Protein AF-0000000081882909 (afdb_homodimer)

InterPro domains:
  IPR001584 Integrase, catalytic core [PF00665] (8-99)
  IPR001584 Integrase, catalytic core [PS50994] (6-167)
  IPR012337 Ribonuclease H-like superfamily [SSF53098] (8-139)
  IPR036397 Ribonuclease H superfamily [G3DSA:3.30.420.10] (2-185)

pLDDT: mean 87.44, std 11.61, range [32.44, 98.31]

Solvent-accessible surface area (backbone atoms only — not comparable to full-atom values): 26817 Å² total; per-residue (Å²): 123,83,74,76,78,74,49,88,34,6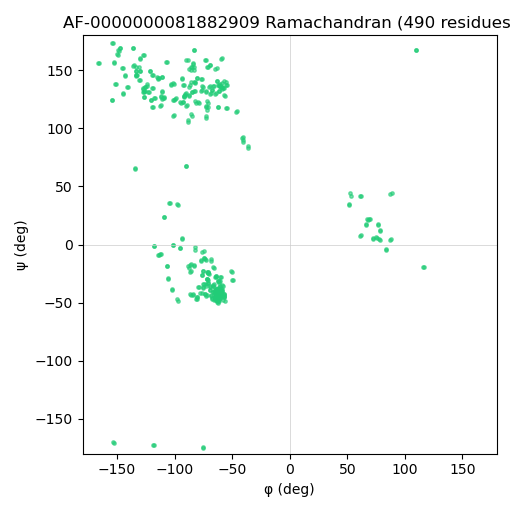1,39,35,32,31,26,35,43,77,48,74,55,97,91,37,42,31,42,35,41,29,22,71,55,29,65,42,66,47,76,39,84,36,97,56,86,44,43,66,52,49,50,53,53,48,43,54,50,30,34,69,62,19,50,37,54,32,40,31,25,51,66,46,69,50,55,62,36,70,67,39,50,50,48,31,61,73,64,62,34,46,76,44,62,26,43,94,88,40,56,70,71,34,43,67,29,54,51,48,50,52,54,51,50,50,43,50,52,49,18,65,74,71,70,48,64,42,46,61,53,47,30,50,53,37,53,39,57,41,90,84,62,83,41,19,22,35,26,55,54,31,17,22,51,50,47,60,86,60,90,69,64,68,77,68,39,35,73,46,70,69,76,65,57,57,61,36,51,52,49,51,52,51,50,53,50,50,52,50,48,47,59,51,64,68,42,75,81,80,51,74,70,34,79,38,42,36,54,55,57,95,86,52,84,76,73,55,60,42,67,29,28,29,65,40,77,77,45,96,57,27,31,32,30,36,43,91,91,37,82,40,83,42,44,50,82,46,74,125,82,73,75,78,74,52,87,33,62,41,34,31,33,24,35,45,77,47,75,54,98,91,38,41,30,43,35,41,29,22,70,55,30,65,42,66,48,79,39,84,35,98,55,87,42,42,67,53,49,52,53,53,48,42,53,52,32,33,70,62,19,48,36,54,32,41,31,25,51,68,44,69,51,55,61,36,68,68,39,49,49,49,30,62,73,67,62,34,46,76,43,64,28,44,92,88,41,57,70,71,37,43,67,29,54,52,49,49,53,53,52,50,48,43,49,51,48,17,65,72,70,69,48,64,42,45,59,54,49,31,50,52,37,54,38,58,40,90,84,61,82,42,18,22,34,26,54,53,31,16,22,51,48,47,61,86,60,90,69,63,67,77,66,40,36,74,48,72,70,76,65,57,59,62,35,51,52,50,52,51,51,51,51,49,49,52,48,50,46,59,50,63,69,41,75,82,82,50,73,68,35,76,37,41,37,55,55,57,96,84,53,85,77,72,54,61,43,68,29,29,30,65,40,78,77,46,95,58,28,30,32,29,36,43,91,91,36,82,40,83,43,44,48,82,46,74

Sequence (494 aa):
MMSHVLPTRPWQIVSTDLLSYAGQGFLLIVDHYSDFWEIELLPDLSAETTVRRCKVQFARYGLPDRVISDNGPQFACEQFRRFSTDWGFVHVTSSPRHPQVNSKAESAVKIVKNFFKKSKYDGNDPWKAVLHWRNTPTKDMDSSLAQRLMSRRLKTSLPVANKLLEPCVVTGVLEKLRRRKQISKLTYDVSVKDLPELSIEEPIRMKPLPGDRTGRWRLGTCVQRVAPHSYVVDVDNSLYHRNRVDLMMSHVLPTRPWQIVSTDLLSYAGQGFLLIVDHYSDFWEIELLPDLSAETTVRRCKVQFARYGLPDRVISDNGPQFACEQFRRFSTDWGFVHVTSSPRHPQVNSKAESAVKIVKNFFKKSKYDGNDPWKAVLHWRNTPTKDMDSSLAQRLMSRRLKTSLPVANKLLEPCVVTGVLEKLRRRKQISKLTYDVSVKDLPELSIEEPIRMKPLPGDRTGRWRLGTCVQRVAPHSYVVDVDNSLYHRNRVDL

Secondary structure (DSSP, 8-state):
-------SSTTSEEEEEEEEETTEEEEEEEETTT--EEEEEES---HHHHHHHHHHHHHHH---SEEEE-S-TTTSSHHHHHHHHHHT-EEEEPPTT-GGGGHHHHHHHHHHHHHHHHHHHHT--HHHHHHHHHTSBPTTTSSBHHHHHHSSPPP-SS---GGGGS------HHHHHHHHHHHHHHHHHHHHHTSPPPPTT-EEEEPPPTT-TT-PPEEEEEEEEEETTEEEEEETTEEEEEEGGG-/-------SSTTSEEEEEEEEETTEEEEEEEETTT--EEEEEESS--HHHHHHHHHHHHHHH---SEEEE-S-TTTSSHHHHHHHHHHT-EEEEPPTT-GGGGHHHHHHHHHHHHHHHHHHHHT--HHHHHHHHHTSBPTTTSSBHHHHHHSSPPP-SS---GGGGS------HHHHHHHHHHHHHHHHHHHHHTSPPPPTT-EEEEPPPTT-SS---EEEEEEEEEETTEEEEEETTEEEEEEGGG-

Nearest PDB structures (foldseek):
  4fw1-assembly1_B  TM=6.029E-01  e=7.922E-12  Rous sarcoma virus - Prague C
  7ouf-assembly1_E  TM=5.948E-01  e=1.973E-11  Simian T-lymphotropic virus 1
  1c0m-assembly1_A  TM=5.974E-01  e=1.993E-10  Rous sarcoma virus
  7pel-assembly1_E  TM=5.942E-01  e=1.562E-10  Simian T-lymphotropic virus 1
  7ku7-assembly1_C  TM=5.042E-01  e=8.583E-10  Rous sarcoma virus (strain Schmidt-Ruppin A)

Radius of gyration: 27.58 Å; Cα contacts (8 Å, |Δi|>4): 854; chains: 2; bounding box: 48×95×62 Å

Structure (mmCIF, N/CA/C/O backbone):
data_AF-0000000081882909-model_v1
#
loop_
_entity.id
_entity.type
_entity.pdbx_description
1 polymer 'Integrase catalytic domain-containing protein'
#
loop_
_atom_site.group_PDB
_atom_site.id
_atom_site.type_symbol
_atom_site.label_atom_id
_atom_site.label_alt_id
_atom_site.label_comp_id
_atom_site.label_asym_id
_atom_site.label_entity_id
_atom_site.label_seq_id
_atom_site.pdbx_PDB_ins_code
_atom_site.Cartn_x
_atom_site.Cartn_y
_atom_site.Cartn_z
_atom_site.occupancy
_atom_site.B_iso_or_equiv
_atom_site.auth_seq_id
_atom_site.auth_comp_id
_atom_site.auth_asym_id
_atom_site.auth_atom_id
_atom_site.pdbx_PDB_model_num
ATOM 1 N N . MET A 1 1 ? -11.938 27.531 16.203 1 32.59 1 MET A N 1
ATOM 2 C CA . MET A 1 1 ? -10.914 26.5 16.094 1 32.59 1 MET A CA 1
ATOM 3 C C . MET A 1 1 ? -11.508 25.203 15.562 1 32.59 1 MET A C 1
ATOM 5 O O . MET A 1 1 ? -12.359 24.594 16.219 1 32.59 1 MET A O 1
ATOM 9 N N . MET A 1 2 ? -11.938 25.062 14.422 1 39.5 2 MET A N 1
ATOM 10 C CA . MET A 1 2 ? -12.609 23.859 13.953 1 39.5 2 MET A CA 1
ATOM 11 C C . MET A 1 2 ? -11.922 22.609 14.492 1 39.5 2 MET A C 1
ATOM 13 O O . MET A 1 2 ? -10.719 22.422 14.289 1 39.5 2 MET A O 1
ATOM 17 N N . SER A 1 3 ? -12.336 22.188 15.641 1 46.47 3 SER A N 1
ATOM 18 C CA . SER A 1 3 ? -11.875 21.031 16.406 1 46.47 3 SER A CA 1
ATOM 19 C C . SER A 1 3 ? -11.508 19.859 15.484 1 46.47 3 SER A C 1
ATOM 21 O O . SER A 1 3 ? -12.328 19.438 14.664 1 46.47 3 SER A O 1
ATOM 23 N N . HIS A 1 4 ? -10.344 19.844 14.945 1 60.38 4 HIS A N 1
ATOM 24 C CA . HIS A 1 4 ? -9.883 18.766 14.078 1 60.38 4 HIS A CA 1
ATOM 25 C C . HIS A 1 4 ? -10.32 17.406 14.617 1 60.38 4 HIS A C 1
ATOM 27 O O . HIS A 1 4 ? -9.992 17.031 15.742 1 60.38 4 HIS A O 1
ATOM 33 N N . VAL A 1 5 ? -11.461 16.922 14.18 1 80 5 VAL A N 1
ATOM 34 C CA . VAL A 1 5 ? -11.992 15.594 14.492 1 80 5 VAL A CA 1
ATOM 35 C C . VAL A 1 5 ? -10.898 14.547 14.336 1 80 5 VAL A C 1
ATOM 37 O O . VAL A 1 5 ? -10.172 14.539 13.336 1 80 5 VAL A O 1
ATOM 40 N N . LEU A 1 6 ? -10.562 13.945 15.484 1 89.69 6 LEU A N 1
ATOM 41 C CA . LEU A 1 6 ? -9.586 12.867 15.492 1 89.69 6 LEU A CA 1
ATOM 42 C C . LEU A 1 6 ? -10.125 11.648 14.742 1 89.69 6 LEU A C 1
ATOM 44 O O . LEU A 1 6 ? -11.305 11.312 14.859 1 89.69 6 LEU A O 1
ATOM 48 N N . PRO A 1 7 ? -9.281 11.078 13.961 1 94.44 7 PRO A N 1
ATOM 49 C CA . PRO A 1 7 ? -9.727 9.836 13.32 1 94.44 7 PRO A CA 1
ATOM 50 C C . PRO A 1 7 ? -9.984 8.711 14.328 1 94.44 7 PRO A C 1
ATOM 52 O O . PRO A 1 7 ? -9.32 8.641 15.359 1 94.44 7 PRO A O 1
ATOM 55 N N . THR A 1 8 ? -10.859 7.824 14.031 1 94.38 8 THR A N 1
ATOM 56 C CA . THR A 1 8 ? -11.203 6.715 14.914 1 94.38 8 THR A CA 1
ATOM 57 C C . THR A 1 8 ? -10.781 5.383 14.297 1 94.38 8 THR A C 1
ATOM 59 O O . THR A 1 8 ? -10.867 4.34 14.945 1 94.38 8 THR A O 1
ATOM 62 N N . ARG A 1 9 ? -10.375 5.43 13.07 1 95.88 9 ARG A N 1
ATOM 63 C CA . ARG A 1 9 ? -9.922 4.242 12.352 1 95.88 9 ARG A CA 1
ATOM 64 C C . ARG A 1 9 ? -8.867 4.594 11.312 1 95.88 9 ARG A C 1
ATOM 66 O O . ARG A 1 9 ? -8.734 5.762 10.93 1 95.88 9 ARG A O 1
ATOM 73 N N . PRO A 1 10 ? -8.188 3.582 10.867 1 97.44 10 PRO A N 1
ATOM 74 C CA . PRO A 1 10 ? -7.168 3.844 9.844 1 97.44 10 PRO A CA 1
ATOM 75 C C . PRO A 1 10 ? -7.754 4.41 8.555 1 97.44 10 PRO A C 1
ATOM 77 O O . PRO A 1 10 ? -8.82 3.969 8.109 1 97.44 10 PRO A O 1
ATOM 80 N N . TRP A 1 11 ? -7.086 5.383 8.016 1 97.88 11 TRP A N 1
ATOM 81 C CA . TRP A 1 11 ? -7.316 5.938 6.688 1 97.88 11 TRP A CA 1
ATOM 82 C C . TRP A 1 11 ? -8.656 6.656 6.621 1 97.88 11 TRP A C 1
ATOM 84 O O . TRP A 1 11 ? -9.242 6.801 5.547 1 97.88 11 TRP A O 1
ATOM 94 N N . GLN A 1 12 ? -9.188 7.07 7.762 1 97.5 12 GLN A N 1
ATOM 95 C CA . GLN A 1 12 ? -10.414 7.852 7.828 1 97.5 12 GLN A CA 1
ATOM 96 C C . GLN A 1 12 ? -10.18 9.289 7.375 1 97.5 12 GLN A C 1
ATOM 98 O O . GLN A 1 12 ? -11 9.859 6.652 1 97.5 12 GLN A O 1
ATOM 103 N N . ILE A 1 13 ? -9.078 9.812 7.828 1 97.12 13 ILE A N 1
ATOM 104 C CA . ILE A 1 13 ? -8.641 11.148 7.461 1 97.12 13 ILE A CA 1
ATOM 105 C C . ILE A 1 13 ? -7.211 11.102 6.926 1 97.12 13 ILE A C 1
ATOM 107 O O . ILE A 1 13 ? -6.316 10.555 7.578 1 97.12 13 ILE A O 1
ATOM 111 N N . VAL A 1 14 ? -7.055 11.68 5.727 1 97.94 14 VAL A N 1
ATOM 112 C CA . VAL A 1 14 ? -5.711 11.68 5.164 1 97.94 14 VAL A CA 1
ATOM 113 C C . VAL A 1 14 ? -5.344 13.094 4.711 1 97.94 14 VAL A C 1
ATOM 115 O O . VAL A 1 14 ? -6.223 13.891 4.375 1 97.94 14 VAL A O 1
ATOM 118 N N . SER A 1 15 ? -4.074 13.375 4.793 1 97.19 15 SER A N 1
ATOM 119 C CA . SER A 1 15 ? -3.518 14.594 4.211 1 97.19 15 SER A CA 1
ATOM 120 C C . SER A 1 15 ? -2.637 14.281 3.008 1 97.19 15 SER A C 1
ATOM 122 O O . SER A 1 15 ? -1.97 13.242 2.973 1 97.19 15 SER A O 1
ATOM 124 N N . THR A 1 16 ? -2.68 15.141 2.033 1 97.06 16 THR A N 1
ATOM 125 C CA . THR A 1 16 ? -1.899 14.898 0.824 1 97.06 16 THR A CA 1
ATOM 126 C C . THR A 1 16 ? -1.145 16.156 0.409 1 97.06 16 THR A C 1
ATOM 128 O O . THR A 1 16 ? -1.538 17.266 0.767 1 97.06 16 THR A O 1
ATOM 131 N N . ASP A 1 17 ? -0.026 15.938 -0.183 1 94.56 17 ASP A N 1
ATOM 132 C CA . ASP A 1 17 ? 0.832 17.016 -0.675 1 94.56 17 ASP A CA 1
ATOM 133 C C . ASP A 1 17 ? 1.676 16.531 -1.857 1 94.56 17 ASP A C 1
ATOM 135 O O . ASP A 1 17 ? 1.816 15.336 -2.088 1 94.56 17 ASP A O 1
ATOM 139 N 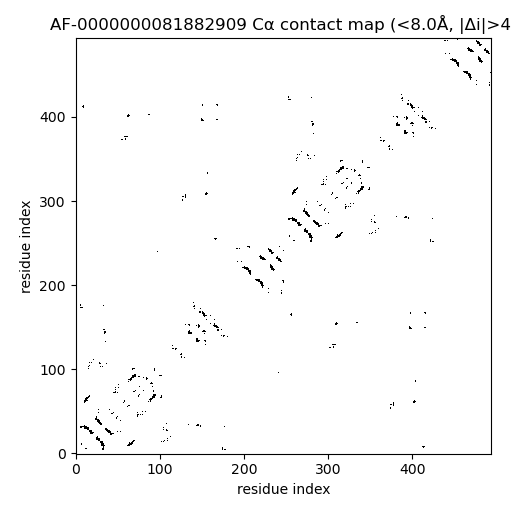N . LEU A 1 18 ? 2.078 17.516 -2.627 1 93.94 18 LEU A N 1
ATOM 140 C CA . LEU A 1 18 ? 3.006 17.25 -3.719 1 93.94 18 LEU A CA 1
ATOM 141 C C . LEU A 1 18 ? 4.418 17.703 -3.357 1 93.94 18 LEU A C 1
ATOM 143 O O . LEU A 1 18 ? 4.594 18.734 -2.717 1 93.94 18 LEU A O 1
ATOM 147 N N . LEU A 1 19 ? 5.32 16.891 -3.684 1 90.94 19 LEU A N 1
ATOM 148 C CA . LEU A 1 19 ? 6.707 17.297 -3.451 1 90.94 19 LEU A CA 1
ATOM 149 C C . LEU A 1 19 ? 7.574 16.969 -4.66 1 90.94 19 LEU A C 1
ATOM 151 O O . LEU A 1 19 ? 7.203 16.141 -5.492 1 90.94 19 LEU A O 1
ATOM 155 N N . SER A 1 20 ? 8.594 17.719 -4.758 1 88.44 20 SER A N 1
ATOM 156 C CA . SER A 1 20 ? 9.586 17.5 -5.805 1 88.44 20 SER A CA 1
ATOM 157 C C . SER A 1 20 ? 10.961 17.188 -5.211 1 88.44 20 SER A C 1
ATOM 159 O O . SER A 1 20 ? 11.375 17.828 -4.234 1 88.44 20 SER A O 1
ATOM 161 N N . TYR A 1 21 ? 11.555 16.188 -5.785 1 84.81 21 TYR A N 1
ATOM 162 C CA . TYR A 1 21 ? 12.898 15.805 -5.359 1 84.81 21 TYR A CA 1
ATOM 163 C C . TYR A 1 21 ? 13.727 15.312 -6.543 1 84.81 21 TYR A C 1
ATOM 165 O O . TYR A 1 21 ? 13.289 14.438 -7.293 1 84.81 21 TYR A O 1
ATOM 173 N N . ALA A 1 22 ? 14.914 15.859 -6.676 1 82.31 22 ALA A N 1
ATOM 174 C CA . ALA A 1 22 ? 15.852 15.469 -7.734 1 82.31 22 ALA A CA 1
ATOM 175 C C . ALA A 1 22 ? 15.172 15.516 -9.102 1 82.31 22 ALA A C 1
ATOM 177 O O . ALA A 1 22 ? 15.32 14.594 -9.906 1 82.31 22 ALA A O 1
ATOM 178 N N . GLY A 1 23 ? 14.305 16.422 -9.312 1 84.19 23 GLY A N 1
ATOM 179 C CA . GLY A 1 23 ? 13.688 16.641 -10.609 1 84.19 23 GLY A CA 1
ATOM 180 C C . GLY A 1 23 ? 12.461 15.781 -10.844 1 84.19 23 GLY A C 1
ATOM 181 O O . GLY A 1 23 ? 11.883 15.797 -11.93 1 84.19 23 GLY A O 1
ATOM 182 N N . GLN A 1 24 ? 12.117 15.062 -9.82 1 86.62 24 GLN A N 1
ATOM 183 C CA . GLN A 1 24 ? 10.945 14.195 -9.953 1 86.62 24 GLN A CA 1
ATOM 184 C C . GLN A 1 24 ? 9.828 14.648 -9.016 1 86.62 24 GLN A C 1
ATOM 186 O O . GLN A 1 24 ? 10.094 15.133 -7.914 1 86.62 24 GLN A O 1
ATOM 191 N N . GLY A 1 25 ? 8.578 14.5 -9.539 1 90 25 GLY A N 1
ATOM 192 C CA . GLY A 1 25 ? 7.414 14.828 -8.727 1 90 25 GLY A CA 1
ATOM 193 C C . GLY A 1 25 ? 6.84 13.625 -8 1 90 25 GLY A C 1
ATOM 194 O O . GLY A 1 25 ? 6.859 12.508 -8.523 1 90 25 GLY A O 1
ATOM 195 N N . PHE A 1 26 ? 6.395 13.906 -6.793 1 93.25 26 PHE A N 1
ATOM 196 C CA . PHE A 1 26 ? 5.82 12.844 -5.98 1 93.25 26 PHE A CA 1
ATOM 197 C C . PHE A 1 26 ? 4.504 13.289 -5.352 1 93.25 26 PHE A C 1
ATOM 199 O O . PHE A 1 26 ? 4.336 14.461 -5.023 1 93.25 26 PHE A O 1
ATOM 206 N N . LEU A 1 27 ? 3.635 12.344 -5.238 1 95.69 27 LEU A N 1
ATOM 207 C CA . LEU A 1 27 ? 2.438 12.508 -4.422 1 95.69 27 LEU A CA 1
ATOM 208 C C . LEU A 1 27 ? 2.615 11.844 -3.059 1 95.69 27 LEU A C 1
ATOM 210 O O . LEU A 1 27 ? 3.004 10.68 -2.979 1 95.69 27 LEU A O 1
ATOM 214 N N . LEU A 1 28 ? 2.404 12.609 -2.078 1 97.19 28 LEU A N 1
ATOM 215 C CA . LEU A 1 28 ? 2.467 12.086 -0.718 1 97.19 28 LEU A CA 1
ATOM 216 C C . LEU A 1 28 ? 1.08 12.055 -0.082 1 97.19 28 LEU A C 1
ATOM 218 O O . LEU A 1 28 ? 0.318 13.016 -0.203 1 97.19 28 LEU A O 1
ATOM 222 N N . ILE A 1 29 ? 0.702 10.961 0.514 1 98.06 29 ILE A N 1
ATOM 223 C CA . ILE A 1 29 ? -0.512 10.844 1.313 1 98.06 29 ILE A CA 1
ATOM 224 C C . ILE A 1 29 ? -0.17 10.273 2.689 1 98.06 29 ILE A C 1
ATOM 226 O O . ILE A 1 29 ? 0.567 9.289 2.799 1 98.06 29 ILE A O 1
ATOM 230 N N . VAL A 1 30 ? -0.682 10.93 3.756 1 98.06 30 VAL A N 1
ATOM 231 C CA . VAL A 1 30 ? -0.375 10.484 5.109 1 98.06 30 VAL A CA 1
ATOM 232 C C . VAL A 1 30 ? -1.67 10.258 5.887 1 98.06 30 VAL A C 1
ATOM 234 O O . VAL A 1 30 ? -2.598 11.07 5.805 1 98.06 30 VAL A O 1
ATOM 237 N N . ASP A 1 31 ? -1.744 9.172 6.59 1 98 31 ASP A N 1
ATOM 238 C CA . ASP A 1 31 ? -2.893 8.797 7.41 1 98 31 ASP A CA 1
ATOM 239 C C . ASP A 1 31 ? -2.816 9.445 8.789 1 98 31 ASP A C 1
ATOM 241 O O . ASP A 1 31 ? -1.794 9.344 9.477 1 98 31 ASP A O 1
ATOM 245 N N . HIS A 1 32 ? -3.875 10.047 9.211 1 96.38 32 HIS A N 1
ATOM 246 C CA . HIS A 1 32 ? -3.887 10.758 10.484 1 96.38 32 HIS A CA 1
ATOM 247 C C . HIS A 1 32 ? -3.947 9.789 11.656 1 96.38 32 HIS A C 1
ATOM 249 O O . HIS A 1 32 ? -3.617 10.156 12.789 1 96.38 32 HIS A O 1
ATOM 255 N N . TYR A 1 33 ? -4.422 8.602 11.406 1 96.69 33 TYR A N 1
ATOM 256 C CA . TYR A 1 33 ? -4.582 7.613 12.469 1 96.69 33 TYR A CA 1
ATOM 257 C C . TYR A 1 33 ? -3.256 6.934 12.781 1 96.69 33 TYR A C 1
ATOM 259 O O . TYR A 1 33 ? -2.854 6.848 13.945 1 96.69 33 TYR A O 1
ATOM 267 N N . SER A 1 34 ? -2.578 6.562 11.781 1 97.19 34 SER A N 1
ATOM 268 C CA . SER A 1 34 ? -1.389 5.734 11.961 1 97.19 34 SER A CA 1
ATOM 269 C C . SER A 1 34 ? -0.115 6.543 11.734 1 97.19 34 SER A C 1
ATOM 271 O O . SER A 1 34 ? 0.98 6.094 12.078 1 97.19 34 SER A O 1
ATOM 273 N N . ASP A 1 35 ? -0.188 7.633 11.102 1 95.94 35 ASP A N 1
ATOM 274 C CA . ASP A 1 35 ? 0.953 8.438 10.68 1 95.94 35 ASP A CA 1
ATOM 275 C C . ASP A 1 35 ? 1.693 7.773 9.516 1 95.94 35 ASP A C 1
ATOM 277 O O . ASP A 1 35 ? 2.76 8.234 9.109 1 95.94 35 ASP A O 1
ATOM 281 N N . PHE A 1 36 ? 1.143 6.68 9.023 1 98.31 36 PHE A N 1
ATOM 282 C CA . PHE A 1 36 ? 1.72 5.984 7.883 1 98.31 36 PHE A CA 1
ATOM 283 C C . PHE A 1 36 ? 1.577 6.816 6.613 1 98.31 36 PHE A C 1
ATOM 285 O O . PHE A 1 36 ? 0.495 7.328 6.32 1 98.31 36 PHE A O 1
ATOM 292 N N . TRP A 1 37 ? 2.633 7.004 5.883 1 97.44 37 TRP A N 1
ATOM 293 C CA . TRP A 1 37 ? 2.561 7.809 4.668 1 97.44 37 TRP A CA 1
ATOM 294 C C . TRP A 1 37 ? 2.982 6.996 3.447 1 97.44 37 TRP A C 1
ATOM 296 O O . TRP A 1 37 ? 3.779 6.059 3.564 1 97.44 37 TRP A O 1
ATOM 306 N N . GLU A 1 38 ? 2.41 7.324 2.344 1 96.81 38 GLU A N 1
ATOM 307 C CA . GLU A 1 38 ? 2.744 6.785 1.029 1 96.81 38 GLU A CA 1
ATOM 308 C C . GLU A 1 38 ? 3.33 7.863 0.123 1 96.81 38 GLU A C 1
ATOM 310 O O . GLU A 1 38 ? 2.918 9.023 0.184 1 96.81 38 GLU A O 1
ATOM 315 N N . ILE A 1 39 ? 4.273 7.438 -0.626 1 93.56 39 ILE A N 1
ATOM 316 C CA . ILE A 1 39 ? 4.836 8.32 -1.64 1 93.56 39 ILE A CA 1
ATOM 317 C C . ILE A 1 39 ? 4.777 7.641 -3.008 1 93.56 39 ILE A C 1
ATOM 319 O O . ILE A 1 39 ? 5.098 6.457 -3.133 1 93.56 39 ILE A O 1
ATOM 323 N N . GLU A 1 40 ? 4.293 8.391 -3.967 1 90.62 40 GLU A N 1
ATOM 324 C CA . GLU A 1 40 ? 4.156 7.867 -5.32 1 90.62 40 GLU A CA 1
ATOM 325 C C . GLU A 1 40 ? 4.824 8.781 -6.34 1 90.62 40 GLU A C 1
ATOM 327 O O . GLU A 1 40 ? 4.633 10 -6.305 1 90.62 40 GLU A O 1
ATOM 332 N N . LEU A 1 41 ? 5.57 8.125 -7.234 1 86.12 41 LEU A N 1
ATOM 333 C CA . LEU A 1 41 ? 6.176 8.883 -8.328 1 86.12 41 LEU A CA 1
ATOM 334 C C . LEU A 1 41 ? 5.113 9.359 -9.312 1 86.12 41 LEU A C 1
ATOM 336 O O . LEU A 1 41 ? 4.203 8.609 -9.664 1 86.12 41 LEU A O 1
ATOM 340 N N . LEU A 1 42 ? 5.262 10.578 -9.664 1 89.19 42 LEU A N 1
ATOM 341 C CA . LEU A 1 42 ? 4.352 11.148 -10.656 1 89.19 42 LEU A CA 1
ATOM 342 C C . LEU A 1 42 ? 5.07 11.398 -11.977 1 89.19 42 LEU A C 1
ATOM 344 O O . LEU A 1 42 ? 6.121 12.039 -12.008 1 89.19 42 LEU A O 1
ATOM 348 N N . PRO A 1 43 ? 4.484 10.844 -13.039 1 83.56 43 PRO A N 1
ATOM 349 C CA . PRO A 1 43 ? 5.082 11.156 -14.336 1 83.56 43 PRO A CA 1
ATOM 350 C C . PRO A 1 43 ? 4.98 12.633 -14.695 1 83.56 43 PRO A C 1
ATOM 352 O O . PRO A 1 43 ? 5.801 13.148 -15.461 1 83.56 43 PRO A O 1
ATOM 355 N N . ASP A 1 44 ? 3.936 13.312 -14.156 1 86.31 44 ASP A N 1
ATOM 356 C CA . ASP A 1 44 ? 3.748 14.75 -14.32 1 86.31 44 ASP A CA 1
ATOM 357 C C . ASP A 1 44 ? 2.938 15.336 -13.164 1 86.31 44 ASP A C 1
ATOM 359 O O . ASP A 1 44 ? 2.406 14.594 -12.336 1 86.31 44 ASP A O 1
ATOM 363 N N . LEU A 1 45 ? 2.881 16.609 -13.211 1 86.12 45 LEU A N 1
ATOM 364 C CA . LEU A 1 45 ? 2.23 17.266 -12.078 1 86.12 45 LEU A CA 1
ATOM 365 C C . LEU A 1 45 ? 0.835 17.75 -12.453 1 86.12 45 LEU A C 1
ATOM 367 O O . LEU A 1 45 ? 0.389 18.797 -11.984 1 86.12 45 LEU A O 1
ATOM 371 N N . SER A 1 46 ? 0.225 16.984 -13.242 1 91.56 46 SER A N 1
ATOM 372 C CA . SER A 1 46 ? -1.125 17.359 -13.656 1 91.56 46 SER A CA 1
ATOM 373 C C . SER A 1 46 ? -2.16 16.906 -12.633 1 91.56 46 SER A C 1
ATOM 375 O O . SER A 1 46 ? -1.918 15.961 -11.867 1 91.56 46 SER A O 1
ATOM 377 N N . ALA A 1 47 ? -3.25 17.594 -12.664 1 94.25 47 ALA A N 1
ATOM 378 C CA . ALA A 1 47 ? -4.367 17.219 -11.805 1 94.25 47 ALA A CA 1
ATOM 379 C C . ALA A 1 47 ? -4.867 15.812 -12.141 1 94.25 47 ALA A C 1
ATOM 381 O O . ALA A 1 47 ? -5.223 15.039 -11.242 1 94.25 47 ALA A O 1
ATOM 382 N N . GLU A 1 48 ? -4.859 15.531 -13.336 1 94.31 48 GLU A N 1
ATOM 383 C CA . GLU A 1 48 ? -5.32 14.227 -13.797 1 94.31 48 GLU A CA 1
ATOM 384 C C . GLU A 1 48 ? -4.461 13.102 -13.219 1 94.31 48 GLU A C 1
ATOM 386 O O . GLU A 1 48 ? -4.984 12.109 -12.703 1 94.31 48 GLU A O 1
ATOM 391 N N . THR A 1 49 ? -3.197 13.32 -13.352 1 93.12 49 THR A N 1
ATOM 392 C CA . THR A 1 49 ? -2.268 12.328 -12.812 1 93.12 49 THR A CA 1
ATOM 393 C C . THR A 1 49 ? -2.404 12.227 -11.297 1 93.12 49 THR A C 1
ATOM 395 O O . THR A 1 49 ? -2.391 11.125 -10.742 1 93.12 49 THR A O 1
ATOM 398 N N . THR A 1 50 ? -2.545 13.312 -10.68 1 95.5 50 THR A N 1
ATOM 399 C CA . THR A 1 50 ? -2.701 13.344 -9.227 1 95.5 50 THR A CA 1
ATOM 400 C C . THR A 1 50 ? -3.941 12.562 -8.805 1 95.5 50 THR A C 1
ATOM 402 O O . THR A 1 50 ? -3.875 11.734 -7.895 1 95.5 50 THR A O 1
ATOM 405 N N . VAL A 1 51 ? -4.984 12.797 -9.469 1 96.75 51 VAL A N 1
ATOM 406 C CA . VAL A 1 51 ? -6.246 12.117 -9.172 1 96.75 51 VAL A CA 1
ATOM 407 C C . VAL A 1 51 ? -6.09 10.617 -9.383 1 96.75 51 VAL A C 1
ATOM 409 O O . VAL A 1 51 ? -6.523 9.82 -8.547 1 96.75 51 VAL A O 1
ATOM 412 N N . ARG A 1 52 ? -5.465 10.258 -10.43 1 93.38 52 ARG A N 1
ATOM 413 C CA . ARG A 1 52 ? -5.27 8.852 -10.742 1 93.38 52 ARG A CA 1
ATOM 414 C C . ARG A 1 52 ? -4.48 8.148 -9.641 1 93.38 52 ARG A C 1
ATOM 416 O O . ARG A 1 52 ? -4.816 7.031 -9.242 1 93.38 52 ARG A O 1
ATOM 423 N N . ARG A 1 53 ? -3.516 8.805 -9.219 1 94.06 53 ARG A N 1
ATOM 424 C CA . ARG A 1 53 ? -2.674 8.203 -8.188 1 94.06 53 ARG A CA 1
ATOM 425 C C . ARG A 1 53 ? -3.404 8.141 -6.852 1 94.06 53 ARG A C 1
ATOM 427 O O . ARG A 1 53 ? -3.207 7.207 -6.07 1 94.06 53 ARG A O 1
ATOM 434 N N . CYS A 1 54 ? -4.223 9.086 -6.594 1 97.12 54 CYS A N 1
ATOM 435 C CA . CYS A 1 54 ? -5.062 9.039 -5.402 1 97.12 54 CYS A CA 1
ATOM 436 C C . CYS A 1 54 ? -5.992 7.828 -5.445 1 97.12 54 CYS A C 1
ATOM 438 O O . CYS A 1 54 ? -6.156 7.129 -4.441 1 97.12 54 CYS A O 1
ATOM 440 N N . LYS A 1 55 ? -6.551 7.637 -6.613 1 96.38 55 LYS A N 1
ATOM 441 C CA . LYS A 1 55 ? -7.477 6.516 -6.766 1 96.38 55 LYS A CA 1
ATOM 442 C C . LYS A 1 55 ? -6.793 5.191 -6.449 1 96.38 55 LYS A C 1
ATOM 444 O O . LYS A 1 55 ? -7.379 4.32 -5.801 1 96.38 55 LYS A O 1
ATOM 449 N N . VAL A 1 56 ? -5.574 5.062 -6.844 1 95.06 56 VAL A N 1
ATOM 450 C CA . VAL A 1 56 ? -4.801 3.854 -6.586 1 95.06 56 VAL A CA 1
ATOM 451 C C . VAL A 1 56 ? -4.629 3.658 -5.082 1 95.06 56 VAL A C 1
ATOM 453 O O . VAL A 1 56 ? -4.832 2.557 -4.566 1 95.06 56 VAL A O 1
ATOM 456 N N . GLN A 1 57 ? -4.336 4.715 -4.434 1 97.25 57 GLN A N 1
ATOM 457 C CA . GLN A 1 57 ? -4.109 4.645 -2.994 1 97.25 57 GLN A CA 1
ATOM 458 C C . GLN A 1 57 ? -5.414 4.359 -2.25 1 97.25 57 GLN A C 1
ATOM 460 O O . GLN A 1 57 ? -5.426 3.592 -1.287 1 97.25 57 GLN A O 1
ATOM 465 N N . PHE A 1 58 ? -6.457 4.969 -2.723 1 98.06 58 PHE A N 1
ATOM 466 C CA . PHE A 1 58 ? -7.746 4.777 -2.066 1 98.06 58 PHE A CA 1
ATOM 467 C C . PHE A 1 58 ? -8.273 3.371 -2.32 1 98.06 58 PHE A C 1
ATOM 469 O O . PHE A 1 58 ? -8.961 2.799 -1.47 1 98.06 58 PHE A O 1
ATOM 476 N N . ALA A 1 59 ? -7.938 2.828 -3.438 1 97 59 ALA A N 1
ATOM 477 C CA . ALA A 1 59 ? -8.289 1.436 -3.701 1 97 59 ALA A CA 1
ATOM 478 C C . ALA A 1 59 ? -7.461 0.488 -2.836 1 97 59 ALA A C 1
ATOM 480 O O . ALA A 1 59 ? -7.875 -0.642 -2.57 1 97 59 ALA A O 1
ATOM 481 N N . ARG A 1 60 ? -6.352 0.941 -2.422 1 97.44 60 ARG A N 1
ATOM 482 C CA . ARG A 1 60 ? -5.438 0.125 -1.629 1 97.44 60 ARG A CA 1
ATOM 483 C C . ARG A 1 60 ? -5.863 0.092 -0.165 1 97.44 60 ARG A C 1
ATOM 485 O O . ARG A 1 60 ? -5.938 -0.979 0.442 1 97.44 60 ARG A O 1
ATOM 492 N N . TYR A 1 61 ? -6.176 1.278 0.373 1 98.25 61 TYR A N 1
ATOM 493 C CA . TYR A 1 61 ? -6.336 1.372 1.819 1 98.25 61 TYR A CA 1
ATOM 494 C C . TYR A 1 61 ? -7.785 1.651 2.191 1 98.25 61 TYR A C 1
ATOM 496 O O . TYR A 1 61 ? -8.141 1.65 3.371 1 98.25 61 TYR A O 1
ATOM 504 N N . GLY A 1 62 ? -8.609 1.937 1.173 1 97.69 62 GLY A N 1
ATOM 505 C CA . GLY A 1 62 ? -10 2.281 1.419 1 97.69 62 GLY A CA 1
ATOM 506 C C . GLY A 1 62 ? -10.312 3.738 1.141 1 97.69 62 GLY A C 1
ATOM 507 O O . GLY A 1 62 ? -9.406 4.559 1.012 1 97.69 62 GLY A O 1
ATOM 508 N N . LEU A 1 63 ? -11.57 4.008 1.104 1 97.5 63 LEU A N 1
ATOM 509 C CA . LEU A 1 63 ? -12.039 5.371 0.884 1 97.5 63 LEU A CA 1
ATOM 510 C C . LEU A 1 63 ? -11.961 6.191 2.168 1 97.5 63 LEU A C 1
ATOM 512 O O . LEU A 1 63 ? -12.547 5.812 3.186 1 97.5 63 LEU A O 1
ATOM 516 N N . PRO A 1 64 ? -11.219 7.289 2.086 1 97.81 64 PRO A N 1
ATOM 517 C CA . PRO A 1 64 ? -11.234 8.156 3.266 1 97.81 64 PRO A CA 1
ATOM 518 C C . PRO A 1 64 ? -12.547 8.922 3.41 1 97.81 64 PRO A C 1
ATOM 520 O O . PRO A 1 64 ? -13.273 9.102 2.43 1 97.81 64 PRO A O 1
ATOM 523 N N . ASP A 1 65 ? -12.805 9.367 4.633 1 96.81 65 ASP A N 1
ATOM 524 C CA . ASP A 1 65 ? -13.914 10.289 4.852 1 96.81 65 ASP A CA 1
ATOM 525 C C . ASP A 1 65 ? -13.531 11.711 4.465 1 96.81 65 ASP A C 1
ATOM 527 O O . ASP A 1 65 ? -14.352 12.461 3.932 1 96.81 65 ASP A O 1
ATOM 531 N N . ARG A 1 66 ? -12.266 12.016 4.746 1 96.81 66 ARG A N 1
ATOM 532 C CA . ARG A 1 66 ? -11.789 13.375 4.559 1 96.81 66 ARG A CA 1
ATOM 533 C C . ARG A 1 66 ? -10.375 13.391 4.004 1 96.81 66 ARG A C 1
ATOM 535 O O . ARG A 1 66 ? -9.523 12.617 4.438 1 96.81 66 ARG A O 1
ATOM 542 N N . VAL A 1 67 ? -10.18 14.25 3.018 1 97.5 67 VAL A N 1
ATOM 543 C CA . VAL A 1 67 ? -8.867 14.477 2.432 1 97.5 67 VAL A CA 1
ATOM 544 C C . VAL A 1 67 ? -8.477 15.945 2.594 1 97.5 67 VAL A C 1
ATOM 546 O O . VAL A 1 67 ? -9.219 16.844 2.195 1 97.5 67 VAL A O 1
ATOM 549 N N . ILE A 1 68 ? -7.309 16.125 3.207 1 95.88 68 ILE A N 1
ATOM 550 C CA . ILE A 1 68 ? -6.812 17.484 3.451 1 95.88 68 ILE A CA 1
ATOM 551 C C . ILE A 1 68 ? -5.617 17.766 2.543 1 95.88 68 ILE A C 1
ATOM 553 O O . ILE A 1 68 ? -4.691 16.953 2.459 1 95.88 68 ILE A O 1
ATOM 557 N N . SER A 1 69 ? -5.641 18.828 1.793 1 94.88 69 SER A N 1
ATOM 558 C CA . SER A 1 69 ? -4.523 19.219 0.945 1 94.88 69 SER A CA 1
ATOM 559 C C . SER A 1 69 ? -4.262 20.719 1.039 1 94.88 69 SER A C 1
ATOM 561 O O . SER A 1 69 ? -5.016 21.438 1.694 1 94.88 69 SER A O 1
ATOM 563 N N . ASP A 1 70 ? -3.203 21.172 0.531 1 88.75 70 ASP A N 1
ATOM 564 C CA . ASP A 1 70 ? -3.01 22.609 0.395 1 88.75 70 ASP A CA 1
ATOM 565 C C . ASP A 1 70 ? -3.842 23.172 -0.756 1 88.75 70 ASP A C 1
ATOM 567 O O . ASP A 1 70 ? -4.664 22.469 -1.337 1 88.75 70 ASP A O 1
ATOM 571 N N . ASN A 1 71 ? -3.674 24.438 -1.069 1 86.25 71 ASN A N 1
ATOM 572 C CA . ASN A 1 71 ? -4.473 25.078 -2.109 1 86.25 71 ASN A CA 1
ATOM 573 C C . ASN A 1 71 ? -3.725 25.125 -3.439 1 86.25 71 ASN A C 1
ATOM 575 O O . ASN A 1 71 ? -3.881 26.078 -4.211 1 86.25 71 ASN A O 1
ATOM 579 N N . GLY A 1 72 ? -2.965 24.109 -3.676 1 86.94 72 GLY A N 1
ATOM 580 C CA . GLY A 1 72 ? -2.281 24.047 -4.957 1 86.94 72 GLY A CA 1
ATOM 581 C C . GLY A 1 72 ? -3.221 23.812 -6.125 1 86.94 72 GLY A C 1
ATOM 582 O O . GLY A 1 72 ? -4.289 23.219 -5.961 1 86.94 72 GLY A O 1
ATOM 583 N N . PRO A 1 73 ? -2.832 24.219 -7.246 1 90.5 73 PRO A N 1
ATOM 584 C CA . PRO A 1 73 ? -3.709 24.141 -8.414 1 90.5 73 PRO A CA 1
ATOM 585 C C . PRO A 1 73 ? -4.133 22.703 -8.75 1 90.5 73 PRO A C 1
ATOM 587 O O . PRO A 1 73 ? -5.195 22.5 -9.336 1 90.5 73 PRO A O 1
ATOM 590 N N . GLN A 1 74 ? -3.316 21.781 -8.398 1 92.19 74 GLN A N 1
ATOM 591 C CA . GLN A 1 74 ? -3.656 20.391 -8.68 1 92.19 74 GLN A CA 1
ATOM 592 C C . GLN A 1 74 ? -4.797 19.906 -7.785 1 92.19 74 GLN A C 1
ATOM 594 O O . GLN A 1 74 ? -5.52 18.969 -8.141 1 92.19 74 GLN A O 1
ATOM 599 N N . PHE A 1 75 ? -4.957 20.516 -6.668 1 94.44 75 PHE A N 1
ATOM 600 C CA . PHE A 1 75 ? -5.973 20.109 -5.707 1 94.44 75 PHE A CA 1
ATOM 601 C C . PHE A 1 75 ? -7.184 21.047 -5.77 1 94.44 75 PHE A C 1
ATOM 603 O O . PHE A 1 75 ? -8.32 20.594 -5.621 1 94.44 75 PHE A O 1
ATOM 610 N N . ALA A 1 76 ? -6.852 22.312 -5.961 1 91.94 76 ALA A N 1
ATOM 611 C CA . ALA A 1 76 ? -7.918 23.297 -6.047 1 91.94 76 ALA A CA 1
ATOM 612 C C . ALA A 1 76 ? -8.391 23.469 -7.488 1 91.94 76 ALA A C 1
ATOM 614 O O . ALA A 1 76 ? -8.203 24.547 -8.078 1 91.94 76 ALA A O 1
ATOM 615 N N . CYS A 1 77 ? -8.984 22.562 -8.07 1 94.25 77 CYS A N 1
ATOM 616 C CA . CYS A 1 77 ? -9.461 22.594 -9.445 1 94.25 77 CYS A CA 1
ATOM 617 C C . CYS A 1 77 ? -10.742 21.781 -9.602 1 94.25 77 CYS A C 1
ATOM 619 O O . CYS A 1 77 ? -11.133 21.062 -8.688 1 94.25 77 CYS A O 1
ATOM 621 N N . GLU A 1 78 ? -11.305 21.922 -10.641 1 95.88 78 GLU A N 1
ATOM 622 C CA . GLU A 1 78 ? -12.57 21.25 -10.914 1 95.88 78 GLU A CA 1
ATOM 623 C C . GLU A 1 78 ? -12.398 19.734 -10.992 1 95.88 78 GLU A C 1
ATOM 625 O O . GLU A 1 78 ? -13.281 18.984 -10.562 1 95.88 78 GLU A O 1
ATOM 630 N N . GLN A 1 79 ? -11.312 19.312 -11.508 1 96.06 79 GLN A N 1
ATOM 631 C CA . GLN A 1 79 ? -11.039 17.891 -11.641 1 96.06 79 GLN A CA 1
ATOM 632 C C . GLN A 1 79 ? -11.008 17.203 -10.281 1 96.06 79 GLN A C 1
ATOM 634 O O . GLN A 1 79 ? -11.586 16.125 -10.102 1 96.06 79 GLN A O 1
ATOM 639 N N . PHE A 1 80 ? -10.406 17.828 -9.406 1 96.88 80 PHE A N 1
ATOM 640 C CA . PHE A 1 80 ? -10.305 17.25 -8.07 1 96.88 80 PHE A CA 1
ATOM 641 C C . PHE A 1 80 ? -11.648 17.312 -7.352 1 96.88 80 PHE A C 1
ATOM 643 O O . PHE A 1 80 ? -12 16.422 -6.586 1 96.88 80 PHE A O 1
ATOM 650 N N . ARG A 1 81 ? -12.352 18.359 -7.609 1 96.56 81 ARG A N 1
ATOM 651 C CA . ARG A 1 81 ? -13.695 18.469 -7.043 1 96.56 81 ARG A CA 1
ATOM 652 C C . ARG A 1 81 ? -14.602 17.359 -7.551 1 96.56 81 ARG A C 1
ATOM 654 O O . ARG A 1 81 ? -15.344 16.75 -6.773 1 96.56 81 ARG A O 1
ATOM 661 N N . ARG A 1 82 ? -14.547 17.109 -8.766 1 97.06 82 ARG A N 1
ATOM 662 C CA . ARG A 1 82 ? -15.328 16.016 -9.344 1 97.06 82 ARG A CA 1
ATOM 663 C C . ARG A 1 82 ? -14.906 14.664 -8.773 1 97.06 82 ARG A C 1
ATOM 665 O O . ARG A 1 82 ? -15.742 13.805 -8.508 1 97.06 82 ARG A O 1
ATOM 672 N N . PHE A 1 83 ? -13.594 14.539 -8.664 1 97.69 83 PHE A N 1
ATOM 673 C CA . PHE A 1 83 ? -13.039 13.328 -8.07 1 97.69 83 PHE A CA 1
ATOM 674 C C . PHE A 1 83 ? -13.594 13.102 -6.676 1 97.69 83 PHE A C 1
ATOM 676 O O . PHE A 1 83 ? -14.078 12.008 -6.367 1 97.69 83 PHE A O 1
ATOM 683 N N . SER A 1 84 ? -13.594 14.133 -5.824 1 97.5 84 SER A N 1
ATOM 684 C CA . SER A 1 84 ? -14.078 14.031 -4.449 1 97.5 84 SER A CA 1
ATOM 685 C C . SER A 1 84 ? -15.57 13.703 -4.414 1 97.5 84 SER A C 1
ATOM 687 O O . SER A 1 84 ? -16 12.883 -3.604 1 97.5 84 SER A O 1
ATOM 689 N N . THR A 1 85 ? -16.344 14.273 -5.281 1 96.81 85 THR A N 1
ATOM 690 C CA . THR A 1 85 ? -17.781 14.031 -5.352 1 96.81 85 THR A CA 1
ATOM 691 C C . THR A 1 85 ? -18.078 12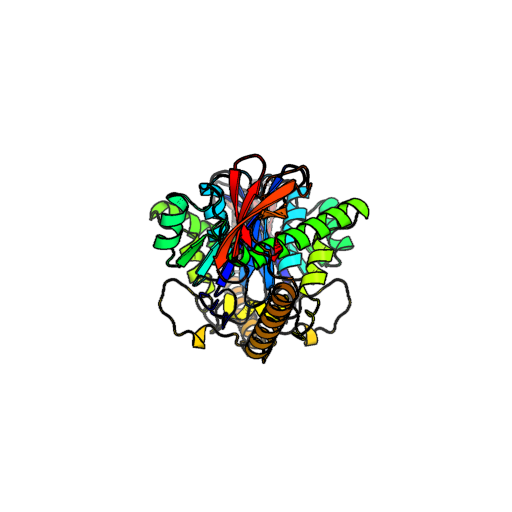.609 -5.828 1 96.81 85 THR A C 1
ATOM 693 O O . THR A 1 85 ? -18.875 11.898 -5.223 1 96.81 85 THR A O 1
ATOM 696 N N . ASP A 1 86 ? -17.375 12.203 -6.82 1 95.75 86 ASP A N 1
ATOM 697 C CA . ASP A 1 86 ? -17.594 10.891 -7.426 1 95.75 86 ASP A CA 1
ATOM 698 C C . ASP A 1 86 ? -17.234 9.766 -6.457 1 95.75 86 ASP A C 1
ATOM 700 O O . ASP A 1 86 ? -17.938 8.758 -6.387 1 95.75 86 ASP A O 1
ATOM 704 N N . TRP A 1 87 ? -16.156 9.93 -5.738 1 96.75 87 TRP A N 1
ATOM 705 C CA . TRP A 1 87 ? -15.695 8.891 -4.824 1 96.75 87 TRP A CA 1
ATOM 706 C C . TRP A 1 87 ? -16.344 9.039 -3.451 1 96.75 87 TRP A C 1
ATOM 708 O O . TRP A 1 87 ? -16.312 8.117 -2.639 1 96.75 87 TRP A O 1
ATOM 718 N N . GLY A 1 88 ? -16.844 10.172 -3.146 1 95.69 88 GLY A N 1
ATOM 719 C CA . GLY A 1 88 ? -17.688 10.328 -1.969 1 95.69 88 GLY A CA 1
ATOM 720 C C . GLY A 1 88 ? -16.891 10.648 -0.714 1 95.69 88 GLY A C 1
ATOM 721 O O . GLY A 1 88 ? -17.125 10.055 0.342 1 95.69 88 GLY A O 1
ATOM 722 N N . PHE A 1 89 ? -15.945 11.547 -0.805 1 96.94 89 PHE A N 1
ATOM 723 C CA . PHE A 1 89 ? -15.234 12.023 0.375 1 96.94 89 PHE A CA 1
ATOM 724 C C . PHE A 1 89 ? -15.258 13.539 0.447 1 96.94 89 PHE A C 1
ATOM 726 O O . PHE A 1 89 ? -15.562 14.211 -0.543 1 96.94 89 PHE A O 1
ATOM 733 N N . VAL A 1 90 ? -14.961 14.094 1.615 1 96.38 90 VAL A N 1
ATOM 734 C CA . VAL A 1 90 ? -14.898 15.539 1.813 1 96.38 90 VAL A CA 1
ATOM 735 C C . VAL A 1 90 ? -13.469 16.031 1.594 1 96.38 90 VAL A C 1
ATOM 737 O O . VAL A 1 90 ? -12.531 15.516 2.209 1 96.38 90 VAL A O 1
ATOM 740 N N . HIS A 1 91 ? -13.32 16.953 0.682 1 96.31 91 HIS A N 1
ATOM 741 C CA . HIS A 1 91 ? -12.016 17.547 0.424 1 96.31 91 HIS A CA 1
ATOM 742 C C . HIS A 1 91 ? -11.891 18.922 1.088 1 96.31 91 HIS A C 1
ATOM 744 O O . HIS A 1 91 ? -12.727 19.797 0.866 1 96.31 91 HIS A O 1
ATOM 750 N N . VAL A 1 92 ? -10.844 19.031 1.911 1 92.5 92 VAL A N 1
ATOM 751 C CA . VAL A 1 92 ? -10.602 20.281 2.611 1 92.5 92 VAL A CA 1
ATOM 752 C C . VAL A 1 92 ? -9.25 20.859 2.191 1 92.5 92 VAL A C 1
ATOM 754 O O . VAL A 1 92 ? -8.234 20.156 2.232 1 92.5 92 VAL A O 1
ATOM 757 N N . THR A 1 93 ? -9.242 22.047 1.771 1 89.38 93 THR A N 1
ATOM 758 C CA . THR A 1 93 ? -7.984 22.688 1.407 1 89.38 93 THR A CA 1
ATOM 759 C C . THR A 1 93 ? -7.52 23.625 2.521 1 89.38 93 THR A C 1
ATOM 761 O O . THR A 1 93 ? -8.336 24.25 3.205 1 89.38 93 THR A O 1
ATOM 764 N N . SER A 1 94 ? -6.273 23.594 2.758 1 80.94 94 SER A N 1
ATOM 765 C CA . SER A 1 94 ? -5.703 24.469 3.768 1 80.94 94 SER A CA 1
ATOM 766 C C . SER A 1 94 ? -5.453 25.875 3.201 1 80.94 94 SER A C 1
ATOM 768 O O . SER A 1 94 ? -5.066 26.016 2.041 1 80.94 94 SER A O 1
ATOM 770 N N . SER A 1 95 ? -6.023 26.891 3.812 1 67.19 95 SER A N 1
ATOM 771 C CA . SER A 1 95 ? -5.832 28.281 3.398 1 67.19 95 SER A CA 1
ATOM 772 C C . SER A 1 95 ? -4.574 28.875 4.023 1 67.19 95 SER A C 1
ATOM 774 O O . SER A 1 95 ? -4.094 28.375 5.047 1 67.19 95 SER A O 1
ATOM 776 N N . PRO A 1 96 ? -4.062 29.859 3.27 1 60.75 96 PRO A N 1
ATOM 777 C CA . PRO A 1 96 ? -2.904 30.547 3.832 1 60.75 96 PRO A CA 1
ATOM 778 C C . PRO A 1 96 ? -3.143 31.031 5.262 1 60.75 96 PRO A C 1
ATOM 780 O O . PRO A 1 96 ? -2.195 31.156 6.043 1 60.75 96 PRO A O 1
ATOM 783 N N . ARG A 1 97 ? -4.344 31.188 5.586 1 57.06 97 ARG A N 1
ATOM 784 C CA . ARG A 1 97 ? -4.688 31.703 6.906 1 57.06 97 ARG A CA 1
ATOM 785 C C . ARG A 1 97 ? -4.688 30.594 7.945 1 57.06 97 ARG A C 1
ATOM 787 O O . ARG A 1 97 ? -4.535 30.844 9.141 1 57.06 97 ARG A O 1
ATOM 794 N N . HIS A 1 98 ? -4.762 29.438 7.441 1 63.84 98 HIS A N 1
ATOM 795 C CA . HIS A 1 98 ? -4.824 28.297 8.344 1 63.84 98 HIS A CA 1
ATOM 796 C C . HIS A 1 98 ? -3.875 27.188 7.902 1 63.84 98 HIS A C 1
ATOM 798 O O . HIS A 1 98 ? -4.316 26.078 7.586 1 63.84 98 HIS A O 1
ATOM 804 N N . PRO A 1 99 ? -2.635 27.5 7.953 1 62.03 99 PRO A N 1
ATOM 805 C CA . PRO A 1 99 ? -1.643 26.562 7.449 1 62.03 99 PRO A CA 1
ATOM 806 C C . PRO A 1 99 ? -1.535 25.297 8.312 1 62.03 99 PRO A C 1
ATOM 808 O O . PRO A 1 99 ? -1.056 24.266 7.84 1 62.03 99 PRO A O 1
ATOM 811 N N . GLN A 1 100 ? -2.096 25.422 9.414 1 66.62 100 GLN A N 1
ATOM 812 C CA . GLN A 1 100 ? -1.934 24.328 10.367 1 66.62 100 GLN A CA 1
ATOM 813 C C . GLN A 1 100 ? -2.738 23.109 9.945 1 66.62 100 GLN A C 1
ATOM 815 O O . GLN A 1 100 ? -2.447 21.984 10.383 1 66.62 100 GLN A O 1
ATOM 820 N N . VAL A 1 101 ? -3.578 23.281 9.047 1 71 101 VAL A N 1
ATOM 821 C CA . VAL A 1 101 ? -4.488 22.203 8.672 1 71 101 VAL A CA 1
ATOM 822 C C . VAL A 1 101 ? -3.719 21.125 7.93 1 71 101 VAL A C 1
ATOM 824 O O . VAL A 1 101 ? -3.996 19.938 8.094 1 71 101 VAL A O 1
ATOM 827 N N . ASN A 1 102 ? -2.68 21.516 7.234 1 83.38 102 ASN A N 1
ATOM 828 C CA . ASN A 1 102 ? -1.953 20.516 6.453 1 83.38 102 ASN A CA 1
ATOM 829 C C . ASN A 1 102 ? -0.583 20.219 7.055 1 83.38 102 ASN A C 1
ATOM 831 O O . ASN A 1 102 ? 0.327 19.781 6.352 1 83.38 102 ASN A O 1
ATOM 835 N N . SER A 1 103 ? -0.472 20.484 8.32 1 85.44 103 SER A N 1
ATOM 836 C CA . SER A 1 103 ? 0.809 20.344 9 1 85.44 103 SER A CA 1
ATOM 837 C C . SER A 1 103 ? 1.303 18.891 8.961 1 85.44 103 SER A C 1
ATOM 839 O O . SER A 1 103 ? 2.51 18.656 8.914 1 85.44 103 SER A O 1
ATOM 841 N N . LYS A 1 104 ? 0.357 17.953 8.969 1 91.56 104 LYS A N 1
ATOM 842 C CA . LYS A 1 104 ? 0.731 16.547 8.945 1 91.56 104 LYS A CA 1
ATOM 843 C C . LYS A 1 104 ? 1.449 16.188 7.645 1 91.56 104 LYS A C 1
ATOM 845 O O . LY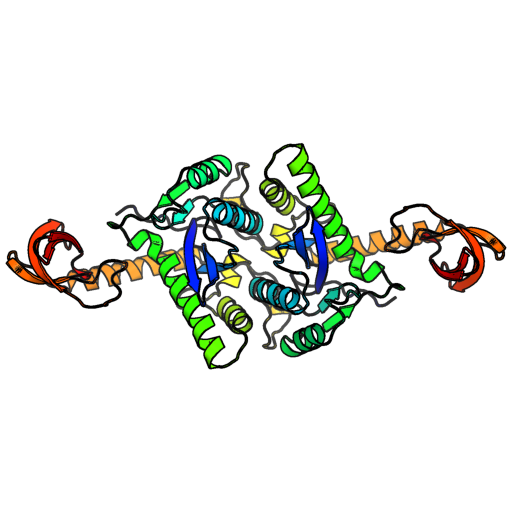S A 1 104 ? 2.484 15.516 7.664 1 91.56 104 LYS A O 1
ATOM 850 N N . ALA A 1 105 ? 0.916 16.625 6.535 1 94.06 105 ALA A N 1
ATOM 851 C CA . ALA A 1 105 ? 1.549 16.359 5.242 1 94.06 105 ALA A CA 1
ATOM 852 C C . ALA A 1 105 ? 2.906 17.047 5.148 1 94.06 105 ALA A C 1
ATOM 854 O O . ALA A 1 105 ? 3.861 16.484 4.613 1 94.06 105 ALA A O 1
ATOM 855 N N . GLU A 1 106 ? 2.961 18.297 5.703 1 89.19 106 GLU A N 1
ATOM 856 C CA . GLU A 1 106 ? 4.219 19.031 5.684 1 89.19 106 GLU A CA 1
ATOM 857 C C . GLU A 1 106 ? 5.301 18.312 6.484 1 89.19 106 GLU A C 1
ATOM 859 O O . GLU A 1 106 ? 6.449 18.219 6.047 1 89.19 106 GLU A O 1
ATOM 864 N N . SER A 1 107 ? 4.922 17.828 7.609 1 92.19 107 SER A N 1
ATOM 865 C CA . SER A 1 107 ? 5.855 17.062 8.43 1 92.19 107 SER A CA 1
ATOM 866 C C . SER A 1 107 ? 6.305 15.789 7.719 1 92.19 107 SER A C 1
ATOM 868 O O . SER A 1 107 ? 7.48 15.438 7.758 1 92.19 107 SER A O 1
ATOM 870 N N . ALA A 1 108 ? 5.383 15.117 7.082 1 94.94 108 ALA A N 1
ATOM 871 C CA . ALA A 1 108 ? 5.691 13.891 6.352 1 94.94 108 ALA A CA 1
ATOM 872 C C . ALA A 1 108 ? 6.641 14.172 5.188 1 94.94 108 ALA A C 1
ATOM 874 O O . ALA A 1 108 ? 7.559 13.391 4.926 1 94.94 108 ALA A O 1
ATOM 875 N N . VAL A 1 109 ? 6.453 15.305 4.523 1 93.56 109 VAL A N 1
ATOM 876 C CA . VAL A 1 109 ? 7.316 15.688 3.414 1 93.56 109 VAL A CA 1
ATOM 877 C C . VAL A 1 109 ? 8.75 15.867 3.914 1 93.56 109 VAL A C 1
ATOM 879 O O . VAL A 1 109 ? 9.695 15.406 3.273 1 93.56 109 VAL A O 1
ATOM 882 N N . LYS A 1 110 ? 8.844 16.5 5.059 1 92.19 110 LYS A N 1
ATOM 883 C CA . LYS A 1 110 ? 10.164 16.703 5.641 1 92.19 110 LYS A CA 1
ATOM 884 C C . LYS A 1 110 ? 10.836 15.367 5.957 1 92.19 110 LYS A C 1
ATOM 886 O O . LYS A 1 110 ? 12.031 15.188 5.684 1 92.19 110 LYS A O 1
ATOM 891 N N . ILE A 1 111 ? 10.109 14.453 6.5 1 92.75 111 ILE A N 1
ATOM 892 C CA . ILE A 1 111 ? 10.617 13.133 6.844 1 92.75 111 ILE A CA 1
ATOM 893 C C . ILE A 1 111 ? 11.086 12.414 5.578 1 92.75 111 ILE A C 1
ATOM 895 O O . ILE A 1 111 ? 12.195 11.891 5.531 1 92.75 111 ILE A O 1
ATOM 899 N N . VAL A 1 112 ? 10.305 12.438 4.578 1 93 112 VAL A N 1
ATOM 900 C CA . VAL A 1 112 ? 10.586 11.75 3.326 1 93 112 VAL A CA 1
ATOM 901 C C . VAL A 1 112 ? 11.844 12.336 2.686 1 93 112 VAL A C 1
ATOM 903 O O . VAL A 1 112 ? 12.742 11.602 2.271 1 93 112 VAL A O 1
ATOM 906 N N . LYS A 1 113 ? 11.867 13.625 2.596 1 91.06 113 LYS A N 1
ATOM 907 C CA . LYS A 1 113 ? 13.023 14.281 1.99 1 91.06 113 LYS A CA 1
ATOM 908 C C . LYS A 1 113 ? 14.305 13.938 2.74 1 91.06 113 LYS A C 1
ATOM 910 O O . LYS A 1 113 ? 15.359 13.75 2.127 1 91.06 113 LYS A O 1
ATOM 915 N N . ASN A 1 114 ? 14.203 13.891 4.043 1 90.56 114 ASN A N 1
ATOM 916 C CA . ASN A 1 114 ? 15.367 13.539 4.848 1 90.56 114 ASN A CA 1
ATOM 917 C C . ASN A 1 114 ? 15.852 12.125 4.547 1 90.56 114 ASN A C 1
ATOM 919 O O . ASN A 1 114 ? 17.062 11.875 4.488 1 90.56 114 ASN A O 1
ATOM 923 N N . PHE A 1 115 ? 14.969 11.18 4.336 1 90.19 115 PHE A N 1
ATOM 924 C CA . PHE A 1 115 ? 15.336 9.805 3.996 1 90.19 115 PHE A CA 1
ATOM 925 C C . PHE A 1 115 ? 16.094 9.766 2.676 1 90.19 115 PHE A C 1
ATOM 927 O O . PHE A 1 115 ? 17.125 9.086 2.564 1 90.19 115 PHE A O 1
ATOM 934 N N . PHE A 1 116 ? 15.641 10.492 1.752 1 87.62 116 PHE A N 1
ATOM 935 C CA . PHE A 1 116 ? 16.25 10.43 0.425 1 87.62 116 PHE A CA 1
ATOM 936 C C . PHE A 1 116 ? 17.578 11.164 0.401 1 87.62 116 PHE A C 1
ATOM 938 O O . PHE A 1 116 ? 18.531 10.711 -0.247 1 87.62 116 PHE A O 1
ATOM 945 N N . LYS A 1 117 ? 17.609 12.242 1.126 1 88.56 117 LYS A N 1
ATOM 946 C CA . LYS A 1 117 ? 18.859 12.977 1.218 1 88.56 117 LYS A CA 1
ATOM 947 C C . LYS A 1 117 ? 19.938 12.148 1.911 1 88.56 117 LYS A C 1
ATOM 949 O O . LYS A 1 117 ? 21.062 12.031 1.414 1 88.56 117 LYS A O 1
ATOM 954 N N . LYS A 1 118 ? 19.562 11.578 2.979 1 89.31 118 LYS A N 1
ATOM 955 C CA . LYS A 1 118 ? 20.516 10.773 3.744 1 89.31 118 LYS A CA 1
ATOM 956 C C . LYS A 1 118 ? 20.969 9.547 2.947 1 89.31 118 LYS A C 1
ATOM 958 O O . LYS A 1 118 ? 22.141 9.188 2.98 1 89.31 118 LYS A O 1
ATOM 963 N N . SER A 1 119 ? 20.047 8.906 2.334 1 87.19 119 SER A N 1
ATOM 964 C CA . SER A 1 119 ? 20.375 7.727 1.537 1 87.19 119 SER A CA 1
ATOM 965 C C . SER A 1 119 ? 21.328 8.07 0.401 1 87.19 119 SER A C 1
ATOM 967 O O . SER A 1 119 ? 22.203 7.277 0.055 1 87.19 119 SER A O 1
ATOM 969 N N . LYS A 1 120 ? 21.125 9.195 -0.206 1 83.94 120 LYS A N 1
ATOM 970 C CA . LYS A 1 120 ? 22.016 9.648 -1.27 1 83.94 120 LYS A CA 1
ATOM 971 C C . LYS A 1 120 ? 23.422 9.875 -0.744 1 83.94 120 LYS A C 1
ATOM 973 O O . LYS A 1 120 ? 24.406 9.516 -1.403 1 83.94 120 LYS A O 1
ATOM 978 N N . TYR A 1 121 ? 23.484 10.391 0.415 1 86.5 121 TYR A N 1
ATOM 979 C CA . TYR A 1 121 ? 24.781 10.688 1.03 1 86.5 121 TYR A CA 1
ATOM 980 C C . TYR A 1 121 ? 25.484 9.406 1.451 1 86.5 121 TYR A C 1
ATOM 982 O O . TYR A 1 121 ? 26.688 9.234 1.19 1 86.5 121 TYR A O 1
ATOM 990 N N . ASP A 1 122 ? 24.766 8.508 2.041 1 87.81 122 ASP A N 1
ATOM 991 C CA . ASP A 1 122 ? 25.344 7.289 2.607 1 87.81 122 ASP A CA 1
ATOM 992 C C . ASP A 1 122 ? 25.453 6.195 1.55 1 87.81 122 ASP A C 1
ATOM 994 O O . ASP A 1 122 ? 26.172 5.211 1.744 1 87.81 122 ASP A O 1
ATOM 998 N N . GLY A 1 123 ? 24.734 6.348 0.469 1 85.69 123 GLY A N 1
ATOM 999 C CA . GLY A 1 123 ? 24.719 5.324 -0.564 1 85.69 123 GLY A CA 1
ATOM 1000 C C . GLY A 1 123 ? 23.828 4.141 -0.214 1 85.69 123 GLY A C 1
ATOM 1001 O O . GLY A 1 123 ? 23.969 3.062 -0.8 1 85.69 123 GLY A O 1
ATOM 1002 N N . ASN A 1 124 ? 23.078 4.328 0.776 1 87.5 124 ASN A N 1
ATOM 1003 C CA . ASN A 1 124 ? 22.188 3.262 1.218 1 87.5 124 ASN A CA 1
ATOM 1004 C C . ASN A 1 124 ? 20.844 3.326 0.504 1 87.5 124 ASN A C 1
ATOM 1006 O O . ASN A 1 124 ? 20.5 4.344 -0.107 1 87.5 124 ASN A O 1
ATOM 1010 N N . ASP A 1 125 ? 20.188 2.238 0.51 1 90.38 125 ASP A N 1
ATOM 1011 C CA . ASP A 1 125 ? 18.859 2.166 -0.09 1 90.38 125 ASP A CA 1
ATOM 1012 C C . ASP A 1 125 ? 17.828 2.883 0.776 1 90.38 125 ASP A C 1
ATOM 1014 O O . ASP A 1 125 ? 17.578 2.484 1.916 1 90.38 125 ASP A O 1
ATOM 1018 N N . PRO A 1 126 ? 17.203 3.891 0.26 1 92.31 126 PRO A N 1
ATOM 1019 C CA . PRO A 1 126 ? 16.25 4.648 1.076 1 92.31 126 PRO A CA 1
ATOM 1020 C C . PRO A 1 126 ? 15.047 3.812 1.502 1 92.31 126 PRO A C 1
ATOM 1022 O O . PRO A 1 126 ? 14.469 4.055 2.564 1 92.31 126 PRO A O 1
ATOM 1025 N N . TRP A 1 127 ? 14.734 2.816 0.704 1 94.62 127 TRP A N 1
ATOM 1026 C CA . TRP A 1 127 ? 13.523 2.049 0.983 1 94.62 127 TRP A CA 1
ATOM 1027 C C . TRP A 1 127 ? 13.75 1.09 2.148 1 94.62 127 TRP A C 1
ATOM 1029 O O . TRP A 1 127 ? 12.812 0.77 2.883 1 94.62 127 TRP A O 1
ATOM 1039 N N . LYS A 1 128 ? 14.953 0.687 2.381 1 94.31 128 LYS A N 1
ATOM 1040 C CA . LYS A 1 128 ? 15.25 -0.062 3.598 1 94.31 128 LYS A CA 1
ATOM 1041 C C . LYS A 1 128 ? 15.039 0.8 4.84 1 94.31 128 LYS A C 1
ATOM 1043 O O . LYS A 1 128 ? 14.508 0.327 5.848 1 94.31 128 LYS A O 1
ATOM 1048 N N . ALA A 1 129 ? 15.484 2.012 4.688 1 93.44 129 ALA A N 1
ATOM 1049 C CA . ALA A 1 129 ? 15.32 2.945 5.797 1 93.44 129 ALA A CA 1
ATOM 1050 C C . ALA A 1 129 ? 13.844 3.23 6.062 1 93.44 129 ALA A C 1
ATOM 1052 O O . ALA A 1 129 ? 13.422 3.309 7.219 1 93.44 129 ALA A O 1
ATOM 1053 N N . VAL A 1 130 ? 13.102 3.367 5.031 1 95.62 130 VAL A N 1
ATOM 1054 C CA . VAL A 1 130 ? 11.672 3.615 5.148 1 95.62 130 VAL A CA 1
ATOM 1055 C C . VAL A 1 130 ? 10.992 2.428 5.828 1 95.62 130 VAL A C 1
ATOM 1057 O O . VAL A 1 130 ? 10.164 2.607 6.727 1 95.62 130 VAL A O 1
ATOM 1060 N N . LEU A 1 131 ? 11.367 1.229 5.383 1 96.62 131 LEU A N 1
ATOM 1061 C CA . LEU A 1 131 ? 10.828 0.012 5.98 1 96.62 131 LEU A CA 1
ATOM 1062 C C . LEU A 1 131 ? 11.102 -0.023 7.48 1 96.62 131 LEU A C 1
ATOM 1064 O O . LEU A 1 131 ? 10.211 -0.325 8.273 1 96.62 131 LEU A O 1
ATOM 1068 N N . HIS A 1 132 ? 12.281 0.31 7.805 1 94.12 132 HIS A N 1
ATOM 1069 C CA . HIS A 1 132 ? 12.648 0.339 9.219 1 94.12 132 HIS A CA 1
ATOM 1070 C C . HIS A 1 132 ? 11.836 1.387 9.977 1 94.12 132 HIS A C 1
ATOM 1072 O O . HIS A 1 132 ? 11.359 1.125 11.078 1 94.12 132 HIS A O 1
ATOM 1078 N N . TRP A 1 133 ? 11.742 2.5 9.383 1 94.31 133 TRP A N 1
ATOM 1079 C CA . TRP A 1 133 ? 11 3.594 10 1 94.31 133 TRP A CA 1
ATOM 1080 C C . TRP A 1 133 ? 9.547 3.197 10.242 1 94.31 133 TRP A C 1
ATOM 1082 O O . TRP A 1 133 ? 8.984 3.494 11.297 1 94.31 133 TRP A O 1
ATOM 1092 N N . ARG A 1 134 ? 8.938 2.51 9.328 1 96.88 134 ARG A N 1
ATOM 1093 C CA . ARG A 1 134 ? 7.539 2.09 9.406 1 96.88 134 ARG A CA 1
ATOM 1094 C C . ARG A 1 134 ? 7.336 1.083 10.531 1 96.88 134 ARG A C 1
ATOM 1096 O O . ARG A 1 134 ? 6.211 0.884 11 1 96.88 134 ARG A O 1
ATOM 1103 N N . ASN A 1 135 ? 8.445 0.468 10.945 1 95.25 135 ASN A N 1
ATOM 1104 C CA . ASN A 1 135 ? 8.391 -0.555 11.984 1 95.25 135 ASN A CA 1
ATOM 1105 C C . ASN A 1 135 ? 8.836 -0.005 13.336 1 95.25 135 ASN A C 1
ATOM 1107 O O . ASN A 1 135 ? 8.836 -0.726 14.336 1 95.25 135 ASN A O 1
ATOM 1111 N N . THR A 1 136 ? 9.172 1.217 13.344 1 93.62 136 THR A N 1
ATOM 1112 C CA . THR A 1 136 ? 9.648 1.828 14.578 1 93.62 136 THR A CA 1
ATOM 1113 C C . THR A 1 136 ? 8.492 2.453 15.352 1 93.62 136 THR A C 1
ATOM 1115 O O . THR A 1 136 ? 7.715 3.234 14.797 1 93.62 136 THR A O 1
ATOM 1118 N N . PRO A 1 137 ? 8.391 2.07 16.625 1 93.94 137 PRO A N 1
ATOM 1119 C CA . PRO A 1 137 ? 7.336 2.693 17.422 1 93.94 137 PRO A CA 1
ATOM 1120 C C . PRO A 1 137 ? 7.484 4.211 17.516 1 93.94 137 PRO A C 1
ATOM 1122 O O . PRO A 1 137 ? 8.602 4.723 17.594 1 93.94 137 PRO A O 1
ATOM 1125 N N . THR A 1 138 ? 6.406 4.898 17.344 1 90.94 138 THR A N 1
ATOM 1126 C CA . THR A 1 138 ? 6.379 6.348 17.516 1 90.94 138 THR A CA 1
ATOM 1127 C C . THR A 1 138 ? 6.387 6.723 19 1 90.94 138 THR A C 1
ATOM 1129 O O . THR A 1 138 ? 5.715 6.082 19.812 1 90.94 138 THR A O 1
ATOM 1132 N N . LYS A 1 139 ? 7.129 7.801 19.219 1 84.69 139 LYS A N 1
ATOM 1133 C CA . LYS A 1 139 ? 7.168 8.289 20.594 1 84.69 139 LYS A CA 1
ATOM 1134 C C . LYS A 1 139 ? 5.762 8.586 21.109 1 84.69 139 LYS A C 1
ATOM 1136 O O . LYS A 1 139 ? 4.953 9.195 20.406 1 84.69 139 LYS A O 1
ATOM 1141 N N . ASP A 1 140 ? 5.305 8.102 22.266 1 84.81 140 ASP A N 1
ATOM 1142 C CA . ASP A 1 140 ? 4.043 8.367 22.953 1 84.81 140 ASP A CA 1
ATOM 1143 C C . ASP A 1 140 ? 2.922 7.488 22.406 1 84.81 140 ASP A C 1
ATOM 1145 O O . ASP A 1 140 ? 1.786 7.551 22.875 1 84.81 140 ASP A O 1
ATOM 1149 N N . MET A 1 141 ? 3.117 6.691 21.391 1 91.88 141 MET A N 1
ATOM 1150 C CA . MET A 1 141 ? 2.092 5.812 20.844 1 91.88 141 MET A CA 1
ATOM 1151 C C . MET A 1 141 ? 2.355 4.359 21.219 1 91.88 141 MET A C 1
ATOM 1153 O O . MET A 1 141 ? 1.435 3.543 21.25 1 91.88 141 MET A O 1
ATOM 1157 N N . ASP A 1 142 ? 3.594 3.914 21.422 1 91.62 142 ASP A N 1
ATOM 1158 C CA . ASP A 1 142 ? 4.023 2.57 21.812 1 91.62 142 ASP A CA 1
ATOM 1159 C C . ASP A 1 142 ? 3.709 1.563 20.703 1 91.62 142 ASP A C 1
ATOM 1161 O O . ASP A 1 142 ? 3.428 0.396 20.984 1 91.62 142 ASP A O 1
ATOM 1165 N N . SER A 1 143 ? 3.477 1.984 19.578 1 95.75 143 SER A N 1
ATOM 1166 C CA . SER A 1 143 ? 3.238 1.172 18.391 1 95.75 143 SER A CA 1
ATOM 1167 C C . SER A 1 143 ? 3.807 1.837 17.141 1 95.75 143 SER A C 1
ATOM 1169 O O . SER A 1 143 ? 4.012 3.053 17.109 1 95.75 143 SER A O 1
ATOM 1171 N N . SER A 1 144 ? 4.156 1.055 16.234 1 97.12 144 SER A N 1
ATOM 1172 C CA . SER A 1 144 ? 4.707 1.575 14.984 1 97.12 144 SER A CA 1
ATOM 1173 C C . SER A 1 144 ? 3.6 1.993 14.023 1 97.12 144 SER A C 1
ATOM 1175 O O . SER A 1 144 ? 2.428 1.679 14.242 1 97.12 144 SER A O 1
ATOM 1177 N N . LEU A 1 145 ? 3.963 2.705 12.984 1 97.88 145 LEU A N 1
ATOM 1178 C CA . LEU A 1 145 ? 3.037 3.109 11.93 1 97.88 145 LEU A CA 1
ATOM 1179 C C . LEU A 1 145 ? 2.367 1.894 11.305 1 97.88 145 LEU A C 1
ATOM 1181 O O . LEU A 1 145 ? 1.147 1.876 11.117 1 97.88 145 LEU A O 1
ATOM 1185 N N . ALA A 1 146 ? 3.189 0.848 11.016 1 98.06 146 ALA A N 1
ATOM 1186 C CA . ALA A 1 146 ? 2.693 -0.372 10.383 1 98.06 146 ALA A CA 1
ATOM 1187 C C . ALA A 1 146 ? 1.689 -1.088 11.281 1 98.06 146 ALA A C 1
ATOM 1189 O O . ALA A 1 146 ? 0.65 -1.556 10.812 1 98.06 146 ALA A O 1
ATOM 1190 N N . GLN A 1 147 ? 1.975 -1.126 12.523 1 97.88 147 GLN A N 1
ATOM 1191 C CA . GLN A 1 147 ? 1.082 -1.787 13.469 1 97.88 147 GLN A CA 1
ATOM 1192 C C . GLN A 1 147 ? -0.267 -1.077 13.539 1 97.88 147 GLN A C 1
ATOM 1194 O O . GLN A 1 147 ? -1.312 -1.726 13.617 1 97.88 147 GLN A O 1
ATOM 1199 N N . ARG A 1 148 ? -0.2 0.195 13.484 1 97.88 148 ARG A N 1
ATOM 1200 C CA . ARG A 1 148 ? -1.44 0.955 13.609 1 97.88 148 ARG A CA 1
ATOM 1201 C C . ARG A 1 148 ? -2.254 0.879 12.32 1 97.88 148 ARG A C 1
ATOM 1203 O O . ARG A 1 148 ? -3.486 0.854 12.359 1 97.88 148 ARG A O 1
ATOM 1210 N N . LEU A 1 149 ? -1.613 0.822 11.203 1 98.25 149 LEU A N 1
ATOM 1211 C CA . LEU A 1 149 ? -2.33 0.834 9.938 1 98.25 149 LEU A CA 1
ATOM 1212 C C . LEU A 1 149 ? -2.748 -0.577 9.531 1 98.25 149 LEU A C 1
ATOM 1214 O O . LEU A 1 149 ? -3.857 -0.783 9.039 1 98.25 149 LEU A O 1
ATOM 1218 N N . MET A 1 150 ? -1.841 -1.561 9.695 1 97.81 150 MET A N 1
ATOM 1219 C CA . MET A 1 150 ? -2.057 -2.877 9.102 1 97.81 150 MET A CA 1
ATOM 1220 C C . MET A 1 150 ? -2.152 -3.951 10.18 1 97.81 150 MET A C 1
ATOM 1222 O O . MET A 1 150 ? -2.268 -5.137 9.875 1 97.81 150 MET A O 1
ATOM 1226 N N . SER A 1 151 ? -2.018 -3.625 11.406 1 97.81 151 SER A N 1
ATOM 1227 C CA . SER A 1 151 ? -2.156 -4.539 12.539 1 97.81 151 SER A CA 1
ATOM 1228 C C . SER A 1 151 ? -1.124 -5.66 12.469 1 97.81 151 SER A C 1
ATOM 1230 O O . SER A 1 151 ? -1.457 -6.828 12.672 1 97.81 151 SER A O 1
ATOM 1232 N N . ARG A 1 152 ? 0.08 -5.234 12.109 1 97.12 152 ARG A N 1
ATOM 1233 C CA . ARG A 1 152 ? 1.175 -6.199 12.125 1 97.12 152 ARG A CA 1
ATOM 1234 C C . ARG A 1 152 ? 2.525 -5.5 12.023 1 97.12 152 ARG A C 1
ATOM 1236 O O . ARG A 1 152 ? 2.611 -4.375 11.523 1 97.12 152 ARG A O 1
ATOM 1243 N N . ARG A 1 153 ? 3.514 -6.203 12.516 1 96.5 153 ARG A N 1
ATOM 1244 C CA . ARG A 1 153 ? 4.887 -5.785 12.25 1 96.5 153 ARG A CA 1
ATOM 1245 C C . ARG A 1 153 ? 5.34 -6.234 10.867 1 96.5 153 ARG A C 1
ATOM 1247 O O . ARG A 1 153 ? 4.949 -7.301 10.398 1 96.5 153 ARG A O 1
ATOM 1254 N N . LEU A 1 154 ? 6.094 -5.414 10.258 1 97.38 154 LEU A N 1
ATOM 1255 C CA . LEU A 1 154 ? 6.652 -5.77 8.961 1 97.38 154 LEU A CA 1
ATOM 1256 C C . LEU A 1 154 ? 8.023 -6.418 9.117 1 97.38 154 LEU A C 1
ATOM 1258 O O . LEU A 1 154 ? 8.836 -5.977 9.938 1 97.38 154 LEU A O 1
ATOM 1262 N N . LYS A 1 155 ? 8.219 -7.422 8.391 1 97.19 155 LYS A N 1
ATOM 1263 C CA . LYS A 1 155 ? 9.531 -8.055 8.453 1 97.19 155 LYS A CA 1
ATOM 1264 C C . LYS A 1 155 ? 10.609 -7.145 7.875 1 97.19 155 LYS A C 1
ATOM 1266 O O . LYS A 1 155 ? 10.414 -6.531 6.824 1 97.19 155 LYS A O 1
ATOM 1271 N N . THR A 1 156 ? 11.641 -7.047 8.586 1 94.12 156 THR A N 1
ATOM 1272 C CA . THR A 1 156 ? 12.812 -6.297 8.148 1 94.12 156 THR A CA 1
ATOM 1273 C C . THR A 1 156 ? 14.031 -7.211 8.031 1 94.12 156 THR A C 1
ATOM 1275 O O . THR A 1 156 ? 13.898 -8.438 8.062 1 94.12 156 THR A O 1
ATOM 1278 N N . SER A 1 157 ? 15.172 -6.617 7.801 1 88.31 157 SER A N 1
ATOM 1279 C CA . SER A 1 157 ? 16.391 -7.402 7.684 1 88.31 157 SER A CA 1
ATOM 1280 C C . SER A 1 157 ? 16.859 -7.902 9.047 1 88.31 157 SER A C 1
ATOM 1282 O O . SER A 1 157 ? 17.703 -8.797 9.125 1 88.31 157 SER A O 1
ATOM 1284 N N . LEU A 1 158 ? 16.219 -7.328 10.031 1 86.44 158 LEU A N 1
ATOM 1285 C CA . LEU A 1 158 ? 16.547 -7.773 11.383 1 86.44 158 LEU A CA 1
ATOM 1286 C C . LEU A 1 158 ? 15.797 -9.047 11.742 1 86.44 158 LEU A C 1
ATOM 1288 O O . LEU A 1 158 ? 14.594 -9.156 11.469 1 86.44 158 LEU A O 1
ATOM 1292 N N . PRO A 1 159 ? 16.562 -9.953 12.258 1 86.69 159 PRO A N 1
ATOM 1293 C CA . PRO A 1 159 ? 15.898 -11.211 12.617 1 86.69 159 PRO A CA 1
ATOM 1294 C C . PRO A 1 159 ? 14.812 -11.016 13.664 1 86.69 159 PRO A C 1
ATOM 1296 O O . PRO A 1 159 ? 14.992 -10.258 14.617 1 86.69 159 PRO A O 1
ATOM 1299 N N . VAL A 1 160 ? 13.688 -11.586 13.398 1 87.75 160 VAL A N 1
ATOM 1300 C CA . VAL A 1 160 ? 12.555 -11.531 14.32 1 87.75 160 VAL A CA 1
ATOM 1301 C C . VAL A 1 160 ? 11.805 -12.867 14.289 1 87.75 160 VAL A C 1
ATOM 1303 O O . VAL A 1 160 ? 11.734 -13.523 13.25 1 87.75 160 VAL A O 1
ATOM 1306 N N . ALA A 1 161 ? 11.305 -13.211 15.438 1 89.88 161 ALA A N 1
ATOM 1307 C CA . ALA A 1 161 ? 10.516 -14.438 15.508 1 89.88 161 ALA A CA 1
ATOM 1308 C C . ALA A 1 161 ? 9.258 -14.328 14.648 1 89.88 161 ALA A C 1
ATOM 1310 O O . ALA A 1 161 ? 8.602 -13.281 14.625 1 89.88 161 ALA A O 1
ATOM 1311 N N . ASN A 1 162 ? 8.938 -15.344 14.023 1 88.69 162 ASN A N 1
ATOM 1312 C CA . ASN A 1 162 ? 7.773 -15.383 13.141 1 88.69 162 ASN A CA 1
ATOM 1313 C C . ASN A 1 162 ? 6.488 -15.039 13.883 1 88.69 162 ASN A C 1
ATOM 1315 O O . ASN A 1 162 ? 5.598 -14.398 13.328 1 88.69 162 ASN A O 1
ATOM 1319 N N . LYS A 1 163 ? 6.418 -15.445 15.07 1 90.38 163 LYS A N 1
ATOM 1320 C CA . LYS A 1 163 ? 5.227 -15.211 15.875 1 90.38 163 LYS A CA 1
ATOM 1321 C C . LYS A 1 163 ? 4.957 -13.719 16.047 1 90.38 163 LYS A C 1
ATOM 1323 O O . LYS A 1 163 ? 3.801 -13.297 16.094 1 90.38 163 LYS A O 1
ATOM 1328 N N . LEU A 1 164 ? 5.992 -12.961 16.062 1 91.81 164 LEU A N 1
ATOM 1329 C CA . LEU A 1 164 ? 5.883 -11.523 16.281 1 91.81 164 LEU A CA 1
ATOM 1330 C C . LEU A 1 164 ? 5.402 -10.82 15.016 1 91.81 164 LEU A C 1
ATOM 1332 O O . LEU A 1 164 ? 4.98 -9.664 15.062 1 91.81 164 LEU A O 1
ATOM 1336 N N . LEU A 1 165 ? 5.453 -11.555 13.914 1 94.88 165 LEU A N 1
ATOM 1337 C CA . LEU A 1 165 ? 5.055 -10.969 12.633 1 94.88 165 LEU A CA 1
ATOM 1338 C C . LEU A 1 165 ? 3.6 -11.297 12.32 1 94.88 165 LEU A C 1
ATOM 1340 O O . LEU A 1 165 ? 3.055 -10.82 11.32 1 94.88 165 LEU A O 1
ATOM 1344 N N . GLU A 1 166 ? 2.996 -12.07 13.188 1 95 166 GLU A N 1
ATOM 1345 C CA . GLU A 1 166 ? 1.586 -12.391 12.992 1 95 166 GLU A CA 1
ATOM 1346 C C . GLU A 1 166 ? 0.702 -11.18 13.266 1 95 166 GLU A C 1
ATOM 1348 O O . GLU A 1 166 ? 1.045 -10.32 14.078 1 95 166 GLU A O 1
ATOM 1353 N N . PRO A 1 167 ? -0.443 -11.141 12.641 1 96.44 167 PRO A N 1
ATOM 1354 C CA . PRO A 1 167 ? -1.347 -10 12.844 1 96.44 167 PRO A CA 1
ATOM 1355 C C . PRO A 1 167 ? -1.798 -9.852 14.289 1 96.44 167 PRO A C 1
ATOM 1357 O O . PRO A 1 167 ? -2.086 -10.852 14.961 1 96.44 167 PRO A O 1
ATOM 1360 N N . CYS A 1 168 ? -1.78 -8.625 14.719 1 96.44 168 CYS A N 1
ATOM 1361 C CA . CYS A 1 168 ? -2.205 -8.273 16.062 1 96.44 168 CYS A CA 1
ATOM 1362 C C . CYS A 1 168 ? -2.686 -6.828 16.125 1 96.44 168 CYS A C 1
ATOM 1364 O O . CYS A 1 168 ? -1.932 -5.906 15.812 1 96.44 168 CYS A O 1
ATOM 1366 N N . VAL A 1 169 ? -3.906 -6.688 16.594 1 96.69 169 VAL A N 1
ATOM 1367 C CA . VAL A 1 169 ? -4.48 -5.348 16.641 1 96.69 169 VAL A CA 1
ATOM 1368 C C . VAL A 1 169 ? -3.887 -4.578 17.828 1 96.69 169 VAL A C 1
ATOM 1370 O O . VAL A 1 169 ? -3.777 -5.113 18.922 1 96.69 169 VAL A O 1
ATOM 1373 N N . VAL A 1 170 ? -3.492 -3.373 17.484 1 95 170 VAL A N 1
ATOM 1374 C CA . VAL A 1 170 ? -2.992 -2.51 18.547 1 95 170 VAL A CA 1
ATOM 1375 C C . VAL A 1 170 ? -4.164 -1.847 19.281 1 95 170 VAL A C 1
ATOM 1377 O O . VAL A 1 170 ? -5.098 -1.356 18.641 1 95 170 VAL A O 1
ATOM 1380 N N . THR A 1 171 ? -4.043 -1.787 20.531 1 92.31 171 THR A N 1
ATOM 1381 C CA . THR A 1 171 ? -5.117 -1.208 21.328 1 92.31 171 THR A CA 1
ATOM 1382 C C . THR A 1 171 ? -4.727 0.175 21.844 1 92.31 171 THR A C 1
ATOM 1384 O O . THR A 1 171 ? -3.545 0.517 21.891 1 92.31 171 THR A O 1
ATOM 1387 N N . GLY A 1 172 ? -5.719 1.024 22.172 1 93 172 GLY A N 1
ATOM 1388 C CA . GLY A 1 172 ? -5.512 2.301 22.844 1 93 172 GLY A CA 1
ATOM 1389 C C . GLY A 1 172 ? -4.988 3.381 21.906 1 93 172 GLY A C 1
ATOM 1390 O O . GLY A 1 172 ? -4.398 4.363 22.359 1 93 172 GLY A O 1
ATOM 1391 N N . VAL A 1 173 ? -5.102 3.199 20.656 1 94.12 173 VAL A N 1
ATOM 1392 C CA . VAL A 1 173 ? -4.578 4.16 19.703 1 94.12 173 VAL A CA 1
ATOM 1393 C C . VAL A 1 173 ? -5.328 5.484 19.828 1 94.12 173 VAL A C 1
ATOM 1395 O O . VAL A 1 173 ? -4.711 6.551 19.859 1 94.12 173 VAL A O 1
ATOM 1398 N N . LEU A 1 174 ? -6.562 5.426 19.922 1 92.56 174 LEU A N 1
ATOM 1399 C CA . LEU A 1 174 ? -7.391 6.629 19.984 1 92.56 174 LEU A CA 1
ATOM 1400 C C . LEU A 1 174 ? -7.066 7.453 21.219 1 92.56 174 LEU A C 1
ATOM 1402 O O . LEU A 1 174 ? -6.961 8.68 21.141 1 92.56 174 LEU A O 1
ATOM 1406 N N . GLU A 1 175 ? -6.965 6.754 22.281 1 93.12 175 GLU A N 1
ATOM 1407 C CA . GLU A 1 175 ? -6.645 7.438 23.531 1 93.12 175 GLU A CA 1
ATOM 1408 C C . GLU A 1 175 ? -5.297 8.148 23.438 1 93.12 175 GLU A C 1
ATOM 1410 O O . GLU A 1 175 ? -5.152 9.281 23.906 1 93.12 175 GLU A O 1
ATOM 1415 N N . LYS A 1 176 ? -4.383 7.516 22.906 1 93.19 176 LYS A N 1
ATOM 1416 C CA . LYS A 1 176 ? -3.049 8.094 22.781 1 93.19 176 LYS A CA 1
ATOM 1417 C C . LYS A 1 176 ? -3.037 9.242 21.781 1 93.19 176 LYS A C 1
ATOM 1419 O O . LYS A 1 176 ? -2.32 10.227 21.969 1 93.19 176 LYS A O 1
ATOM 1424 N N . LEU A 1 177 ? -3.814 9.125 20.719 1 92.19 177 LEU A N 1
ATOM 1425 C CA . LEU A 1 177 ? -3.955 10.211 19.766 1 92.19 177 LEU A CA 1
ATOM 1426 C C . LEU A 1 177 ? -4.543 11.453 20.438 1 92.19 177 LEU A C 1
ATOM 1428 O O . LEU A 1 177 ? -4.098 12.578 20.172 1 92.19 177 LEU A O 1
ATOM 1432 N N . ARG A 1 178 ? -5.492 11.219 21.219 1 90.81 178 ARG A N 1
ATOM 1433 C CA . ARG A 1 178 ? -6.117 12.32 21.938 1 90.81 178 ARG A CA 1
ATOM 1434 C C . ARG A 1 178 ? -5.113 13.008 22.859 1 90.81 178 ARG A C 1
ATOM 1436 O O . ARG A 1 178 ? -5.066 14.242 22.922 1 90.81 178 ARG A O 1
ATOM 1443 N N . ARG A 1 179 ? -4.371 12.211 23.516 1 89.75 179 ARG A N 1
ATOM 1444 C CA . ARG A 1 179 ? -3.363 12.758 24.422 1 89.75 179 ARG A CA 1
ATOM 1445 C C . ARG A 1 179 ? -2.324 13.578 23.672 1 89.75 179 ARG A C 1
ATOM 1447 O O . ARG A 1 179 ? -1.926 14.656 24.109 1 89.75 179 ARG A O 1
ATOM 1454 N N . ARG A 1 180 ? -1.874 13.055 22.594 1 87.75 180 ARG A N 1
ATOM 1455 C CA . ARG A 1 180 ? -0.887 13.75 21.766 1 87.75 180 ARG A CA 1
ATOM 1456 C C . ARG A 1 180 ? -1.428 15.086 21.266 1 87.75 180 ARG A C 1
ATOM 1458 O O . ARG A 1 180 ? -0.695 16.078 21.219 1 87.75 180 ARG A O 1
ATOM 1465 N N . LYS A 1 181 ? -2.615 15.07 20.859 1 85.06 181 LYS A N 1
ATOM 1466 C CA . LYS A 1 181 ? -3.244 16.297 20.391 1 85.06 181 LYS A CA 1
ATOM 1467 C C . LYS A 1 181 ? -3.342 17.344 21.5 1 85.06 181 LYS A C 1
ATOM 1469 O O . LYS A 1 181 ? -3.109 18.531 21.266 1 85.06 181 LYS A O 1
ATOM 1474 N N . GLN A 1 182 ? -3.682 16.875 22.641 1 82.44 182 GLN A N 1
ATOM 1475 C CA . GLN A 1 182 ? -3.801 17.766 23.797 1 82.44 182 GLN A CA 1
ATOM 1476 C C . GLN A 1 182 ? -2.455 18.391 24.156 1 82.44 182 GLN A C 1
ATOM 1478 O O . GLN A 1 182 ? -2.371 19.594 24.422 1 82.44 182 GLN A O 1
ATOM 1483 N N . ILE A 1 183 ? -1.449 17.594 24.125 1 80 183 ILE A N 1
ATOM 1484 C CA . ILE A 1 183 ? -0.11 18.062 24.469 1 80 183 ILE A CA 1
ATOM 1485 C C . ILE A 1 183 ? 0.342 19.094 23.422 1 80 183 ILE A C 1
ATOM 1487 O O . ILE A 1 183 ? 0.903 20.141 23.781 1 80 183 ILE A O 1
ATOM 1491 N N . SER A 1 184 ? 0.189 18.797 22.188 1 78.62 184 SER A N 1
ATOM 1492 C CA . SER A 1 184 ? 0.563 19.719 21.109 1 78.62 184 SER A CA 1
ATOM 1493 C C . SER A 1 184 ? -0.161 21.047 21.25 1 78.62 184 SER A C 1
ATOM 1495 O O . SER A 1 184 ? 0.433 22.109 21.031 1 78.62 184 SER A O 1
ATOM 1497 N N . LYS A 1 185 ? -1.392 21 21.562 1 75.06 185 LYS A N 1
ATOM 1498 C CA . LYS A 1 185 ? -2.174 22.219 21.75 1 75.06 185 LYS A CA 1
ATOM 1499 C C . LYS A 1 185 ? -1.624 23.047 22.906 1 75.06 185 LYS A C 1
ATOM 1501 O O . LYS A 1 185 ? -1.494 24.266 22.797 1 75.06 185 LYS A O 1
ATOM 1506 N N . LEU A 1 186 ? -1.354 22.359 23.922 1 68.12 186 LEU A N 1
ATOM 1507 C CA . LEU A 1 186 ? -0.821 23.047 25.109 1 68.12 186 LEU A CA 1
ATOM 1508 C C . LEU A 1 186 ? 0.515 23.703 24.781 1 68.12 186 LEU A C 1
ATOM 1510 O O . LEU A 1 186 ? 0.758 24.844 25.188 1 68.12 186 LEU A O 1
ATOM 1514 N N . THR A 1 187 ? 1.369 22.969 24.156 1 66.56 187 THR A N 1
ATOM 1515 C CA . THR A 1 187 ? 2.678 23.484 23.797 1 66.56 187 THR A CA 1
ATOM 1516 C C . THR A 1 187 ? 2.535 24.688 22.859 1 66.56 187 THR A C 1
ATOM 1518 O O . THR A 1 187 ? 3.25 25.688 23 1 66.56 187 THR A O 1
ATOM 1521 N N . TYR A 1 188 ? 1.662 24.562 21.969 1 66 188 TYR A N 1
ATOM 1522 C CA . TYR A 1 188 ? 1.4 25.656 21.047 1 66 188 TYR A CA 1
ATOM 1523 C C . TYR A 1 188 ? 0.865 26.875 21.781 1 66 188 TYR A C 1
ATOM 1525 O O . TYR A 1 188 ? 1.314 28 21.547 1 66 188 TYR A O 1
ATOM 1533 N N . ASP A 1 189 ? -0.044 26.641 22.688 1 63.59 189 ASP A N 1
ATOM 1534 C CA . ASP A 1 189 ? -0.642 27.719 23.469 1 63.59 189 ASP A CA 1
ATOM 1535 C C . ASP A 1 189 ? 0.407 28.422 24.328 1 63.59 189 ASP A C 1
ATOM 1537 O O . ASP A 1 189 ? 0.406 29.656 24.438 1 63.59 189 ASP A O 1
ATOM 1541 N N . VAL A 1 190 ? 1.262 27.594 24.859 1 58.56 190 VAL A N 1
ATOM 1542 C CA . VAL A 1 190 ? 2.324 28.156 25.703 1 58.56 190 VAL A CA 1
ATOM 1543 C C . VAL A 1 190 ? 3.279 28.984 24.828 1 58.56 190 VAL A C 1
ATOM 1545 O O . VAL A 1 190 ? 3.678 30.078 25.219 1 58.56 190 VAL A O 1
ATOM 1548 N N . SER A 1 191 ? 3.639 28.406 23.75 1 60.66 191 SER A N 1
ATOM 1549 C CA . SER A 1 191 ? 4.57 29.094 22.859 1 60.66 191 SER A CA 1
ATOM 1550 C C . SER A 1 191 ? 3.986 30.406 22.359 1 60.66 191 SER A C 1
ATOM 1552 O O . SER A 1 191 ? 4.703 31.391 22.219 1 60.66 191 SER A O 1
ATOM 1554 N N . VAL A 1 192 ? 2.756 30.359 22.156 1 60 192 VAL A N 1
ATOM 1555 C CA . VAL A 1 192 ? 2.078 31.562 21.703 1 60 192 VAL A CA 1
ATOM 1556 C C . VAL A 1 192 ? 1.906 32.531 22.859 1 60 192 VAL A C 1
ATOM 1558 O O . VAL A 1 192 ? 2.082 33.75 22.703 1 60 192 VAL A O 1
ATOM 1561 N N . LYS A 1 193 ? 1.544 32 24.016 1 59.91 193 LYS A N 1
ATOM 1562 C CA . LYS A 1 193 ? 1.323 32.844 25.203 1 59.91 193 LYS A CA 1
ATOM 1563 C C . LYS A 1 193 ? 2.623 33.5 25.672 1 59.91 193 LYS A C 1
ATOM 1565 O O . LYS A 1 193 ? 2.619 34.625 26.141 1 59.91 193 LYS A O 1
ATOM 1570 N N . ASP A 1 194 ? 3.646 32.656 25.438 1 62.66 194 ASP A N 1
ATOM 1571 C CA . ASP A 1 194 ? 4.914 33.156 25.953 1 62.66 194 ASP A CA 1
ATOM 1572 C C . ASP A 1 194 ? 5.477 34.25 25.062 1 62.66 194 ASP A C 1
ATOM 1574 O O . ASP A 1 194 ? 6.426 34.938 25.438 1 62.66 194 ASP A O 1
ATOM 1578 N N . LEU A 1 195 ? 4.828 34.406 24.047 1 66.06 195 LEU A N 1
ATOM 1579 C CA . LEU A 1 195 ? 5.297 35.5 23.203 1 66.06 195 LEU A CA 1
ATOM 1580 C C . LEU A 1 195 ? 4.621 36.812 23.594 1 66.06 195 LEU A C 1
ATOM 1582 O O . LEU A 1 195 ? 3.4 36.875 23.766 1 66.06 195 LEU A O 1
ATOM 1586 N N . PRO A 1 196 ? 5.363 37.688 23.953 1 69.69 196 PRO A N 1
ATOM 1587 C CA . PRO A 1 196 ? 4.75 38.969 24.359 1 69.69 196 PRO A CA 1
ATOM 1588 C C . PRO A 1 196 ? 3.848 39.562 23.281 1 69.69 196 PRO A C 1
ATOM 1590 O O . PRO A 1 196 ? 4.094 39.375 22.094 1 69.69 196 PRO A O 1
ATOM 1593 N N . GLU A 1 197 ? 2.75 40.031 23.766 1 77.62 197 GLU A N 1
ATOM 1594 C CA . GLU A 1 197 ? 1.87 40.719 22.828 1 77.62 197 GLU A CA 1
ATOM 1595 C C . GLU A 1 197 ? 2.594 41.875 22.156 1 77.62 197 GLU A C 1
ATOM 1597 O O . GLU A 1 197 ? 3.469 42.5 22.75 1 77.62 197 GLU A O 1
ATOM 1602 N N . LEU A 1 198 ? 2.34 42.031 20.922 1 80.5 198 LEU A N 1
ATOM 1603 C CA . LEU A 1 198 ? 2.959 43.125 20.188 1 80.5 198 LEU A CA 1
ATOM 1604 C C . LEU A 1 198 ? 2.137 44.406 20.312 1 80.5 198 LEU A C 1
ATOM 1606 O O . LEU A 1 198 ? 0.907 44.344 20.375 1 80.5 198 LEU A O 1
ATOM 1610 N N . SER A 1 199 ? 2.809 45.469 20.516 1 82.62 199 SER A N 1
ATOM 1611 C CA . SER A 1 199 ? 2.166 46.781 20.516 1 82.62 199 SER A CA 1
ATOM 1612 C C . SER A 1 199 ? 2.094 47.375 19.109 1 82.62 199 SER A C 1
ATOM 1614 O O . SER A 1 199 ? 2.906 47.031 18.25 1 82.62 199 SER A O 1
ATOM 1616 N N . ILE A 1 200 ? 1.099 48.125 19.031 1 84.5 200 ILE A N 1
ATOM 1617 C CA . ILE A 1 200 ? 0.96 48.812 17.75 1 84.5 200 ILE A CA 1
ATOM 1618 C C . ILE A 1 200 ? 2.205 49.656 17.484 1 84.5 200 ILE A C 1
ATOM 1620 O O . ILE A 1 200 ? 2.709 50.344 18.391 1 84.5 200 ILE A O 1
ATOM 1624 N N . GLU A 1 201 ? 2.691 49.656 16.25 1 84.62 201 GLU A N 1
ATOM 1625 C CA . GLU A 1 201 ? 3.842 50.406 15.758 1 84.62 201 GLU A CA 1
ATOM 1626 C C . GLU A 1 201 ? 5.152 49.781 16.234 1 84.62 201 GLU A C 1
ATOM 1628 O O . GLU A 1 201 ? 6.227 50.344 16 1 84.62 201 GLU A O 1
ATOM 1633 N N . GLU A 1 202 ? 5.094 48.594 16.891 1 86.75 202 GLU A N 1
ATOM 1634 C CA . GLU A 1 202 ? 6.293 47.875 17.297 1 86.75 202 GLU A CA 1
ATOM 1635 C C . GLU A 1 202 ? 7.012 47.25 16.109 1 86.75 202 GLU A C 1
ATOM 1637 O O . GLU A 1 202 ? 6.371 46.719 15.203 1 86.75 202 GLU A O 1
ATOM 1642 N N . PRO A 1 203 ? 8.336 47.5 16.062 1 88.38 203 PRO A N 1
ATOM 1643 C CA . PRO A 1 203 ? 9.078 46.812 14.992 1 88.38 203 PRO A CA 1
ATOM 1644 C C . PRO A 1 203 ? 9.07 45.312 15.148 1 88.38 203 PRO A C 1
ATOM 1646 O O . PRO A 1 203 ? 9.172 44.781 16.266 1 88.38 203 PRO A O 1
ATOM 1649 N N . ILE A 1 204 ? 8.75 44.688 14.133 1 87.69 204 ILE A N 1
ATOM 1650 C CA . ILE A 1 204 ? 8.695 43.25 14.133 1 87.69 204 ILE A CA 1
ATOM 1651 C C . ILE A 1 204 ? 9.477 42.688 12.945 1 87.69 204 ILE A C 1
ATOM 1653 O O . ILE A 1 204 ? 9.859 43.438 12.047 1 87.69 204 ILE A O 1
ATOM 1657 N N . ARG A 1 205 ? 9.844 41.375 13.07 1 87.38 205 ARG A N 1
ATOM 1658 C CA . ARG A 1 205 ? 10.344 40.625 11.922 1 87.38 205 ARG A CA 1
ATOM 1659 C C . ARG A 1 205 ? 9.367 39.531 11.516 1 87.38 205 ARG A C 1
ATOM 1661 O O . ARG A 1 205 ? 8.875 38.781 12.367 1 87.38 205 ARG A O 1
ATOM 1668 N N . MET A 1 206 ? 8.93 39.656 10.352 1 84.44 206 MET A N 1
ATOM 1669 C CA . MET A 1 206 ? 7.938 38.719 9.828 1 84.44 206 MET A CA 1
ATOM 1670 C C . MET A 1 206 ? 8.609 37.531 9.148 1 84.44 206 MET A C 1
ATOM 1672 O O . MET A 1 206 ? 9.539 37.688 8.367 1 84.44 206 MET A O 1
ATOM 1676 N N . LYS A 1 207 ? 8.125 36.344 9.57 1 80.69 207 LYS A N 1
ATOM 1677 C CA . LYS A 1 207 ? 8.594 35.125 8.945 1 80.69 207 LYS A CA 1
ATOM 1678 C C . LYS A 1 207 ? 8.305 35.125 7.449 1 80.69 207 LYS A C 1
ATOM 1680 O O . LYS A 1 207 ? 7.242 35.562 7.016 1 80.69 207 LYS A O 1
ATOM 1685 N N . PRO A 1 208 ? 9.281 34.719 6.637 1 76.38 208 PRO A N 1
ATOM 1686 C CA . PRO A 1 208 ? 9.07 34.688 5.188 1 76.38 208 PRO A CA 1
ATOM 1687 C C . PRO A 1 208 ? 7.887 33.844 4.766 1 76.38 208 PRO A C 1
ATOM 1689 O O . PRO A 1 208 ? 7.609 32.812 5.402 1 76.38 208 PRO A O 1
ATOM 1692 N N . LEU A 1 209 ? 7.047 34.406 3.826 1 67.38 209 LEU A N 1
ATOM 1693 C CA . LEU A 1 209 ? 5.879 33.719 3.303 1 67.38 209 LEU A CA 1
ATOM 1694 C C . LEU A 1 209 ? 6.289 32.406 2.617 1 67.38 209 LEU A C 1
ATOM 1696 O O . LEU A 1 209 ? 7.438 32.25 2.191 1 67.38 209 LEU A O 1
ATOM 1700 N N . PRO A 1 210 ? 5.285 31.547 2.508 1 60.62 210 PRO A N 1
ATOM 1701 C CA . PRO A 1 210 ? 5.598 30.328 1.764 1 60.62 210 PRO A CA 1
ATOM 1702 C C . PRO A 1 210 ? 5.969 30.609 0.309 1 60.62 210 PRO A C 1
ATOM 1704 O O . PRO A 1 210 ? 5.297 31.391 -0.369 1 60.62 210 PRO A O 1
ATOM 1707 N N . GLY A 1 211 ? 7.293 30.219 -0.061 1 56.34 211 GLY A N 1
ATOM 1708 C CA . GLY A 1 211 ? 7.797 30.5 -1.396 1 56.34 211 GLY A CA 1
ATOM 1709 C C . GLY A 1 211 ? 8.977 31.453 -1.398 1 56.34 211 GLY A C 1
ATOM 1710 O O . GLY A 1 211 ? 9.633 31.641 -2.43 1 56.34 211 GLY A O 1
ATOM 1711 N N . ASP A 1 212 ? 9.078 32.125 -0.348 1 59.5 212 ASP A N 1
ATOM 1712 C CA . ASP A 1 212 ? 10.219 33.031 -0.242 1 59.5 212 ASP A CA 1
ATOM 1713 C C . ASP A 1 212 ? 11.516 32.281 -0.014 1 59.5 212 ASP A C 1
ATOM 1715 O O . ASP A 1 212 ? 11.641 31.531 0.968 1 59.5 212 ASP A O 1
ATOM 1719 N N . ARG A 1 213 ? 12.359 32.219 -0.914 1 60.78 213 ARG A N 1
ATOM 1720 C CA . ARG A 1 213 ? 13.594 31.422 -0.935 1 60.78 213 ARG A CA 1
ATOM 1721 C C . ARG A 1 213 ? 14.711 32.125 -0.179 1 60.78 213 ARG A C 1
ATOM 1723 O O . ARG A 1 213 ? 15.797 31.578 0.001 1 60.78 213 ARG A O 1
ATOM 1730 N N . THR A 1 214 ? 14.523 33.188 0.283 1 61.59 214 THR A N 1
ATOM 1731 C CA . THR A 1 214 ? 15.578 33.969 0.922 1 61.59 214 THR A CA 1
ATOM 1732 C C . THR A 1 214 ? 15.703 33.594 2.398 1 61.59 214 THR A C 1
ATOM 1734 O O . THR A 1 214 ? 16.781 33.75 2.988 1 61.59 214 THR A O 1
ATOM 1737 N N . GLY A 1 215 ? 14.594 33.062 2.924 1 67.75 215 GLY A N 1
ATOM 1738 C CA . GLY A 1 215 ? 14.562 32.656 4.32 1 67.75 215 GLY A CA 1
ATOM 1739 C C . GLY A 1 215 ? 14.789 33.812 5.281 1 67.75 215 GLY A C 1
ATOM 1740 O O . GLY A 1 215 ? 14.969 33.594 6.48 1 67.75 215 GLY A O 1
ATOM 1741 N N . ARG A 1 216 ? 14.82 35 4.836 1 74.19 216 ARG A N 1
ATOM 1742 C CA . ARG A 1 216 ? 15.117 36.156 5.691 1 74.19 216 ARG A CA 1
ATOM 1743 C C . ARG A 1 216 ? 13.852 36.688 6.336 1 74.19 216 ARG A C 1
ATOM 1745 O O . ARG A 1 216 ? 12.828 36.875 5.664 1 74.19 216 ARG A O 1
ATOM 1752 N N . TRP A 1 217 ? 13.914 36.812 7.602 1 83.31 217 TRP A N 1
ATOM 1753 C CA . TRP A 1 217 ? 12.828 37.469 8.312 1 83.31 217 TRP A CA 1
ATOM 1754 C C . TRP A 1 217 ? 12.844 38.969 8.023 1 83.31 217 TRP A C 1
ATOM 1756 O O . TRP A 1 217 ? 13.844 39.656 8.281 1 83.31 217 TRP A O 1
ATOM 1766 N N . ARG A 1 218 ? 11.859 39.5 7.453 1 85.31 218 ARG A N 1
ATOM 1767 C CA . ARG A 1 218 ? 11.781 40.906 7.031 1 85.31 218 ARG A CA 1
ATOM 1768 C C . ARG A 1 218 ? 11.305 41.812 8.172 1 85.31 218 ARG A C 1
ATOM 1770 O O . ARG A 1 218 ? 10.438 41.406 8.953 1 85.31 218 ARG A O 1
ATOM 1777 N N . LEU A 1 219 ? 11.977 42.938 8.164 1 88.56 219 LEU A N 1
ATOM 1778 C CA . LEU A 1 219 ? 11.609 43.938 9.18 1 88.56 219 LEU A CA 1
ATOM 1779 C C . LEU A 1 219 ? 10.305 44.625 8.812 1 88.56 219 LEU A C 1
ATOM 1781 O O . LEU A 1 219 ? 10.086 44.969 7.648 1 88.56 219 LEU A O 1
ATOM 1785 N N . GLY A 1 220 ? 9.43 44.781 9.812 1 88.88 220 GLY A N 1
ATOM 1786 C CA . GLY A 1 220 ? 8.164 45.469 9.656 1 88.88 220 GLY A CA 1
ATOM 1787 C C . GLY A 1 220 ? 7.656 46.094 10.945 1 88.88 220 GLY A C 1
ATOM 1788 O O . GLY A 1 220 ? 8.43 46.312 11.883 1 88.88 220 GLY A O 1
ATOM 1789 N N . THR A 1 221 ? 6.375 46.562 10.805 1 89.81 221 THR A N 1
ATOM 1790 C CA . THR A 1 221 ? 5.758 47.156 11.977 1 89.81 221 THR A CA 1
ATOM 1791 C C . THR A 1 221 ? 4.371 46.562 12.227 1 89.81 221 THR A C 1
ATOM 1793 O O . THR A 1 221 ? 3.643 46.281 11.273 1 89.81 221 THR A O 1
ATOM 1796 N N . CYS A 1 222 ? 4.059 46.375 13.438 1 92.19 222 CYS A N 1
ATOM 1797 C CA . CYS A 1 222 ? 2.719 45.938 13.797 1 92.19 222 CYS A CA 1
ATOM 1798 C C . CYS A 1 222 ? 1.696 47.031 13.602 1 92.19 222 CYS A C 1
ATOM 1800 O O . CYS A 1 222 ? 1.832 48.125 14.18 1 92.19 222 CYS A O 1
ATOM 1802 N N . VAL A 1 223 ? 0.697 46.75 12.781 1 90.44 223 VAL A N 1
ATOM 1803 C CA . VAL A 1 223 ? -0.278 47.812 12.453 1 90.44 223 VAL A CA 1
ATOM 1804 C C . VAL A 1 223 ? -1.507 47.656 13.344 1 90.44 223 VAL A C 1
ATOM 1806 O O . VAL A 1 223 ? -2.041 48.656 13.844 1 90.44 223 VAL A O 1
ATOM 1809 N N . GLN A 1 224 ? -1.979 46.438 13.438 1 88.44 224 GLN A N 1
ATOM 1810 C CA . GLN A 1 224 ? -3.219 46.219 14.18 1 88.44 224 GLN A CA 1
ATOM 1811 C C . GLN A 1 224 ? -3.271 44.812 14.781 1 88.44 224 GLN A C 1
ATOM 1813 O O . GLN A 1 224 ? -2.758 43.875 14.195 1 88.44 224 GLN A O 1
ATOM 1818 N N . ARG A 1 225 ? -3.734 44.781 15.984 1 84.69 225 ARG A N 1
ATOM 1819 C CA . ARG A 1 225 ? -4.062 43.5 16.609 1 84.69 225 ARG A CA 1
ATOM 1820 C C . ARG A 1 225 ? -5.504 43.094 16.312 1 84.69 225 ARG A C 1
ATOM 1822 O O . ARG A 1 225 ? -6.441 43.781 16.75 1 84.69 225 ARG A O 1
ATOM 1829 N N . VAL A 1 226 ? -5.672 42.125 15.469 1 80.38 226 VAL A N 1
ATOM 1830 C CA . VAL A 1 226 ? -6.996 41.719 15.023 1 80.38 226 VAL A CA 1
ATOM 1831 C C . VAL A 1 226 ? -7.602 40.75 16.047 1 80.38 226 VAL A C 1
ATOM 1833 O O . VAL A 1 226 ? -8.805 40.781 16.297 1 80.38 226 VAL A O 1
ATOM 1836 N N . ALA A 1 227 ? -6.895 39.844 16.531 1 75.62 227 ALA A N 1
ATOM 1837 C CA . ALA A 1 227 ? -7.285 38.844 17.516 1 75.62 227 ALA A CA 1
ATOM 1838 C C . ALA A 1 227 ? -6.105 38.438 18.391 1 75.62 227 ALA A C 1
ATOM 1840 O O . ALA A 1 227 ? -4.973 38.875 18.156 1 75.62 227 ALA A O 1
ATOM 1841 N N . PRO A 1 228 ? -6.57 37.75 19.438 1 72.12 228 PRO A N 1
ATOM 1842 C CA . PRO A 1 228 ? -5.449 37.281 20.25 1 72.12 228 PRO A CA 1
ATOM 1843 C C . PRO A 1 228 ? -4.434 36.469 19.438 1 72.12 228 PRO A C 1
ATOM 1845 O O . PRO A 1 228 ? -4.801 35.5 18.766 1 72.12 228 PRO A O 1
ATOM 1848 N N . HIS A 1 229 ? -3.205 36.969 19.359 1 75.88 229 HIS A N 1
ATOM 1849 C CA . HIS A 1 229 ? -2.035 36.406 18.703 1 75.88 229 HIS A CA 1
ATOM 1850 C C . HIS A 1 229 ? -2.1 36.594 17.188 1 75.88 229 HIS A C 1
ATOM 1852 O O . HIS A 1 229 ? -1.341 35.938 16.453 1 75.88 229 HIS A O 1
ATOM 1858 N N . SER A 1 230 ? -3.102 37.281 16.797 1 80.69 230 SER A N 1
ATOM 1859 C CA . SER A 1 230 ? -3.25 37.594 15.375 1 80.69 230 SER A CA 1
ATOM 1860 C C . SER A 1 230 ? -3.049 39.094 15.117 1 80.69 230 SER A C 1
ATOM 1862 O O . SER A 1 230 ? -3.67 39.938 15.773 1 80.69 230 SER A O 1
ATOM 1864 N N . TYR A 1 231 ? -2.154 39.344 14.203 1 85.19 231 TYR A N 1
ATOM 1865 C CA . TYR A 1 231 ? -1.762 40.75 13.977 1 85.19 231 TYR A CA 1
ATOM 1866 C C . TYR A 1 231 ? -1.74 41.062 12.484 1 85.19 231 TYR A C 1
ATOM 1868 O O . TYR A 1 231 ? -1.577 40.188 11.656 1 85.19 231 TYR A O 1
ATOM 1876 N N . VAL A 1 232 ? -2.092 42.25 12.164 1 90.5 232 VAL A N 1
ATOM 1877 C CA . VAL A 1 232 ? -1.812 42.812 10.852 1 90.5 232 VAL A CA 1
ATOM 1878 C C . VAL A 1 232 ? -0.509 43.625 10.898 1 90.5 232 VAL A C 1
ATOM 1880 O O . VAL A 1 232 ? -0.335 44.5 11.758 1 90.5 232 VAL A O 1
ATOM 1883 N N . VAL A 1 233 ? 0.38 43.156 10.008 1 90.06 233 VAL A N 1
ATOM 1884 C CA . VAL A 1 233 ? 1.693 43.812 10.023 1 90.06 233 VAL A CA 1
ATOM 1885 C C . VAL A 1 233 ? 1.969 44.438 8.664 1 90.06 233 VAL A C 1
ATOM 1887 O O . VAL A 1 233 ? 1.427 44.031 7.645 1 90.06 233 VAL A O 1
ATOM 1890 N N . ASP A 1 234 ? 2.689 45.594 8.719 1 88.88 234 ASP A N 1
ATOM 1891 C CA . ASP A 1 234 ? 3.123 46.281 7.516 1 88.88 234 ASP A CA 1
ATOM 1892 C C . ASP A 1 234 ? 4.59 46 7.207 1 88.88 234 ASP A C 1
ATOM 1894 O O . ASP A 1 234 ? 5.473 46.344 7.992 1 88.88 234 ASP A O 1
ATOM 1898 N N . VAL A 1 235 ? 4.801 45.281 6.129 1 88.56 235 VAL A N 1
ATOM 1899 C CA . VAL A 1 235 ? 6.152 44.969 5.66 1 88.56 235 VAL A CA 1
ATOM 1900 C C . VAL A 1 235 ? 6.348 45.562 4.258 1 88.56 235 VAL A C 1
ATOM 1902 O O . VAL A 1 235 ? 5.676 45.125 3.311 1 88.56 235 VAL A O 1
ATOM 1905 N N . ASP A 1 236 ? 7.281 46.469 4.086 1 86.31 236 ASP A N 1
ATOM 1906 C CA . ASP A 1 236 ? 7.578 47.094 2.801 1 86.31 236 ASP A CA 1
ATOM 1907 C C . ASP A 1 236 ? 6.316 47.688 2.17 1 86.31 236 ASP A C 1
ATOM 1909 O O . ASP A 1 236 ? 6.043 47.438 0.989 1 86.31 236 ASP A O 1
ATOM 1913 N N . ASN A 1 237 ? 5.457 48.344 2.98 1 84 237 ASN A N 1
ATOM 1914 C CA . ASN A 1 237 ? 4.242 49.031 2.566 1 84 237 ASN A CA 1
ATOM 1915 C C . ASN A 1 237 ? 3.164 48.031 2.111 1 84 237 ASN A C 1
ATOM 1917 O O . ASN A 1 237 ? 2.316 48.375 1.285 1 84 237 ASN A O 1
ATOM 1921 N N . SER A 1 238 ? 3.303 46.781 2.59 1 87.81 238 SER A N 1
ATOM 1922 C CA . SER A 1 238 ? 2.273 45.781 2.344 1 87.81 238 SER A CA 1
ATOM 1923 C C . SER A 1 238 ? 1.747 45.188 3.65 1 87.81 238 SER A C 1
ATOM 1925 O O . SER A 1 238 ? 2.52 44.938 4.574 1 87.81 238 SER A O 1
ATOM 1927 N N . LEU A 1 239 ? 0.417 45.031 3.68 1 87.5 239 LEU A N 1
ATOM 1928 C CA . LEU A 1 239 ? -0.204 44.531 4.898 1 87.5 239 LEU A CA 1
ATOM 1929 C C . LEU A 1 239 ? -0.335 43 4.848 1 87.5 239 LEU A C 1
ATOM 1931 O O . LEU A 1 239 ? -0.722 42.438 3.818 1 87.5 239 LEU A O 1
ATOM 1935 N N . TYR A 1 240 ? 0.181 42.406 5.93 1 86.44 240 TYR A N 1
ATOM 1936 C CA . TYR A 1 240 ? 0.08 40.969 6.051 1 86.44 240 TYR A CA 1
ATOM 1937 C C . TYR A 1 240 ? -0.64 40.562 7.336 1 86.44 240 TYR A C 1
ATOM 1939 O O . TYR A 1 240 ? -0.452 41.219 8.375 1 86.44 240 TYR A O 1
ATOM 1947 N N . HIS A 1 241 ? -1.564 39.719 7.23 1 85.31 241 HIS A N 1
ATOM 1948 C CA . HIS A 1 241 ? -2.158 39.094 8.414 1 85.31 241 HIS A CA 1
ATOM 1949 C C . HIS A 1 241 ? -1.359 37.875 8.859 1 85.31 241 HIS A C 1
ATOM 1951 O O . HIS A 1 241 ? -1.228 36.906 8.117 1 85.31 241 HIS A O 1
ATOM 1957 N N . ARG A 1 242 ? -0.71 38.031 10.07 1 81.62 242 ARG A N 1
ATOM 1958 C CA . ARG A 1 242 ? 0.173 36.969 10.555 1 81.62 242 ARG A CA 1
ATOM 1959 C C . ARG A 1 242 ? -0.107 36.656 12.016 1 81.62 242 ARG A C 1
ATOM 1961 O O . ARG A 1 242 ? -0.582 37.5 12.766 1 81.62 242 ARG A O 1
ATOM 1968 N N . ASN A 1 243 ? 0.186 35.438 12.367 1 77.88 243 ASN A N 1
ATOM 1969 C CA . ASN A 1 243 ? 0.116 35.031 13.773 1 77.88 243 ASN A CA 1
ATOM 1970 C C . ASN A 1 243 ? 1.4 35.406 14.516 1 77.88 243 ASN A C 1
ATOM 1972 O O . ASN A 1 243 ? 2.459 35.531 13.906 1 77.88 243 ASN A O 1
ATOM 1976 N N . ARG A 1 244 ? 1.203 35.656 15.836 1 80.44 244 ARG A N 1
ATOM 1977 C CA . ARG A 1 244 ? 2.314 36.094 16.672 1 80.44 244 ARG A CA 1
ATOM 1978 C C . ARG A 1 244 ? 3.527 35.188 16.5 1 80.44 244 ARG A C 1
ATOM 1980 O O . ARG A 1 244 ? 4.668 35.656 16.531 1 80.44 244 ARG A O 1
ATOM 1987 N N . VAL A 1 245 ? 3.262 33.969 16.219 1 75.81 245 VAL A N 1
ATOM 1988 C CA . VAL A 1 245 ? 4.355 33.031 16.141 1 75.81 245 VAL A CA 1
ATOM 1989 C C . VAL A 1 245 ? 5.191 33.281 14.891 1 75.81 245 VAL A C 1
ATOM 1991 O O . VAL A 1 245 ? 6.387 33 14.859 1 75.81 245 VAL A O 1
ATOM 1994 N N . ASP A 1 246 ? 4.629 33.844 14 1 77.81 246 ASP A N 1
ATOM 1995 C CA . ASP A 1 246 ? 5.309 34.156 12.742 1 77.81 246 ASP A CA 1
ATOM 1996 C C . ASP A 1 246 ? 5.906 35.562 12.75 1 77.81 246 ASP A C 1
ATOM 1998 O O . ASP A 1 246 ? 6.355 36.062 11.719 1 77.81 246 ASP A O 1
ATOM 2002 N N . LEU A 1 247 ? 5.781 36.156 13.938 1 81.31 247 LEU A N 1
ATOM 2003 C CA . LEU A 1 247 ? 6.258 37.531 14.086 1 81.31 247 LEU A CA 1
ATOM 2004 C C . LEU A 1 247 ? 7.324 37.625 15.172 1 81.31 247 LEU A C 1
ATOM 2006 O O . LEU A 1 247 ? 7.242 36.938 16.188 1 81.31 247 LEU A O 1
ATOM 2010 N N . MET B 1 1 ? 7.598 -33.344 -5.637 1 32.44 1 MET B N 1
ATOM 2011 C CA . MET B 1 1 ? 6.602 -32.281 -5.57 1 32.44 1 MET B CA 1
ATOM 2012 C C . MET B 1 1 ? 6.996 -31.219 -4.531 1 32.44 1 MET B C 1
ATOM 2014 O O . MET B 1 1 ? 7.07 -31.531 -3.34 1 32.44 1 MET B O 1
ATOM 2018 N N . MET B 1 2 ? 7.945 -30.453 -4.672 1 39.53 2 MET B N 1
ATOM 2019 C CA . MET B 1 2 ? 8.391 -29.531 -3.639 1 39.53 2 MET B CA 1
ATOM 2020 C C . MET B 1 2 ? 7.199 -28.891 -2.934 1 39.53 2 MET B C 1
ATOM 2022 O O . MET B 1 2 ? 6.34 -28.281 -3.58 1 39.53 2 MET B O 1
ATOM 2026 N N . SER B 1 3 ? 6.742 -29.5 -1.908 1 46.66 3 SER B N 1
ATOM 2027 C CA . SER B 1 3 ? 5.621 -29.141 -1.045 1 46.66 3 SER B CA 1
ATOM 2028 C C . SER B 1 3 ? 5.535 -27.625 -0.861 1 46.66 3 SER B C 1
ATOM 2030 O O . SER B 1 3 ? 6.508 -27 -0.448 1 46.66 3 SER B O 1
ATOM 2032 N N . HIS B 1 4 ? 4.918 -26.922 -1.749 1 60.22 4 HIS B N 1
ATOM 2033 C CA . HIS B 1 4 ? 4.742 -25.484 -1.636 1 60.22 4 HIS B CA 1
ATOM 2034 C C . HIS B 1 4 ? 4.395 -25.078 -0.206 1 60.22 4 HIS B C 1
ATOM 2036 O O . HIS B 1 4 ? 3.391 -25.531 0.344 1 60.22 4 HIS B O 1
ATOM 2042 N N . VAL B 1 5 ? 5.371 -24.766 0.594 1 80.25 5 VAL B N 1
ATOM 2043 C CA . VAL B 1 5 ? 5.23 -24.266 1.955 1 80.25 5 VAL B CA 1
ATOM 2044 C C . VAL B 1 5 ? 4.184 -23.156 1.985 1 80.25 5 VAL B C 1
ATOM 2046 O O . VAL B 1 5 ? 4.199 -22.25 1.145 1 80.25 5 VAL B O 1
ATOM 2049 N N . LEU B 1 6 ? 3.09 -23.469 2.689 1 89.69 6 LEU B N 1
ATOM 2050 C CA . LEU B 1 6 ? 2.031 -22.469 2.879 1 89.69 6 LEU B CA 1
ATOM 2051 C C . LEU B 1 6 ? 2.521 -21.312 3.732 1 89.69 6 LEU B C 1
ATOM 2053 O O . LEU B 1 6 ? 3.258 -21.516 4.703 1 89.69 6 LEU B O 1
ATOM 2057 N N . PRO B 1 7 ? 2.188 -20.156 3.311 1 94.44 7 PRO B N 1
ATOM 2058 C CA . PRO B 1 7 ? 2.539 -19.016 4.168 1 94.44 7 PRO B CA 1
ATOM 2059 C C . PRO B 1 7 ? 1.825 -19.062 5.516 1 94.44 7 PRO B C 1
ATOM 2061 O O . PRO B 1 7 ? 0.695 -19.547 5.609 1 94.44 7 PRO B O 1
ATOM 2064 N N . THR B 1 8 ? 2.41 -18.5 6.527 1 94.44 8 THR B N 1
ATOM 2065 C CA . THR B 1 8 ? 1.836 -18.484 7.867 1 94.44 8 THR B CA 1
ATOM 2066 C C . THR B 1 8 ? 1.492 -17.062 8.297 1 94.44 8 THR B C 1
ATOM 2068 O O . THR B 1 8 ? 0.874 -16.859 9.336 1 94.44 8 THR B O 1
ATOM 2071 N N . ARG B 1 9 ? 1.921 -16.125 7.516 1 95.94 9 ARG B N 1
ATOM 2072 C CA . ARG B 1 9 ? 1.657 -14.711 7.785 1 95.94 9 ARG B CA 1
ATOM 2073 C C . ARG B 1 9 ? 1.559 -13.914 6.488 1 95.94 9 ARG B C 1
ATOM 2075 O O . ARG B 1 9 ? 2.01 -14.375 5.438 1 95.94 9 ARG B O 1
ATOM 2082 N N . PRO B 1 10 ? 0.998 -12.75 6.613 1 97.5 10 PRO B N 1
ATOM 2083 C CA . PRO B 1 10 ? 0.889 -11.914 5.41 1 97.5 10 PRO B CA 1
ATOM 2084 C C . PRO B 1 10 ? 2.248 -11.555 4.816 1 97.5 10 PRO B C 1
ATOM 2086 O O . PRO B 1 10 ? 3.189 -11.258 5.555 1 97.5 10 PRO B O 1
ATOM 2089 N N . TRP B 1 11 ? 2.334 -11.633 3.523 1 97.88 11 TRP B N 1
ATOM 2090 C CA . TRP B 1 11 ? 3.441 -11.133 2.715 1 97.88 11 TRP B CA 1
ATOM 2091 C C . TRP B 1 11 ? 4.707 -11.953 2.965 1 97.88 11 TRP B C 1
ATOM 2093 O O . TRP B 1 11 ? 5.82 -11.453 2.766 1 97.88 11 TRP B O 1
ATOM 2103 N N . GLN B 1 12 ? 4.562 -13.156 3.459 1 97.56 12 GLN B N 1
ATOM 2104 C CA . GLN B 1 12 ? 5.684 -14.07 3.656 1 97.56 12 GLN B CA 1
ATOM 2105 C C . GLN B 1 12 ? 6.18 -14.633 2.326 1 97.56 12 GLN B C 1
ATOM 2107 O O . GLN B 1 12 ? 7.387 -14.742 2.105 1 97.56 12 GLN B O 1
ATOM 2112 N N . ILE B 1 13 ? 5.227 -14.977 1.512 1 97.19 13 ILE B N 1
ATOM 2113 C CA . ILE B 1 13 ? 5.492 -15.477 0.168 1 97.19 13 ILE B CA 1
ATOM 2114 C C . ILE B 1 13 ? 4.699 -14.664 -0.852 1 97.19 13 ILE B C 1
ATOM 2116 O O . ILE B 1 13 ? 3.484 -14.508 -0.72 1 97.19 13 ILE B O 1
ATOM 2120 N N . VAL B 1 14 ? 5.445 -14.164 -1.849 1 97.94 14 VAL B N 1
ATOM 2121 C CA . VAL B 1 14 ? 4.754 -13.391 -2.871 1 97.94 14 VAL B CA 1
ATOM 2122 C C . VAL B 1 14 ? 5.145 -13.891 -4.258 1 97.94 14 VAL B C 1
ATOM 2124 O O . VAL B 1 14 ? 6.238 -14.438 -4.441 1 97.94 14 VAL B O 1
ATOM 2127 N N . SER B 1 15 ? 4.219 -13.766 -5.168 1 97.19 15 SER B N 1
ATOM 2128 C CA . SER B 1 15 ? 4.484 -14 -6.582 1 97.19 15 SER B CA 1
ATOM 2129 C C . SER B 1 15 ? 4.426 -12.703 -7.379 1 97.19 15 SER B C 1
ATOM 2131 O O . SER B 1 15 ? 3.643 -11.805 -7.059 1 97.19 15 SER B O 1
ATOM 2133 N N . THR B 1 16 ? 5.266 -12.609 -8.352 1 97 16 THR B N 1
ATOM 2134 C CA . THR B 1 16 ? 5.305 -11.383 -9.148 1 97 16 THR B CA 1
ATOM 2135 C C . THR B 1 16 ? 5.336 -11.703 -10.641 1 97 16 THR B C 1
ATOM 2137 O O . THR B 1 16 ? 5.754 -12.789 -11.039 1 97 16 THR B O 1
ATOM 2140 N N . ASP B 1 17 ? 4.766 -10.82 -11.383 1 94.56 17 ASP B N 1
ATOM 2141 C CA . ASP B 1 17 ? 4.703 -10.93 -12.836 1 94.56 17 ASP B CA 1
ATOM 2142 C C . ASP B 1 17 ? 4.617 -9.555 -13.492 1 94.56 17 ASP B C 1
ATOM 2144 O O . ASP B 1 17 ? 4.297 -8.562 -12.828 1 94.56 17 ASP B O 1
ATOM 2148 N N . LEU B 1 18 ? 5.047 -9.547 -14.727 1 94 18 LEU B N 1
ATOM 2149 C CA . LEU B 1 18 ? 4.898 -8.344 -15.531 1 94 18 LEU B CA 1
ATOM 2150 C C . LEU B 1 18 ? 3.746 -8.484 -16.516 1 94 18 LEU B C 1
ATOM 2152 O O . LEU B 1 18 ? 3.533 -9.555 -17.078 1 94 18 LEU B O 1
ATOM 2156 N N . LEU B 1 19 ? 3.018 -7.461 -16.625 1 91.06 19 LEU B N 1
ATOM 2157 C CA . LEU B 1 19 ? 1.938 -7.484 -17.609 1 91.06 19 LEU B CA 1
ATOM 2158 C C . LEU B 1 19 ? 1.889 -6.18 -18.391 1 91.06 19 LEU B C 1
ATOM 2160 O O . LEU B 1 19 ? 2.412 -5.156 -17.938 1 91.06 19 LEU B O 1
ATOM 2164 N N . SER B 1 20 ? 1.38 -6.301 -19.547 1 88.5 20 SER B N 1
ATOM 2165 C CA . SER B 1 20 ? 1.169 -5.145 -20.406 1 88.5 20 SER B CA 1
ATOM 2166 C C . SER B 1 20 ? -0.307 -4.965 -20.75 1 88.5 20 SER B C 1
ATOM 2168 O O . SER B 1 20 ? -1.008 -5.945 -21.016 1 88.5 20 SER B O 1
ATOM 2170 N N . TYR B 1 21 ? -0.718 -3.727 -20.641 1 84.81 21 TYR B N 1
ATOM 2171 C CA . TYR B 1 21 ? -2.096 -3.389 -20.984 1 84.81 21 TYR B CA 1
ATOM 2172 C C . TYR B 1 21 ? -2.18 -2.006 -21.609 1 84.81 21 TYR B C 1
ATOM 2174 O O . TYR B 1 21 ? -1.658 -1.032 -21.062 1 84.81 21 TYR B O 1
ATOM 2182 N N . ALA B 1 22 ? -2.863 -1.924 -22.734 1 82.38 22 ALA B N 1
ATOM 2183 C CA . ALA B 1 22 ? -3.068 -0.664 -23.438 1 82.38 22 ALA B CA 1
ATOM 2184 C C . ALA B 1 22 ? -1.747 0.069 -23.656 1 82.38 22 ALA B C 1
ATOM 2186 O O . ALA B 1 22 ? -1.656 1.277 -23.438 1 82.38 22 ALA B O 1
ATOM 2187 N N . GLY B 1 23 ? -0.708 -0.628 -23.859 1 84.12 23 GLY B N 1
ATOM 2188 C CA . GLY B 1 23 ? 0.581 -0.046 -24.203 1 84.12 23 GLY B CA 1
ATOM 2189 C C . GLY B 1 23 ? 1.404 0.328 -22.984 1 84.12 23 GLY B C 1
ATOM 2190 O O . GLY B 1 23 ? 2.484 0.908 -23.109 1 84.12 23 GLY B O 1
ATOM 2191 N N . GLN B 1 24 ? 0.865 -0.017 -21.859 1 86.5 24 GLN B N 1
ATOM 2192 C CA . GLN B 1 24 ? 1.585 0.302 -20.625 1 86.5 24 GLN B CA 1
ATOM 2193 C C . GLN B 1 24 ? 2.023 -0.967 -19.906 1 86.5 24 GLN B C 1
ATOM 2195 O O . GLN B 1 24 ? 1.319 -1.979 -19.938 1 86.5 24 GLN B O 1
ATOM 2200 N N . GLY B 1 25 ? 3.242 -0.869 -19.297 1 90 25 GLY B N 1
ATOM 2201 C CA . GLY B 1 25 ? 3.752 -1.98 -18.5 1 90 25 GLY B CA 1
ATOM 2202 C C . GLY B 1 25 ? 3.422 -1.868 -17.031 1 90 25 GLY B C 1
ATOM 2203 O O . GLY B 1 25 ? 3.381 -0.765 -16.484 1 90 25 GLY B O 1
ATOM 2204 N N . PHE B 1 26 ? 3.143 -3.033 -16.469 1 93.25 26 PHE B N 1
ATOM 2205 C CA . PHE B 1 26 ? 2.801 -3.066 -15.047 1 93.25 26 PHE B CA 1
ATOM 2206 C C . PHE B 1 26 ? 3.564 -4.176 -14.328 1 93.25 26 PHE B C 1
ATOM 2208 O O . PHE B 1 26 ? 3.84 -5.227 -14.914 1 93.25 26 PHE B O 1
ATOM 2215 N N . LEU B 1 27 ? 3.9 -3.879 -13.117 1 95.69 27 LEU B N 1
ATOM 2216 C CA . LEU B 1 27 ? 4.379 -4.902 -12.195 1 95.69 27 LEU B CA 1
ATOM 2217 C C . LEU B 1 27 ? 3.26 -5.371 -11.273 1 95.69 27 LEU B C 1
ATOM 2219 O O . LEU B 1 27 ? 2.578 -4.551 -10.656 1 95.69 27 LEU B O 1
ATOM 2223 N N . LEU B 1 28 ? 3.066 -6.621 -11.266 1 97.19 28 LEU B N 1
ATOM 2224 C CA . LEU B 1 28 ? 2.078 -7.207 -10.367 1 97.19 28 LEU B CA 1
ATOM 2225 C C . LEU B 1 28 ? 2.756 -8.031 -9.273 1 97.19 28 LEU B C 1
ATOM 2227 O O . LEU B 1 28 ? 3.686 -8.789 -9.555 1 97.19 28 LEU B O 1
ATOM 2231 N N . ILE B 1 29 ? 2.379 -7.832 -8.039 1 98.06 29 ILE B N 1
ATOM 2232 C CA . ILE B 1 29 ? 2.805 -8.656 -6.918 1 98.06 29 ILE B CA 1
ATOM 2233 C C . ILE B 1 29 ? 1.581 -9.156 -6.148 1 98.06 29 ILE B C 1
ATOM 2235 O O . ILE B 1 29 ? 0.676 -8.375 -5.84 1 98.06 29 ILE B O 1
ATOM 2239 N N . VAL B 1 30 ? 1.539 -10.477 -5.867 1 98.06 30 VAL B N 1
ATOM 2240 C CA . VAL B 1 30 ? 0.388 -11.039 -5.168 1 98.06 30 VAL B CA 1
ATOM 2241 C C . VAL B 1 30 ? 0.856 -11.805 -3.936 1 98.06 30 VAL B C 1
ATOM 2243 O O . VAL B 1 30 ? 1.843 -12.539 -3.994 1 98.06 30 VAL B O 1
ATOM 2246 N N . ASP B 1 31 ? 0.188 -11.602 -2.836 1 98.06 31 ASP B N 1
ATOM 2247 C CA . ASP B 1 31 ? 0.478 -12.258 -1.563 1 98.06 31 ASP B CA 1
ATOM 2248 C C . ASP B 1 31 ? -0.198 -13.625 -1.481 1 98.06 31 ASP B C 1
ATOM 2250 O O . ASP B 1 31 ? -1.401 -13.742 -1.72 1 98.06 31 ASP B O 1
ATOM 2254 N N . HIS B 1 32 ? 0.54 -14.609 -1.107 1 96.44 32 HIS B N 1
ATOM 2255 C CA . HIS B 1 32 ? 0.016 -15.969 -1.064 1 96.44 32 HIS B CA 1
ATOM 2256 C C . HIS B 1 32 ? -0.901 -16.172 0.138 1 96.44 32 HIS B C 1
ATOM 2258 O O . HIS B 1 32 ? -1.704 -17.109 0.163 1 96.44 32 HIS B O 1
ATOM 2264 N N . TYR B 1 33 ? -0.732 -15.352 1.139 1 96.75 33 TYR B N 1
ATOM 2265 C CA . TYR B 1 33 ? -1.511 -15.484 2.365 1 96.75 33 TYR B CA 1
ATOM 2266 C C . TYR B 1 33 ? -2.898 -14.875 2.199 1 96.75 33 TYR B C 1
ATOM 2268 O O . TYR B 1 33 ? -3.904 -15.516 2.512 1 96.75 33 TYR B O 1
ATOM 2276 N N . SER B 1 34 ? -2.939 -13.742 1.639 1 97.19 34 SER B N 1
ATOM 2277 C CA . SER B 1 34 ? -4.188 -12.984 1.601 1 97.19 34 SER B CA 1
ATOM 2278 C C . SER B 1 34 ? -4.797 -12.992 0.202 1 97.19 34 SER B C 1
ATOM 2280 O O . SER B 1 34 ? -5.961 -12.625 0.023 1 97.19 34 SER B O 1
ATOM 2282 N N . ASP B 1 35 ? -4.059 -13.289 -0.783 1 96 35 ASP B N 1
ATOM 2283 C CA . ASP B 1 35 ? -4.449 -13.188 -2.186 1 96 35 ASP B CA 1
ATOM 2284 C C . ASP B 1 35 ? -4.531 -11.734 -2.637 1 96 35 ASP B C 1
ATOM 2286 O O . ASP B 1 35 ? -4.969 -11.445 -3.754 1 96 35 ASP B O 1
ATOM 2290 N N . PHE B 1 36 ? -4.148 -10.828 -1.752 1 98.31 36 PHE B N 1
ATOM 2291 C CA . PHE B 1 36 ? -4.117 -9.406 -2.08 1 98.31 36 PHE B CA 1
ATOM 2292 C C . PHE B 1 36 ? -3.031 -9.117 -3.107 1 98.31 36 PHE B C 1
ATOM 2294 O O . PHE B 1 36 ? -1.894 -9.57 -2.963 1 98.31 36 PHE B O 1
ATOM 2301 N N . TRP B 1 37 ? -3.344 -8.414 -4.16 1 97.44 37 TRP B N 1
ATOM 2302 C CA . TRP B 1 37 ? -2.348 -8.109 -5.184 1 97.44 37 TRP B CA 1
ATOM 2303 C C . TRP B 1 37 ? -2.193 -6.609 -5.371 1 97.44 37 TRP B C 1
ATOM 2305 O O . TRP B 1 37 ? -3.135 -5.848 -5.129 1 97.44 37 TRP B O 1
ATOM 2315 N N . GLU B 1 38 ? -1.025 -6.223 -5.723 1 96.81 38 GLU B N 1
ATOM 2316 C CA . GLU B 1 38 ? -0.667 -4.855 -6.09 1 96.81 38 GLU B CA 1
ATOM 2317 C C . GLU B 1 38 ? -0.275 -4.766 -7.562 1 96.81 38 GLU B C 1
ATOM 2319 O O . GLU B 1 38 ? 0.333 -5.688 -8.109 1 96.81 38 GLU B O 1
ATOM 2324 N N . ILE B 1 39 ? -0.668 -3.68 -8.125 1 93.56 39 ILE B N 1
ATOM 2325 C CA . ILE B 1 39 ? -0.255 -3.391 -9.492 1 93.56 39 ILE B CA 1
ATOM 2326 C C . ILE B 1 39 ? 0.397 -2.012 -9.555 1 93.56 39 ILE B C 1
ATOM 2328 O O . ILE B 1 39 ? -0.105 -1.054 -8.961 1 93.56 39 ILE B O 1
ATOM 2332 N N . GLU B 1 40 ? 1.542 -1.991 -10.203 1 90.5 40 GLU B N 1
ATOM 2333 C CA . GLU B 1 40 ? 2.289 -0.742 -10.32 1 90.5 40 GLU B CA 1
ATOM 2334 C C . GLU B 1 40 ? 2.633 -0.439 -11.773 1 90.5 40 GLU B C 1
ATOM 2336 O O . GLU B 1 40 ? 3.104 -1.315 -12.5 1 90.5 40 GLU B O 1
ATOM 2341 N N . LEU B 1 41 ? 2.387 0.836 -12.117 1 86.06 41 LEU B N 1
ATOM 2342 C CA . LEU B 1 41 ? 2.777 1.276 -13.445 1 86.06 41 LEU B CA 1
ATOM 2343 C C . LEU B 1 41 ? 4.293 1.34 -13.578 1 86.06 41 LEU B C 1
ATOM 2345 O O . LEU B 1 41 ? 4.98 1.815 -12.672 1 86.06 41 LEU B O 1
ATOM 2349 N N . LEU B 1 42 ? 4.734 0.845 -14.68 1 89.19 42 LEU B N 1
ATOM 2350 C CA . LEU B 1 42 ? 6.164 0.893 -14.961 1 89.19 42 LEU B CA 1
ATOM 2351 C C . LEU B 1 42 ? 6.457 1.859 -16.109 1 89.19 42 LEU B C 1
ATOM 2353 O O . LEU B 1 42 ? 5.855 1.761 -17.172 1 89.19 42 LEU B O 1
ATOM 2357 N N . PRO B 1 43 ? 7.359 2.799 -15.805 1 83.5 43 PRO B N 1
ATOM 2358 C CA . PRO B 1 43 ? 7.75 3.676 -16.906 1 83.5 43 PRO B CA 1
ATOM 2359 C C . PRO B 1 43 ? 8.461 2.928 -18.031 1 83.5 43 PRO B C 1
ATOM 2361 O O . PRO B 1 43 ? 8.43 3.361 -19.188 1 83.5 43 PRO B O 1
ATOM 2364 N N . ASP B 1 44 ? 9.133 1.811 -17.688 1 86.38 44 ASP B N 1
ATOM 2365 C CA . ASP B 1 44 ? 9.781 0.93 -18.641 1 86.38 44 ASP B CA 1
ATOM 2366 C C . ASP B 1 44 ? 9.891 -0.493 -18.109 1 86.38 44 ASP B C 1
ATOM 2368 O O . ASP B 1 44 ? 9.602 -0.741 -16.938 1 86.38 44 ASP B O 1
ATOM 2372 N N . LEU B 1 45 ? 10.344 -1.331 -18.984 1 86.19 45 LEU B N 1
ATOM 2373 C CA . LEU B 1 45 ? 10.359 -2.736 -18.594 1 86.19 45 LEU B CA 1
ATOM 2374 C C . LEU B 1 45 ? 11.781 -3.189 -18.266 1 86.19 45 LEU B C 1
ATOM 2376 O O . LEU B 1 45 ? 12.148 -4.336 -18.547 1 86.19 45 LEU B O 1
ATOM 2380 N N . SER B 1 46 ? 12.477 -2.305 -17.703 1 91.56 46 SER B N 1
ATOM 2381 C CA . SER B 1 46 ? 13.844 -2.652 -17.344 1 91.56 46 SER B CA 1
ATOM 2382 C C . SER B 1 46 ? 13.906 -3.363 -16 1 91.56 46 SER B C 1
ATOM 2384 O O . SER B 1 46 ? 13.008 -3.205 -15.172 1 91.56 46 SER B O 1
ATOM 2386 N N . ALA B 1 47 ? 14.961 -4.113 -15.867 1 94.25 47 ALA B N 1
ATOM 2387 C CA . ALA B 1 47 ? 15.195 -4.785 -14.594 1 94.25 47 ALA B CA 1
ATOM 2388 C C . ALA B 1 47 ? 15.375 -3.773 -13.461 1 94.25 47 ALA B C 1
ATOM 2390 O O . ALA B 1 47 ? 14.898 -3.992 -12.344 1 94.25 47 ALA B O 1
ATOM 2391 N N . GLU B 1 48 ? 15.977 -2.75 -13.781 1 94.31 48 GLU B N 1
ATOM 2392 C CA . GLU B 1 48 ? 16.219 -1.704 -12.789 1 94.31 48 GLU B CA 1
ATOM 2393 C C . GLU B 1 48 ? 14.914 -1.125 -12.266 1 94.31 48 GLU B C 1
ATOM 2395 O O . GLU B 1 48 ? 14.734 -0.98 -11.055 1 94.31 48 GLU B O 1
ATOM 2400 N N . THR B 1 49 ? 14.086 -0.816 -13.203 1 93.12 49 THR B N 1
ATOM 2401 C CA . THR B 1 49 ? 12.789 -0.272 -12.828 1 93.12 49 THR B CA 1
ATOM 2402 C C . THR B 1 49 ? 11.977 -1.298 -12.039 1 93.12 49 THR B C 1
ATOM 2404 O O . THR B 1 49 ? 11.336 -0.958 -11.047 1 93.12 49 THR B O 1
ATOM 2407 N N . THR B 1 50 ? 12.039 -2.486 -12.461 1 95.56 50 THR B N 1
ATOM 2408 C CA . THR B 1 50 ? 11.32 -3.562 -11.789 1 95.56 50 THR B CA 1
ATOM 2409 C C . THR B 1 50 ? 11.797 -3.705 -10.344 1 95.56 50 THR B C 1
ATOM 2411 O O . THR B 1 50 ? 10.977 -3.771 -9.422 1 95.56 50 THR B O 1
ATOM 2414 N N . VAL B 1 51 ? 13.047 -3.691 -10.18 1 96.75 51 VAL B N 1
ATOM 2415 C CA . VAL B 1 51 ? 13.641 -3.82 -8.852 1 96.75 51 VAL B CA 1
ATOM 2416 C C . VAL B 1 51 ? 13.219 -2.641 -7.977 1 96.75 51 VAL B C 1
ATOM 2418 O O . VAL B 1 51 ? 12.828 -2.822 -6.82 1 96.75 51 VAL B O 1
ATOM 2421 N N . ARG B 1 52 ? 13.242 -1.497 -8.523 1 93.31 52 ARG B N 1
ATOM 2422 C CA . ARG B 1 52 ? 12.867 -0.298 -7.781 1 93.31 52 ARG B CA 1
ATOM 2423 C C . ARG B 1 52 ? 11.422 -0.382 -7.297 1 93.31 52 ARG B C 1
ATOM 2425 O O . ARG B 1 52 ? 11.125 -0.025 -6.156 1 93.31 52 ARG B O 1
ATOM 2432 N N . ARG B 1 53 ? 10.633 -0.825 -8.141 1 94.06 53 ARG B N 1
ATOM 2433 C CA . ARG B 1 53 ? 9.219 -0.908 -7.777 1 94.06 53 ARG B CA 1
ATOM 2434 C C . ARG B 1 53 ? 8.984 -2.012 -6.754 1 94.06 53 ARG B C 1
ATOM 2436 O O . ARG B 1 53 ? 8.109 -1.886 -5.891 1 94.06 53 ARG B O 1
ATOM 2443 N N . CYS B 1 54 ? 9.727 -3.051 -6.832 1 97.12 54 CYS B N 1
ATOM 2444 C CA . CYS B 1 54 ? 9.656 -4.09 -5.809 1 97.12 54 CYS B CA 1
ATOM 2445 C C . CYS B 1 54 ? 10.039 -3.535 -4.441 1 97.12 54 CYS B C 1
ATOM 2447 O O . CYS B 1 54 ? 9.383 -3.82 -3.441 1 97.12 54 CYS B O 1
ATOM 2449 N N . LYS B 1 55 ? 11.086 -2.748 -4.469 1 96.44 55 LYS B N 1
ATOM 2450 C CA . LYS B 1 55 ? 11.562 -2.17 -3.217 1 96.44 55 LYS B CA 1
ATOM 2451 C C . LYS B 1 55 ? 10.477 -1.324 -2.557 1 96.44 55 LYS B C 1
ATOM 2453 O O . LYS B 1 55 ? 10.297 -1.372 -1.338 1 96.44 55 LYS B O 1
ATOM 2458 N N . VAL B 1 56 ? 9.742 -0.62 -3.34 1 95.06 56 VAL B N 1
ATOM 2459 C CA . VAL B 1 56 ? 8.656 0.217 -2.836 1 95.06 56 VAL B CA 1
ATOM 2460 C C . VAL B 1 56 ? 7.598 -0.656 -2.17 1 95.06 56 VAL B C 1
ATOM 2462 O O . VAL B 1 56 ? 7.141 -0.353 -1.065 1 95.06 56 VAL B O 1
ATOM 2465 N N . GLN B 1 57 ? 7.301 -1.719 -2.812 1 97.31 57 GLN B N 1
ATOM 2466 C CA . GLN B 1 57 ? 6.273 -2.615 -2.291 1 97.31 57 GLN B CA 1
ATOM 2467 C C . GLN B 1 57 ? 6.75 -3.322 -1.026 1 97.31 57 GLN B C 1
ATOM 2469 O O . GLN B 1 57 ? 5.98 -3.5 -0.079 1 97.31 57 GLN B O 1
ATOM 2474 N N . PHE B 1 58 ? 7.996 -3.686 -1.04 1 98.06 58 PHE B N 1
ATOM 2475 C CA . PHE B 1 58 ? 8.539 -4.387 0.116 1 98.06 58 PHE B CA 1
ATOM 2476 C C . PHE B 1 58 ? 8.695 -3.439 1.301 1 98.06 58 PHE B C 1
ATOM 2478 O O . PHE B 1 58 ? 8.562 -3.854 2.453 1 98.06 58 PHE B O 1
ATOM 2485 N N . ALA B 1 59 ? 8.93 -2.203 1.019 1 96.94 59 ALA B N 1
ATOM 2486 C CA . ALA B 1 59 ? 8.953 -1.204 2.084 1 96.94 59 ALA B CA 1
ATOM 2487 C C . ALA B 1 59 ? 7.547 -0.948 2.623 1 96.94 59 ALA B C 1
ATOM 2489 O O . ALA B 1 59 ? 7.383 -0.509 3.764 1 96.94 59 ALA B O 1
ATOM 2490 N N . ARG B 1 60 ? 6.59 -1.22 1.836 1 97.5 60 ARG B N 1
ATOM 2491 C CA . ARG B 1 60 ? 5.199 -0.978 2.207 1 97.5 60 ARG B CA 1
ATOM 2492 C C . ARG B 1 60 ? 4.664 -2.104 3.088 1 97.5 60 ARG B C 1
ATOM 2494 O O . ARG B 1 60 ? 4.07 -1.848 4.137 1 97.5 60 ARG B O 1
ATOM 2501 N N . TYR B 1 61 ? 4.922 -3.344 2.66 1 98.25 61 TYR B N 1
ATOM 2502 C CA . TYR B 1 61 ? 4.23 -4.465 3.293 1 98.25 61 TYR B CA 1
ATOM 2503 C C . TYR B 1 61 ? 5.203 -5.32 4.094 1 98.25 61 TYR B C 1
ATOM 2505 O O . TYR B 1 61 ? 4.789 -6.254 4.789 1 98.25 61 TYR B O 1
ATOM 2513 N N . GLY B 1 62 ? 6.5 -5.027 3.951 1 97.69 62 GLY B N 1
ATOM 2514 C CA . GLY B 1 62 ? 7.516 -5.82 4.625 1 97.69 62 GLY B CA 1
ATOM 2515 C C . GLY B 1 62 ? 8.328 -6.676 3.672 1 97.69 62 GLY B C 1
ATOM 2516 O O . GLY B 1 62 ? 7.949 -6.863 2.516 1 97.69 62 GLY B O 1
ATOM 2517 N N . LEU B 1 63 ? 9.391 -7.188 4.199 1 97.56 63 LEU B N 1
ATOM 2518 C CA . LEU B 1 63 ? 10.266 -8.07 3.432 1 97.56 63 LEU B CA 1
ATOM 2519 C C . LEU B 1 63 ? 9.688 -9.477 3.35 1 97.56 63 LEU B C 1
ATOM 2521 O O . LEU B 1 63 ? 9.43 -10.109 4.379 1 97.56 63 LEU B O 1
ATOM 2525 N N . PRO B 1 64 ? 9.477 -9.922 2.121 1 97.88 64 PRO B N 1
ATOM 2526 C CA . PRO B 1 64 ? 9.055 -11.32 2.02 1 97.88 64 PRO B CA 1
ATOM 2527 C C . PRO B 1 64 ? 10.195 -12.305 2.305 1 97.88 64 PRO B C 1
ATOM 2529 O O . PRO B 1 64 ? 11.367 -11.938 2.207 1 97.88 64 PRO B O 1
ATOM 2532 N N . ASP B 1 65 ? 9.805 -13.523 2.658 1 96.81 65 ASP B N 1
ATOM 2533 C CA . ASP B 1 65 ? 10.789 -14.594 2.752 1 96.81 65 ASP B CA 1
ATOM 2534 C C . ASP B 1 65 ? 11.133 -15.148 1.371 1 96.81 65 ASP B C 1
ATOM 2536 O O . ASP B 1 65 ? 12.281 -15.5 1.104 1 96.81 65 ASP B O 1
ATOM 2540 N N . ARG B 1 66 ? 10.086 -15.188 0.55 1 96.88 66 ARG B N 1
ATOM 2541 C CA . ARG B 1 66 ? 10.227 -15.82 -0.759 1 96.88 66 ARG B CA 1
ATOM 2542 C C . ARG B 1 66 ? 9.477 -15.031 -1.827 1 96.88 66 ARG B C 1
ATOM 2544 O O . ARG B 1 66 ? 8.352 -14.578 -1.599 1 96.88 66 ARG B O 1
ATOM 2551 N N . VAL B 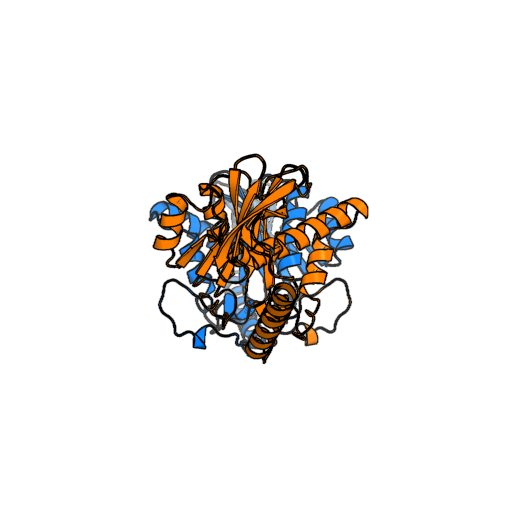1 67 ? 10.148 -14.859 -2.953 1 97.5 67 VAL B N 1
ATOM 2552 C CA . VAL B 1 67 ? 9.555 -14.219 -4.121 1 97.5 67 VAL B CA 1
ATOM 2553 C C . VAL B 1 67 ? 9.578 -15.18 -5.309 1 97.5 67 VAL B C 1
ATOM 2555 O O . VAL B 1 67 ? 10.641 -15.711 -5.66 1 97.5 67 VAL B O 1
ATOM 2558 N N . ILE B 1 68 ? 8.391 -15.391 -5.863 1 95.88 68 ILE B N 1
ATOM 2559 C CA . ILE B 1 68 ? 8.258 -16.297 -6.992 1 95.88 68 ILE B CA 1
ATOM 2560 C C . ILE B 1 68 ? 7.961 -15.508 -8.266 1 95.88 68 ILE B C 1
ATOM 2562 O O . ILE B 1 68 ? 7.074 -14.656 -8.273 1 95.88 68 ILE B O 1
ATOM 2566 N N . SER B 1 69 ? 8.727 -15.695 -9.297 1 94.81 69 SER B N 1
ATOM 2567 C CA . SER B 1 69 ? 8.477 -15.047 -10.586 1 94.81 69 SER B CA 1
ATOM 2568 C C . SER B 1 69 ? 8.656 -16.016 -11.742 1 94.81 69 SER B C 1
ATOM 2570 O O . SER B 1 69 ? 9.062 -17.172 -11.539 1 94.81 69 SER B O 1
ATOM 2572 N N . ASP B 1 70 ? 8.273 -15.656 -12.883 1 88.88 70 ASP B N 1
ATOM 2573 C CA . ASP B 1 70 ? 8.617 -16.453 -14.062 1 88.88 70 ASP B CA 1
ATOM 2574 C C . ASP B 1 70 ? 10.078 -16.25 -14.445 1 88.88 70 ASP B C 1
ATOM 2576 O O . ASP B 1 70 ? 10.844 -15.625 -13.711 1 88.88 70 ASP B O 1
ATOM 2580 N N . ASN B 1 71 ? 10.508 -16.828 -15.555 1 86.38 71 ASN B N 1
ATOM 2581 C CA . ASN B 1 71 ? 11.898 -16.75 -15.977 1 86.38 71 ASN B CA 1
ATOM 2582 C C . ASN B 1 71 ? 12.125 -15.633 -17 1 86.38 71 ASN B C 1
ATOM 2584 O O . ASN B 1 71 ? 12.961 -15.766 -17.891 1 86.38 71 ASN B O 1
ATOM 2588 N N . GLY B 1 72 ? 11.383 -14.578 -16.828 1 87 72 GLY B N 1
ATOM 2589 C CA . GLY B 1 72 ? 11.594 -13.445 -17.719 1 87 72 GLY B CA 1
ATOM 2590 C C . GLY B 1 72 ? 12.914 -12.742 -17.484 1 87 72 GLY B C 1
ATOM 2591 O O . GLY B 1 72 ? 13.461 -12.773 -16.375 1 87 72 GLY B O 1
ATOM 2592 N N . PRO B 1 73 ? 13.391 -12.117 -18.469 1 90.5 73 PRO B N 1
ATOM 2593 C CA . PRO B 1 73 ? 14.711 -11.5 -18.391 1 90.5 73 PRO B CA 1
ATOM 2594 C C . PRO B 1 73 ? 14.812 -10.453 -17.281 1 90.5 73 PRO B C 1
ATOM 2596 O O . PRO B 1 73 ? 15.906 -10.203 -16.766 1 90.5 73 PRO B O 1
ATOM 2599 N N . GLN B 1 74 ? 13.719 -9.852 -16.953 1 92.19 74 GLN B N 1
ATOM 2600 C CA . GLN B 1 74 ? 13.742 -8.844 -15.906 1 92.19 74 GLN B CA 1
ATOM 2601 C C . GLN B 1 74 ? 13.953 -9.484 -14.539 1 92.19 74 GLN B C 1
ATOM 2603 O O . GLN B 1 74 ? 14.438 -8.828 -13.609 1 92.19 74 GLN B O 1
ATOM 2608 N N . PHE B 1 75 ? 13.609 -10.719 -14.406 1 94.5 75 PHE B N 1
ATOM 2609 C CA . PHE B 1 75 ? 13.703 -11.414 -13.133 1 94.5 75 PHE B CA 1
ATOM 2610 C C . PHE B 1 75 ? 14.93 -12.32 -13.102 1 94.5 75 PHE B C 1
ATOM 2612 O O . PHE B 1 75 ? 15.57 -12.469 -12.062 1 94.5 75 PHE B O 1
ATOM 2619 N N . ALA B 1 76 ? 15.148 -12.922 -14.25 1 92 76 ALA B N 1
ATOM 2620 C CA . ALA B 1 76 ? 16.297 -13.82 -14.359 1 92 76 ALA B CA 1
ATOM 2621 C C . ALA B 1 76 ? 17.547 -13.062 -14.812 1 92 76 ALA B C 1
ATOM 2623 O O . ALA B 1 76 ? 18.062 -13.297 -15.906 1 92 76 ALA B O 1
ATOM 2624 N N . CYS B 1 77 ? 18.078 -12.227 -14.078 1 94.31 77 CYS B N 1
ATOM 2625 C CA . CYS B 1 77 ? 19.25 -11.43 -14.398 1 94.31 77 CYS B CA 1
ATOM 2626 C C . CYS B 1 77 ? 20.078 -11.148 -13.148 1 94.31 77 CYS B C 1
ATOM 2628 O O . CYS B 1 77 ? 19.625 -11.422 -12.031 1 94.31 77 CYS B O 1
ATOM 2630 N N . GLU B 1 78 ? 21.156 -10.68 -13.359 1 95.88 78 GLU B N 1
ATOM 2631 C CA . GLU B 1 78 ? 22.094 -10.414 -12.266 1 95.88 78 GLU B CA 1
ATOM 2632 C C . GLU B 1 78 ? 21.562 -9.32 -11.344 1 95.88 78 GLU B C 1
ATOM 2634 O O . GLU B 1 78 ? 21.781 -9.375 -10.125 1 95.88 78 GLU B O 1
ATOM 2639 N N . GLN B 1 79 ? 20.922 -8.375 -11.891 1 96.06 79 GLN B N 1
ATOM 2640 C CA . GLN B 1 79 ? 20.375 -7.27 -11.109 1 96.06 79 GLN B CA 1
ATOM 2641 C C . GLN B 1 79 ? 19.359 -7.758 -10.086 1 96.06 79 GLN B C 1
ATOM 2643 O O . GLN B 1 79 ? 19.391 -7.344 -8.922 1 96.06 79 GLN B O 1
ATOM 2648 N N . PHE B 1 80 ? 18.578 -8.594 -10.516 1 96.88 80 PHE B N 1
ATOM 2649 C CA . PHE B 1 80 ? 17.562 -9.117 -9.609 1 96.88 80 PHE B CA 1
ATOM 2650 C C . PHE B 1 80 ? 18.172 -10.055 -8.578 1 96.88 80 PHE B C 1
ATOM 2652 O O . PHE B 1 80 ? 17.734 -10.094 -7.426 1 96.88 80 PHE B O 1
ATOM 2659 N N . ARG B 1 81 ? 19.156 -10.75 -8.984 1 96.56 81 ARG B N 1
ATOM 2660 C CA . ARG B 1 81 ? 19.875 -11.609 -8.055 1 96.56 81 ARG B CA 1
ATOM 2661 C C . ARG B 1 81 ? 20.547 -10.789 -6.961 1 96.56 81 ARG B C 1
ATOM 2663 O O . ARG B 1 81 ? 20.484 -11.148 -5.781 1 96.56 81 ARG B O 1
ATOM 2670 N N . ARG B 1 82 ? 21.141 -9.766 -7.32 1 97.06 82 ARG B N 1
ATOM 2671 C CA . ARG B 1 82 ? 21.766 -8.867 -6.348 1 97.06 82 ARG B CA 1
ATOM 2672 C C . ARG B 1 82 ? 20.734 -8.258 -5.418 1 97.06 82 ARG B C 1
ATOM 2674 O O . ARG B 1 82 ? 20.969 -8.117 -4.215 1 97.06 82 ARG B O 1
ATOM 2681 N N . PHE B 1 83 ? 19.625 -7.883 -6.055 1 97.69 83 PHE B N 1
ATOM 2682 C CA . PHE B 1 83 ? 18.516 -7.34 -5.289 1 97.69 83 PHE B CA 1
ATOM 2683 C C . PHE B 1 83 ? 18.047 -8.328 -4.223 1 97.69 83 PHE B C 1
ATOM 2685 O O . PHE B 1 83 ? 17.938 -7.969 -3.049 1 97.69 83 PHE B O 1
ATOM 2692 N N . SER B 1 84 ? 17.844 -9.594 -4.578 1 97.5 84 SER B N 1
ATOM 2693 C CA . SER B 1 84 ? 17.391 -10.625 -3.654 1 97.5 84 SER B CA 1
ATOM 2694 C C . SER B 1 84 ? 18.406 -10.859 -2.541 1 97.5 84 SER B C 1
ATOM 2696 O O . SER B 1 84 ? 18.031 -11.016 -1.377 1 97.5 84 SER B O 1
ATOM 2698 N N . THR B 1 85 ? 19.672 -10.859 -2.848 1 96.75 85 THR B N 1
ATOM 2699 C CA . THR B 1 85 ? 20.734 -11.062 -1.87 1 96.75 85 THR B CA 1
ATOM 2700 C C . THR B 1 85 ? 20.828 -9.883 -0.909 1 96.75 85 THR B C 1
ATOM 2702 O O . THR B 1 85 ? 20.875 -10.07 0.308 1 96.75 85 THR B O 1
ATOM 2705 N N . ASP B 1 86 ? 20.75 -8.727 -1.452 1 95.75 86 ASP B N 1
ATOM 2706 C CA . ASP B 1 86 ? 20.891 -7.504 -0.664 1 95.75 86 ASP B CA 1
ATOM 2707 C C . ASP B 1 86 ? 19.734 -7.34 0.314 1 95.75 86 ASP B C 1
ATOM 2709 O O . ASP B 1 86 ? 19.938 -6.926 1.458 1 95.75 86 ASP B O 1
ATOM 2713 N N . TRP B 1 87 ? 18.547 -7.641 -0.116 1 96.75 87 TRP B N 1
ATOM 2714 C CA . TRP B 1 87 ? 17.359 -7.465 0.716 1 96.75 87 TRP B CA 1
ATOM 2715 C C . TRP B 1 87 ? 17.094 -8.711 1.559 1 96.75 87 TRP B C 1
ATOM 2717 O O . TRP B 1 87 ? 16.328 -8.664 2.521 1 96.75 87 TRP B O 1
ATOM 2727 N N . GLY B 1 88 ? 17.641 -9.797 1.196 1 95.69 88 GLY B N 1
ATOM 2728 C CA . GLY B 1 88 ? 17.641 -10.961 2.066 1 95.69 88 GLY B CA 1
ATOM 2729 C C . GLY B 1 88 ? 16.406 -11.82 1.905 1 95.69 88 GLY B C 1
ATOM 2730 O O . GLY B 1 88 ? 15.797 -12.242 2.895 1 95.69 88 GLY B O 1
ATOM 2731 N N . PHE B 1 89 ? 15.984 -12.07 0.689 1 96.94 89 PHE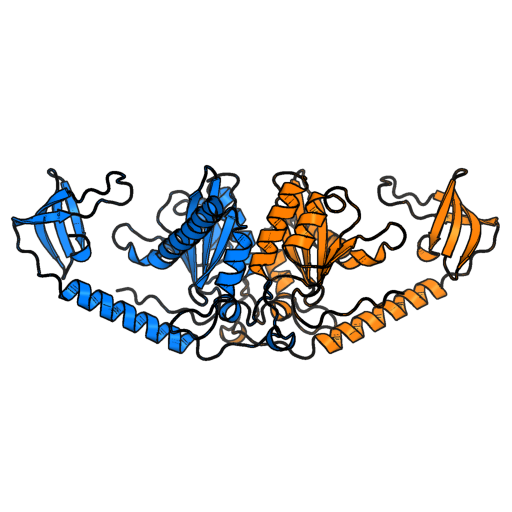 B N 1
ATOM 2732 C CA . PHE B 1 89 ? 14.891 -13.008 0.436 1 96.94 89 PHE B CA 1
ATOM 2733 C C . PHE B 1 89 ? 15.305 -14.062 -0.583 1 96.94 89 PHE B C 1
ATOM 2735 O O . PHE B 1 89 ? 16.297 -13.891 -1.285 1 96.94 89 PHE B O 1
ATOM 2742 N N . VAL B 1 90 ? 14.547 -15.156 -0.644 1 96.38 90 VAL B N 1
ATOM 2743 C CA . VAL B 1 90 ? 14.797 -16.219 -1.605 1 96.38 90 VAL B CA 1
ATOM 2744 C C . VAL B 1 90 ? 13.977 -15.984 -2.873 1 96.38 90 VAL B C 1
ATOM 2746 O O . VAL B 1 90 ? 12.758 -15.812 -2.809 1 96.38 90 VAL B O 1
ATOM 2749 N N . HIS B 1 91 ? 14.664 -15.906 -3.98 1 96.31 91 HIS B N 1
ATOM 2750 C CA . HIS B 1 91 ? 13.984 -15.742 -5.266 1 96.31 91 HIS B CA 1
ATOM 2751 C C . HIS B 1 91 ? 13.898 -17.062 -6.016 1 96.31 91 HIS B C 1
ATOM 2753 O O . HIS B 1 91 ? 14.914 -17.734 -6.234 1 96.31 91 HIS B O 1
ATOM 2759 N N . VAL B 1 92 ? 12.656 -17.406 -6.348 1 92.5 92 VAL B N 1
ATOM 2760 C CA . VAL B 1 92 ? 12.422 -18.641 -7.074 1 92.5 92 VAL B CA 1
ATOM 2761 C C . VAL B 1 92 ? 11.812 -18.344 -8.438 1 92.5 92 VAL B C 1
ATOM 2763 O O . VAL B 1 92 ? 10.812 -17.609 -8.531 1 92.5 92 VAL B O 1
ATOM 2766 N N . THR B 1 93 ? 12.391 -18.812 -9.453 1 89.38 93 THR B N 1
ATOM 2767 C CA . THR B 1 93 ? 11.836 -18.625 -10.789 1 89.38 93 THR B CA 1
ATOM 2768 C C . THR B 1 93 ? 11.109 -19.891 -11.258 1 89.38 93 THR B C 1
ATOM 2770 O O . THR B 1 93 ? 11.508 -21 -10.922 1 89.38 93 THR B O 1
ATOM 2773 N N . SER B 1 94 ? 10.008 -19.688 -11.859 1 81 94 SER B N 1
ATOM 2774 C CA . SER B 1 94 ? 9.242 -20.797 -12.391 1 81 94 SER B CA 1
ATOM 2775 C C . SER B 1 94 ? 9.781 -21.25 -13.742 1 81 94 SER B C 1
ATOM 2777 O O . SER B 1 94 ? 10.188 -20.422 -14.562 1 81 94 SER B O 1
ATOM 2779 N N . SER B 1 95 ? 10.164 -22.5 -13.852 1 67.12 95 SER B N 1
ATOM 2780 C CA . SER B 1 95 ? 10.656 -23.078 -15.102 1 67.12 95 SER B CA 1
ATOM 2781 C C . SER B 1 95 ? 9.508 -23.531 -16 1 67.12 95 SER B C 1
ATOM 2783 O O . SER B 1 95 ? 8.406 -23.781 -15.516 1 67.12 95 SER B O 1
ATOM 2785 N N . PRO B 1 96 ? 9.844 -23.5 -17.297 1 60.53 96 PRO B N 1
ATOM 2786 C CA . PRO B 1 96 ? 8.836 -24.016 -18.234 1 60.53 96 PRO B CA 1
ATOM 2787 C C . PRO B 1 96 ? 8.305 -25.391 -17.844 1 60.53 96 PRO B C 1
ATOM 2789 O O . PRO B 1 96 ? 7.164 -25.734 -18.156 1 60.53 96 PRO B O 1
ATOM 2792 N N . ARG B 1 97 ? 9.078 -26.078 -17.109 1 57.16 97 ARG B N 1
ATOM 2793 C CA . ARG B 1 97 ? 8.711 -27.438 -16.734 1 57.16 97 ARG B CA 1
ATOM 2794 C C . ARG B 1 97 ? 7.781 -27.438 -15.523 1 57.16 97 ARG B C 1
ATOM 2796 O O . ARG B 1 97 ? 7.047 -28.406 -15.297 1 57.16 97 ARG B O 1
ATOM 2803 N N . HIS B 1 98 ? 7.797 -26.359 -14.883 1 64 98 HIS B N 1
ATOM 2804 C CA . HIS B 1 98 ? 6.984 -26.266 -13.672 1 64 98 HIS B CA 1
ATOM 2805 C C . HIS B 1 98 ? 6.211 -24.953 -13.633 1 64 98 HIS B C 1
ATOM 2807 O O . HIS B 1 98 ? 6.41 -24.125 -12.727 1 64 98 HIS B O 1
ATOM 2813 N N . PRO B 1 99 ? 5.324 -24.828 -14.555 1 62.16 99 PRO B N 1
ATOM 2814 C CA . PRO B 1 99 ? 4.594 -23.562 -14.672 1 62.16 99 PRO B CA 1
ATOM 2815 C C . PRO B 1 99 ? 3.65 -23.312 -13.5 1 62.16 99 PRO B C 1
ATOM 2817 O O . PRO B 1 99 ? 3.266 -22.172 -13.25 1 62.16 99 PRO B O 1
ATOM 2820 N N . GLN B 1 100 ? 3.479 -24.312 -12.797 1 66.81 100 GLN B N 1
ATOM 2821 C CA . GLN B 1 100 ? 2.482 -24.219 -11.734 1 66.81 100 GLN B CA 1
ATOM 2822 C C . GLN B 1 100 ? 2.988 -23.359 -10.578 1 66.81 100 GLN B C 1
ATOM 2824 O O . GLN B 1 100 ? 2.193 -22.844 -9.789 1 66.81 100 GLN B O 1
ATOM 2829 N N . VAL B 1 101 ? 4.207 -23.094 -10.594 1 71.06 101 VAL B N 1
ATOM 2830 C CA . VAL B 1 101 ? 4.805 -22.391 -9.469 1 71.06 101 VAL B CA 1
ATOM 2831 C C . VAL B 1 101 ? 4.348 -20.938 -9.461 1 71.06 101 VAL B C 1
ATOM 2833 O O . VAL B 1 101 ? 4.117 -20.344 -8.398 1 71.06 101 VAL B O 1
ATOM 2836 N N . ASN B 1 102 ? 4.07 -20.406 -10.625 1 83.38 102 ASN B N 1
ATOM 2837 C CA . ASN B 1 102 ? 3.686 -19 -10.68 1 83.38 102 ASN B CA 1
ATOM 2838 C C . ASN B 1 102 ? 2.207 -18.828 -11.016 1 83.38 102 ASN B C 1
ATOM 2840 O O . ASN B 1 102 ? 1.795 -17.797 -11.531 1 83.38 102 ASN B O 1
ATOM 2844 N N . SER B 1 103 ? 1.467 -19.844 -10.734 1 85.62 103 SER B N 1
ATOM 2845 C CA . SER B 1 103 ? 0.054 -19.875 -11.102 1 85.62 103 SER B CA 1
ATOM 2846 C C . SER B 1 103 ? -0.715 -18.766 -10.398 1 85.62 103 SER B C 1
ATOM 2848 O O . SER B 1 103 ? -1.679 -18.219 -10.953 1 85.62 103 SER B O 1
ATOM 2850 N N . LYS B 1 104 ? -0.271 -18.406 -9.188 1 91.62 104 LYS B N 1
ATOM 2851 C CA . LYS B 1 104 ? -0.95 -17.359 -8.43 1 91.62 104 LYS B CA 1
ATOM 2852 C C . LYS B 1 104 ? -0.842 -16.016 -9.141 1 91.62 104 LYS B C 1
ATOM 2854 O O . LYS B 1 104 ? -1.834 -15.289 -9.266 1 91.62 104 LYS B O 1
ATOM 2859 N N . ALA B 1 105 ? 0.339 -15.68 -9.602 1 94.06 105 ALA B N 1
ATOM 2860 C CA . ALA B 1 105 ? 0.534 -14.43 -10.336 1 94.06 105 ALA B CA 1
ATOM 2861 C C . ALA B 1 105 ? -0.249 -14.43 -11.641 1 94.06 105 ALA B C 1
ATOM 2863 O O . ALA B 1 105 ? -0.828 -13.406 -12.023 1 94.06 105 ALA B O 1
ATOM 2864 N N . GLU B 1 106 ? -0.267 -15.609 -12.297 1 89.19 106 GLU B N 1
ATOM 2865 C CA . GLU B 1 106 ? -1.002 -15.727 -13.555 1 89.19 106 GLU B CA 1
ATOM 2866 C C . GLU B 1 106 ? -2.496 -15.492 -13.344 1 89.19 106 GLU B C 1
ATOM 2868 O O . GLU B 1 106 ? -3.143 -14.805 -14.133 1 89.19 106 GLU B O 1
ATOM 2873 N N . SER B 1 107 ? -2.996 -16.078 -12.328 1 92.19 107 SER B N 1
ATOM 2874 C CA . SER B 1 107 ? -4.402 -15.883 -11.992 1 92.19 107 SER B CA 1
ATOM 2875 C C . SER B 1 107 ? -4.695 -14.422 -11.664 1 92.19 107 SER B C 1
ATOM 2877 O O . SER B 1 107 ? -5.719 -13.875 -12.078 1 92.19 107 SER B O 1
ATOM 2879 N N . ALA B 1 108 ? -3.812 -13.805 -10.922 1 95 108 ALA B N 1
ATOM 2880 C CA . ALA B 1 108 ? -3.975 -12.398 -10.555 1 95 108 ALA B CA 1
ATOM 2881 C C . ALA B 1 108 ? -3.941 -11.5 -11.789 1 95 108 ALA B C 1
ATOM 2883 O O . ALA B 1 108 ? -4.707 -10.539 -11.883 1 95 108 ALA B O 1
ATOM 2884 N N . VAL B 1 109 ? -3.084 -11.82 -12.742 1 93.69 109 VAL B N 1
ATOM 2885 C CA . VAL B 1 109 ? -2.986 -11.055 -13.977 1 93.69 109 VAL B CA 1
ATOM 2886 C C . VAL B 1 109 ? -4.316 -11.109 -14.727 1 93.69 109 VAL B C 1
ATOM 2888 O O . VAL B 1 109 ? -4.793 -10.094 -15.234 1 93.69 109 VAL B O 1
ATOM 2891 N N . LYS B 1 110 ? -4.875 -12.297 -14.75 1 92.38 110 LYS B N 1
ATOM 2892 C CA . LYS B 1 110 ? -6.164 -12.461 -15.414 1 92.38 110 LYS B CA 1
ATOM 2893 C C . LYS B 1 110 ? -7.242 -11.609 -14.75 1 92.38 110 LYS B C 1
ATOM 2895 O O . LYS B 1 110 ? -8.039 -10.961 -15.43 1 92.38 110 LYS B O 1
ATOM 2900 N N . ILE B 1 111 ? -7.262 -11.602 -13.453 1 92.75 111 ILE B N 1
ATOM 2901 C CA . ILE B 1 111 ? -8.227 -10.828 -12.688 1 92.75 111 ILE B CA 1
ATOM 2902 C C . ILE B 1 111 ? -8.047 -9.336 -12.984 1 92.75 111 ILE B C 1
ATOM 2904 O O . ILE B 1 111 ? -9.023 -8.641 -13.281 1 92.75 111 ILE B O 1
ATOM 2908 N N . VAL B 1 112 ? -6.867 -8.883 -12.961 1 93.06 112 VAL B N 1
ATOM 2909 C CA . VAL B 1 112 ? -6.551 -7.473 -13.18 1 93.06 112 VAL B CA 1
ATOM 2910 C C . VAL B 1 112 ? -6.969 -7.059 -14.586 1 93.06 112 VAL B C 1
ATOM 2912 O O . VAL B 1 112 ? -7.625 -6.031 -14.766 1 93.06 112 VAL B O 1
ATOM 2915 N N . LYS B 1 113 ? -6.562 -7.832 -15.539 1 91.12 113 LYS B N 1
ATOM 2916 C CA . LYS B 1 113 ? -6.902 -7.512 -16.922 1 91.12 113 LYS B CA 1
ATOM 2917 C C . LYS B 1 113 ? -8.414 -7.445 -17.109 1 91.12 113 LYS B C 1
ATOM 2919 O O . LYS B 1 113 ? -8.914 -6.59 -17.844 1 91.12 113 LYS B O 1
ATOM 2924 N N . ASN B 1 114 ? -9.102 -8.352 -16.469 1 90.62 114 ASN B N 1
ATOM 2925 C CA . ASN B 1 114 ? -10.562 -8.344 -16.562 1 90.62 114 ASN B CA 1
ATOM 2926 C C . ASN B 1 114 ? -11.156 -7.066 -15.992 1 90.62 114 ASN B C 1
ATOM 2928 O O . ASN B 1 114 ? -12.109 -6.516 -16.547 1 90.62 114 ASN B O 1
ATOM 2932 N N . PHE B 1 115 ? -10.641 -6.559 -14.891 1 90.25 115 PHE B N 1
ATOM 2933 C CA . PHE B 1 115 ? -11.117 -5.316 -14.297 1 90.25 115 PHE B CA 1
ATOM 2934 C C . PHE B 1 115 ? -10.93 -4.148 -15.258 1 90.25 115 PHE B C 1
ATOM 2936 O O . PHE B 1 115 ? -11.844 -3.332 -15.43 1 90.25 115 PHE B O 1
ATOM 2943 N N . PHE B 1 116 ? -9.844 -4.105 -15.883 1 87.75 116 PHE B N 1
ATOM 2944 C CA . PHE B 1 116 ? -9.539 -2.967 -16.75 1 87.75 116 PHE B CA 1
ATOM 2945 C C . PHE B 1 116 ? -10.328 -3.045 -18.047 1 87.75 116 PHE B C 1
ATOM 2947 O O . PHE B 1 116 ? -10.797 -2.025 -18.562 1 87.75 116 PHE B O 1
ATOM 2954 N N . LYS B 1 117 ? -10.461 -4.254 -18.516 1 88.75 117 LYS B N 1
ATOM 2955 C CA . LYS B 1 117 ? -11.258 -4.438 -19.719 1 88.75 117 LYS B CA 1
ATOM 2956 C C . LYS B 1 117 ? -12.719 -4.066 -19.484 1 88.75 117 LYS B C 1
ATOM 2958 O O . LYS B 1 117 ? -13.312 -3.322 -20.266 1 88.75 117 LYS B O 1
ATOM 2963 N N . LYS B 1 118 ? -13.219 -4.551 -18.438 1 89.56 118 LYS B N 1
ATOM 2964 C CA . LYS B 1 118 ? -14.617 -4.285 -18.109 1 89.56 118 LYS B CA 1
ATOM 2965 C C . LYS B 1 118 ? -14.844 -2.801 -17.844 1 89.56 118 LYS B C 1
ATOM 2967 O O . LYS B 1 118 ? -15.867 -2.246 -18.266 1 89.56 118 LYS B O 1
ATOM 2972 N N . SER B 1 119 ? -13.984 -2.223 -17.109 1 87.31 119 SER B N 1
ATOM 2973 C CA . SER B 1 119 ? -14.109 -0.802 -16.812 1 87.31 119 SER B CA 1
ATOM 2974 C C . SER B 1 119 ? -14.07 0.042 -18.078 1 87.31 119 SER B C 1
ATOM 2976 O O . SER B 1 119 ? -14.758 1.058 -18.172 1 87.31 119 SER B O 1
ATOM 2978 N N . LYS B 1 120 ? -13.219 -0.321 -19 1 84.12 120 LYS B N 1
ATOM 2979 C CA . LYS B 1 120 ? -13.141 0.383 -20.281 1 84.12 120 LYS B CA 1
ATOM 2980 C C . LYS B 1 120 ? -14.461 0.276 -21.047 1 84.12 120 LYS B C 1
ATOM 2982 O O . LYS B 1 120 ? -14.922 1.255 -21.625 1 84.12 120 LYS B O 1
ATOM 2987 N N . TYR B 1 121 ? -15.031 -0.846 -20.953 1 86.88 121 TYR B N 1
ATOM 2988 C CA . TYR B 1 121 ? -16.281 -1.101 -21.656 1 86.88 121 TYR B CA 1
ATOM 2989 C C . TYR B 1 121 ? -17.438 -0.353 -21 1 86.88 121 TYR B C 1
ATOM 2991 O O . TYR B 1 121 ? -18.25 0.282 -21.688 1 86.88 121 TYR B O 1
ATOM 2999 N N . ASP B 1 122 ? -17.5 -0.386 -19.703 1 88 122 ASP B N 1
ATOM 3000 C CA . ASP B 1 122 ? -18.609 0.181 -18.969 1 88 122 ASP B CA 1
ATOM 3001 C C . ASP B 1 122 ? -18.406 1.672 -18.703 1 88 122 ASP B C 1
ATOM 3003 O O . ASP B 1 122 ? -19.344 2.389 -18.359 1 88 122 ASP B O 1
ATOM 3007 N N . GLY B 1 123 ? -17.172 2.129 -18.844 1 86 123 GLY B N 1
ATOM 3008 C CA . GLY B 1 123 ? -16.859 3.516 -18.547 1 86 123 GLY B CA 1
ATOM 3009 C C . GLY B 1 123 ? -16.734 3.795 -17.062 1 86 123 GLY B C 1
ATOM 3010 O O . GLY B 1 123 ? -16.828 4.949 -16.641 1 86 123 GLY B O 1
ATOM 3011 N N . ASN B 1 124 ? -16.672 2.758 -16.344 1 87.88 124 ASN B N 1
ATOM 3012 C CA . ASN B 1 124 ? -16.562 2.895 -14.891 1 87.88 124 ASN B CA 1
ATOM 3013 C C . ASN B 1 124 ? -15.109 2.961 -14.445 1 87.88 124 ASN B C 1
ATOM 3015 O O . ASN B 1 124 ? -14.203 2.637 -15.219 1 87.88 124 ASN B O 1
ATOM 3019 N N . ASP B 1 125 ? -14.93 3.484 -13.312 1 90.56 125 ASP B N 1
ATOM 3020 C CA . ASP B 1 125 ? -13.594 3.568 -12.734 1 90.56 125 ASP B CA 1
ATOM 3021 C C . ASP B 1 125 ? -13.109 2.197 -12.266 1 90.56 125 ASP B C 1
ATOM 3023 O O . ASP B 1 125 ? -13.703 1.596 -11.367 1 90.56 125 ASP B O 1
ATOM 3027 N N . PRO B 1 126 ? -12.047 1.714 -12.82 1 92.38 126 PRO B N 1
ATOM 3028 C CA . PRO B 1 126 ? -11.586 0.374 -12.453 1 92.38 126 PRO B CA 1
ATOM 3029 C C . PRO B 1 126 ? -11.156 0.281 -10.992 1 92.38 126 PRO B C 1
ATOM 3031 O O . PRO B 1 126 ? -11.266 -0.783 -10.375 1 92.38 126 PRO B O 1
ATOM 3034 N N . TRP B 1 127 ? -10.734 1.399 -10.453 1 94.62 127 TRP B N 1
ATOM 3035 C CA . TRP B 1 127 ? -10.195 1.362 -9.102 1 94.62 127 TRP B CA 1
ATOM 3036 C C . TRP B 1 127 ? -11.32 1.247 -8.07 1 94.62 127 TRP B C 1
ATOM 3038 O O . TRP B 1 127 ? -11.125 0.676 -6.996 1 94.62 127 TRP B O 1
ATOM 3048 N N . LYS B 1 128 ? -12.477 1.698 -8.398 1 94.25 128 LYS B N 1
ATOM 3049 C CA . LYS B 1 128 ? -13.625 1.43 -7.539 1 94.25 128 LYS B CA 1
ATOM 3050 C C . LYS B 1 128 ? -13.945 -0.062 -7.5 1 94.25 128 LYS B C 1
ATOM 3052 O O . LYS B 1 128 ? -14.266 -0.606 -6.441 1 94.25 128 LYS B O 1
ATOM 3057 N N . ALA B 1 129 ? -13.852 -0.619 -8.664 1 93.38 129 ALA B N 1
ATOM 3058 C CA . ALA B 1 129 ? -14.117 -2.053 -8.758 1 93.38 129 ALA B CA 1
ATOM 3059 C C . ALA B 1 129 ? -13.07 -2.852 -7.988 1 93.38 129 ALA B C 1
ATOM 3061 O O . ALA B 1 129 ? -13.398 -3.83 -7.312 1 93.38 129 ALA B O 1
ATOM 3062 N N . VAL B 1 130 ? -11.867 -2.436 -8.086 1 95.62 130 VAL B N 1
ATOM 3063 C CA . VAL B 1 130 ? -10.773 -3.096 -7.375 1 95.62 130 VAL B CA 1
ATOM 3064 C C . VAL B 1 130 ? -10.992 -2.982 -5.867 1 95.62 130 VAL B C 1
ATOM 3066 O O . VAL B 1 130 ? -10.836 -3.961 -5.133 1 95.62 130 VAL B O 1
ATOM 3069 N N . LEU B 1 131 ? -11.359 -1.774 -5.434 1 96.56 131 LEU B N 1
ATOM 3070 C CA . LEU B 1 131 ? -11.641 -1.546 -4.02 1 96.56 131 LEU B CA 1
ATOM 3071 C C . LEU B 1 131 ? -12.742 -2.486 -3.529 1 96.56 131 LEU B C 1
ATOM 3073 O O . LEU B 1 131 ? -12.609 -3.098 -2.467 1 96.56 131 LEU B O 1
ATOM 3077 N N . HIS B 1 132 ? -13.727 -2.604 -4.309 1 94.12 132 HIS B N 1
ATOM 3078 C CA . HIS B 1 132 ? -14.82 -3.498 -3.951 1 94.12 132 HIS B CA 1
ATOM 3079 C C . HIS B 1 132 ? -14.352 -4.949 -3.896 1 94.12 132 HIS B C 1
ATOM 3081 O O . HIS B 1 132 ? -14.703 -5.684 -2.973 1 94.12 132 HIS B O 1
ATOM 3087 N N . TRP B 1 133 ? -13.617 -5.289 -4.859 1 94.25 133 TRP B N 1
ATOM 3088 C CA . TRP B 1 133 ? -13.094 -6.652 -4.934 1 94.25 133 TRP B CA 1
ATOM 3089 C C . TRP B 1 133 ? -12.242 -6.977 -3.711 1 94.25 133 TRP B C 1
ATOM 3091 O O . TRP B 1 133 ? -12.344 -8.07 -3.15 1 94.25 133 TRP B O 1
ATOM 3101 N N . ARG B 1 134 ? -11.438 -6.059 -3.26 1 96.88 134 ARG B N 1
ATOM 3102 C CA . ARG B 1 134 ? -10.547 -6.242 -2.121 1 96.88 134 ARG B CA 1
ATOM 3103 C C . ARG B 1 134 ? -11.336 -6.426 -0.829 1 96.88 134 ARG B C 1
ATOM 3105 O O . ARG B 1 134 ? -10.805 -6.949 0.156 1 96.88 134 ARG B O 1
ATOM 3112 N N . ASN B 1 135 ? -12.586 -5.98 -0.881 1 95.25 135 ASN B N 1
ATOM 3113 C CA . ASN B 1 135 ? -13.445 -6.047 0.302 1 95.25 135 ASN B CA 1
ATOM 3114 C C . ASN B 1 135 ? -14.414 -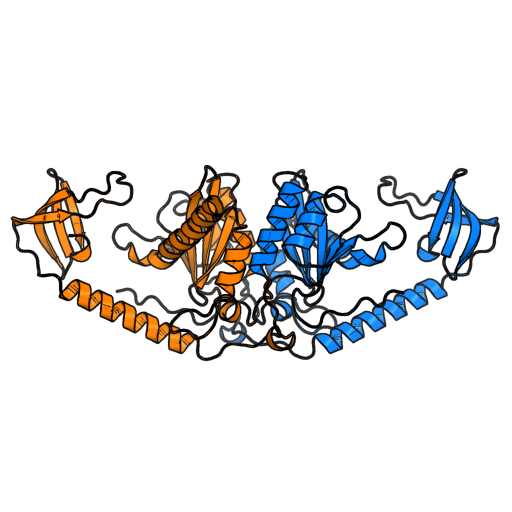7.223 0.227 1 95.25 135 ASN B C 1
ATOM 3116 O O . ASN B 1 135 ? -15.195 -7.449 1.154 1 95.25 135 ASN B O 1
ATOM 3120 N N . THR B 1 136 ? -14.328 -7.938 -0.821 1 93.5 136 THR B N 1
ATOM 3121 C CA . THR B 1 136 ? -15.242 -9.062 -1.007 1 93.5 136 THR B CA 1
ATOM 3122 C C . THR B 1 136 ? -14.633 -10.344 -0.446 1 93.5 136 THR B C 1
ATOM 3124 O O . THR B 1 136 ? -13.5 -10.695 -0.772 1 93.5 136 THR B O 1
ATOM 3127 N N . PRO B 1 137 ? -15.414 -11 0.402 1 93.94 137 PRO B N 1
ATOM 3128 C CA . PRO B 1 137 ? -14.906 -12.273 0.918 1 93.94 137 PRO B CA 1
ATOM 3129 C C . PRO B 1 137 ? -14.633 -13.297 -0.185 1 93.94 137 PRO B C 1
ATOM 3131 O O . PRO B 1 137 ? -15.391 -13.375 -1.155 1 93.94 137 PRO B O 1
ATOM 3134 N N . THR B 1 138 ? -13.523 -13.945 -0.098 1 91 138 THR B N 1
ATOM 3135 C CA . THR B 1 138 ? -13.188 -15.023 -1.021 1 91 138 THR B CA 1
ATOM 3136 C C . THR B 1 138 ? -13.938 -16.297 -0.663 1 91 138 THR B C 1
ATOM 3138 O O . THR B 1 138 ? -14.07 -16.641 0.516 1 91 138 THR B O 1
ATOM 3141 N N . LYS B 1 139 ? -14.32 -16.953 -1.756 1 84.75 139 LYS B N 1
ATOM 3142 C CA . LYS B 1 139 ? -15.008 -18.234 -1.545 1 84.75 139 LYS B CA 1
ATOM 3143 C C . LYS B 1 139 ? -14.156 -19.188 -0.719 1 84.75 139 LYS B C 1
ATOM 3145 O O . LYS B 1 139 ? -12.953 -19.328 -0.967 1 84.75 139 LYS B O 1
ATOM 3150 N N . ASP B 1 140 ? -14.617 -19.797 0.379 1 84.88 140 ASP B N 1
ATOM 3151 C CA . ASP B 1 140 ? -13.984 -20.812 1.213 1 84.88 140 ASP B CA 1
ATOM 3152 C C . ASP B 1 140 ? -13.055 -20.188 2.244 1 84.88 140 ASP B C 1
ATOM 3154 O O . ASP B 1 140 ? -12.453 -20.875 3.059 1 84.88 140 ASP B O 1
ATOM 3158 N N . MET B 1 141 ? -12.844 -18.906 2.254 1 91.94 141 MET B N 1
ATOM 3159 C CA . MET B 1 141 ? -11.992 -18.234 3.23 1 91.94 141 MET B CA 1
ATOM 3160 C C . MET B 1 141 ? -12.828 -17.469 4.254 1 91.94 141 MET B C 1
ATOM 3162 O O . MET B 1 141 ? -12.375 -17.219 5.367 1 91.94 141 MET B O 1
ATOM 3166 N N . ASP B 1 142 ? -14.023 -16.953 3.928 1 91.56 142 ASP B N 1
ATOM 3167 C CA . ASP B 1 142 ? -14.953 -16.219 4.773 1 91.56 142 ASP B CA 1
ATOM 3168 C C . ASP B 1 142 ? -14.367 -14.875 5.195 1 91.56 142 ASP B C 1
ATOM 3170 O O . ASP B 1 142 ? -14.648 -14.383 6.293 1 91.56 142 ASP B O 1
ATOM 3174 N N . SER B 1 143 ? -13.406 -14.43 4.562 1 95.75 143 SER B N 1
ATOM 3175 C CA . SER B 1 143 ? -12.773 -13.133 4.773 1 95.75 143 SER B CA 1
ATOM 3176 C C . SER B 1 143 ? -12.281 -12.539 3.455 1 95.75 143 SER B C 1
ATOM 3178 O O . SER B 1 143 ? -12.078 -13.266 2.48 1 95.75 143 SER B O 1
ATOM 3180 N N . SER B 1 144 ? -12.242 -11.289 3.426 1 97.06 144 SER B N 1
ATOM 3181 C CA . SER B 1 144 ? -11.789 -10.609 2.221 1 97.06 144 SER B CA 1
ATOM 3182 C C . SER B 1 144 ? -10.266 -10.523 2.174 1 97.06 144 SER B C 1
ATOM 3184 O O . SER B 1 144 ? -9.594 -10.812 3.168 1 97.06 144 SER B O 1
ATOM 3186 N N . LEU B 1 145 ? -9.734 -10.164 1.038 1 97.88 145 LEU B N 1
ATOM 3187 C CA . LEU B 1 145 ? -8.297 -9.961 0.857 1 97.88 145 LEU B CA 1
ATOM 3188 C C . LEU B 1 145 ? -7.773 -8.914 1.832 1 97.88 145 LEU B C 1
ATOM 3190 O O . LEU B 1 145 ? -6.742 -9.125 2.477 1 97.88 145 LEU B O 1
ATOM 3194 N N . ALA B 1 146 ? -8.531 -7.801 1.953 1 98.06 146 ALA B N 1
ATOM 3195 C CA . ALA B 1 146 ? -8.141 -6.699 2.828 1 98.06 146 ALA B CA 1
ATOM 3196 C C . ALA B 1 146 ? -8.102 -7.145 4.289 1 98.06 146 ALA B C 1
ATOM 3198 O O . ALA B 1 146 ? -7.172 -6.809 5.023 1 98.06 146 ALA B O 1
ATOM 3199 N N . GLN B 1 147 ? -9.047 -7.891 4.672 1 97.88 147 GLN B N 1
ATOM 3200 C CA . GLN B 1 147 ? -9.109 -8.375 6.047 1 97.88 147 GLN B CA 1
ATOM 3201 C C . GLN B 1 147 ? -7.922 -9.273 6.367 1 97.88 147 GLN B C 1
ATOM 3203 O O . GLN B 1 147 ? -7.355 -9.203 7.457 1 97.88 147 GLN B O 1
ATOM 3208 N N . ARG B 1 148 ? -7.574 -10.062 5.418 1 97.88 148 ARG B N 1
ATOM 3209 C CA . ARG B 1 148 ? -6.484 -11 5.66 1 97.88 148 ARG B CA 1
ATOM 3210 C C . ARG B 1 148 ? -5.137 -10.289 5.652 1 97.88 148 ARG B C 1
ATOM 3212 O O . ARG B 1 148 ? -4.23 -10.656 6.406 1 97.88 148 ARG B O 1
ATOM 3219 N N . LEU B 1 149 ? -4.992 -9.289 4.844 1 98.25 149 LEU B N 1
ATOM 3220 C CA . LEU B 1 149 ? -3.703 -8.617 4.727 1 98.25 149 LEU B CA 1
ATOM 3221 C C . LEU B 1 149 ? -3.555 -7.531 5.789 1 98.25 149 LEU B C 1
ATOM 3223 O O . LEU B 1 149 ? -2.482 -7.375 6.375 1 98.25 149 LEU B O 1
ATOM 3227 N N . MET B 1 150 ? -4.625 -6.738 6.012 1 97.75 150 MET B N 1
ATOM 3228 C CA . MET B 1 150 ? -4.492 -5.523 6.812 1 97.75 150 MET B CA 1
ATOM 3229 C C . MET B 1 150 ? -5.359 -5.598 8.062 1 97.75 150 MET B C 1
ATOM 3231 O O . MET B 1 150 ? -5.441 -4.633 8.828 1 97.75 150 MET B O 1
ATOM 3235 N N . SER B 1 151 ? -6.074 -6.621 8.266 1 97.81 151 SER B N 1
ATOM 3236 C CA . SER B 1 151 ? -6.887 -6.848 9.453 1 97.81 151 SER B CA 1
ATOM 3237 C C . SER B 1 151 ? -7.961 -5.777 9.602 1 97.81 151 SER B C 1
ATOM 3239 O O . SER B 1 151 ? -8.172 -5.246 10.695 1 97.81 151 SER B O 1
ATOM 3241 N N . ARG B 1 152 ? -8.547 -5.453 8.469 1 97.06 152 ARG B N 1
ATOM 3242 C CA . ARG B 1 152 ? -9.664 -4.52 8.508 1 97.06 152 ARG B CA 1
ATOM 3243 C C . ARG B 1 152 ? -10.43 -4.523 7.191 1 97.06 152 ARG B C 1
ATOM 3245 O O . ARG B 1 152 ? -9.883 -4.891 6.148 1 97.06 152 ARG B O 1
ATOM 3252 N N . ARG B 1 153 ? -11.664 -4.121 7.301 1 96.5 153 ARG B N 1
ATOM 3253 C CA . ARG B 1 153 ? -12.43 -3.82 6.098 1 96.5 153 ARG B CA 1
ATOM 3254 C C . ARG B 1 153 ? -12.102 -2.43 5.566 1 96.5 153 ARG B C 1
ATOM 3256 O O . ARG B 1 153 ? -11.836 -1.51 6.344 1 96.5 153 ARG B O 1
ATOM 3263 N N . LEU B 1 154 ? -12.078 -2.336 4.312 1 97.38 154 LEU B N 1
ATOM 3264 C CA . LEU B 1 154 ? -11.852 -1.037 3.688 1 97.38 154 LEU B CA 1
ATOM 3265 C C . LEU B 1 154 ? -13.18 -0.33 3.412 1 97.38 154 LEU B C 1
ATOM 3267 O O . LEU B 1 154 ? -14.141 -0.958 2.971 1 97.38 154 LEU B O 1
ATOM 3271 N N . LYS B 1 155 ? -13.188 0.906 3.701 1 97.12 155 LYS B N 1
ATOM 3272 C CA . LYS B 1 155 ? -14.406 1.656 3.402 1 97.12 155 LYS B CA 1
ATOM 3273 C C . LYS B 1 155 ? -14.625 1.768 1.896 1 97.12 155 LYS B C 1
ATOM 3275 O O . LYS B 1 155 ? -13.688 2.049 1.146 1 97.12 155 LYS B O 1
ATOM 3280 N N . THR B 1 156 ? -15.797 1.505 1.506 1 94.12 156 THR B N 1
ATOM 3281 C CA . THR B 1 156 ? -16.219 1.648 0.117 1 94.12 156 THR B CA 1
ATOM 3282 C C . THR B 1 156 ? -17.344 2.68 -0.004 1 94.12 156 THR B C 1
ATOM 3284 O O . THR B 1 156 ? -17.609 3.426 0.94 1 94.12 156 THR B O 1
ATOM 3287 N N . SER B 1 157 ? -17.906 2.773 -1.178 1 88.25 157 SER B N 1
ATOM 3288 C CA . SER B 1 157 ? -18.984 3.721 -1.396 1 88.25 157 SER B CA 1
ATOM 3289 C C . SER B 1 157 ? -20.281 3.234 -0.752 1 88.25 157 SER B C 1
ATOM 3291 O O . SER B 1 157 ? -21.219 4.008 -0.58 1 88.25 157 SER B O 1
ATOM 3293 N N . LEU B 1 158 ? -20.203 1.996 -0.364 1 86.5 158 LEU B N 1
ATOM 3294 C CA . LEU B 1 158 ? -21.375 1.44 0.315 1 86.5 158 LEU B CA 1
ATOM 3295 C C . LEU B 1 158 ? -21.375 1.811 1.795 1 86.5 158 LEU B C 1
ATOM 3297 O O . LEU B 1 158 ? -20.328 1.728 2.457 1 86.5 158 LEU B O 1
ATOM 3301 N N . PRO B 1 159 ? -22.516 2.266 2.193 1 86.62 159 PRO B N 1
ATOM 3302 C CA . PRO B 1 159 ? -22.578 2.648 3.607 1 86.62 159 PRO B CA 1
ATOM 3303 C C . PRO B 1 159 ? -22.312 1.476 4.547 1 86.62 159 PRO B C 1
ATOM 3305 O O . PRO B 1 159 ? -22.781 0.362 4.301 1 86.62 159 PRO B O 1
ATOM 3308 N N . VAL B 1 160 ? -21.469 1.717 5.492 1 87.75 160 VAL B N 1
ATOM 3309 C CA . VAL B 1 160 ? -21.125 0.717 6.5 1 87.75 160 VAL B CA 1
ATOM 3310 C C . VAL B 1 160 ? -20.922 1.395 7.855 1 87.75 160 VAL B C 1
ATOM 3312 O O . VAL B 1 160 ? -20.453 2.531 7.922 1 87.75 160 VAL B O 1
ATOM 3315 N N . ALA B 1 161 ? -21.312 0.678 8.859 1 89.88 161 ALA B N 1
ATOM 3316 C CA . ALA B 1 161 ? -21.094 1.206 10.211 1 89.88 161 ALA B CA 1
ATOM 3317 C C . ALA B 1 161 ? -19.609 1.373 10.508 1 89.88 161 ALA B C 1
ATOM 3319 O O . ALA B 1 161 ? -18.797 0.516 10.148 1 89.88 161 ALA B O 1
ATOM 3320 N N . ASN B 1 162 ? -19.281 2.389 11.141 1 88.5 162 ASN B N 1
ATOM 3321 C CA . ASN B 1 162 ? -17.891 2.695 11.469 1 88.5 162 ASN B CA 1
ATOM 3322 C C . ASN B 1 162 ? -17.25 1.583 12.297 1 88.5 162 ASN B C 1
ATOM 3324 O O . ASN B 1 162 ? -16.078 1.289 12.141 1 88.5 162 ASN B O 1
ATOM 3328 N N . LYS B 1 163 ? -18.016 1.015 13.109 1 90.31 163 LYS B N 1
ATOM 3329 C CA . LYS B 1 163 ? -17.516 -0.04 13.984 1 90.31 163 LYS B CA 1
ATOM 3330 C C . LYS B 1 163 ? -16.984 -1.221 13.172 1 90.31 163 LYS B C 1
ATOM 3332 O O . LYS B 1 163 ? -16.016 -1.868 13.578 1 90.31 163 LYS B O 1
ATOM 3337 N N . LEU B 1 164 ? -17.562 -1.439 12.039 1 91.81 164 LEU B N 1
ATOM 3338 C CA . LEU B 1 164 ? -17.188 -2.566 11.195 1 91.81 164 LEU B CA 1
ATOM 3339 C C . LEU B 1 164 ? -15.883 -2.285 10.453 1 91.81 164 LEU B C 1
ATOM 3341 O O . LEU B 1 164 ? -15.258 -3.201 9.914 1 91.81 164 LEU B O 1
ATOM 3345 N N . LEU B 1 165 ? -15.492 -1.016 10.484 1 94.88 165 LEU B N 1
ATOM 3346 C CA . LEU B 1 165 ? -14.273 -0.624 9.773 1 94.88 165 LEU B CA 1
ATOM 3347 C C . LEU B 1 165 ? -13.078 -0.611 10.719 1 94.88 165 LEU B C 1
ATOM 3349 O O . LEU B 1 165 ? -11.945 -0.385 10.289 1 94.88 165 LEU B O 1
ATOM 3353 N N . GLU B 1 166 ? -13.352 -0.884 11.977 1 94.94 166 GLU B N 1
ATOM 3354 C CA . GLU B 1 166 ? -12.258 -0.942 12.945 1 94.94 166 GLU B CA 1
ATOM 3355 C C . GLU B 1 166 ? -11.398 -2.182 12.727 1 94.94 166 GLU B C 1
ATOM 3357 O O . GLU B 1 166 ? -11.891 -3.217 12.273 1 94.94 166 GLU B O 1
ATOM 3362 N N . PRO B 1 167 ? -10.148 -2.102 13.102 1 96.44 167 PRO B N 1
ATOM 3363 C CA . PRO B 1 167 ? -9.25 -3.244 12.922 1 96.44 167 PRO B CA 1
ATOM 3364 C C . PRO B 1 167 ? -9.711 -4.48 13.688 1 96.44 167 PRO B C 1
ATOM 3366 O O . PRO B 1 167 ? -10.164 -4.371 14.836 1 96.44 167 PRO B O 1
ATOM 3369 N N . CYS B 1 168 ? -9.617 -5.574 13.008 1 96.44 168 CYS B N 1
ATOM 3370 C CA . CYS B 1 168 ? -9.977 -6.871 13.578 1 96.44 168 CYS B CA 1
ATOM 3371 C C . CYS B 1 168 ? -9.234 -8 12.875 1 96.44 168 CYS B C 1
ATOM 3373 O O . CYS B 1 168 ? -9.375 -8.172 11.656 1 96.44 168 CYS B O 1
ATOM 3375 N N . VAL B 1 169 ? -8.531 -8.773 13.68 1 96.69 169 VAL B N 1
ATOM 3376 C CA . VAL B 1 169 ? -7.742 -9.859 13.102 1 96.69 169 VAL B CA 1
ATOM 3377 C C . VAL B 1 169 ? -8.656 -11.016 12.711 1 96.69 169 VAL B C 1
ATOM 3379 O O . VAL B 1 169 ? -9.539 -11.406 13.477 1 96.69 169 VAL B O 1
ATOM 3382 N N . VAL B 1 170 ? -8.406 -11.461 11.5 1 95.06 170 VAL B N 1
ATOM 3383 C CA . VAL B 1 170 ? -9.156 -12.625 11.047 1 95.06 170 VAL B CA 1
ATOM 3384 C C . VAL B 1 170 ? -8.5 -13.898 11.578 1 95.06 170 VAL B C 1
ATOM 3386 O O . VAL B 1 170 ? -7.273 -14.047 11.516 1 95.06 170 VAL B O 1
ATOM 3389 N N . THR B 1 171 ? -9.32 -14.789 11.977 1 92.19 171 THR B N 1
ATOM 3390 C CA . THR B 1 171 ? -8.797 -16.031 12.539 1 92.19 171 THR B CA 1
ATOM 3391 C C . THR B 1 171 ? -9 -17.188 11.555 1 92.19 171 THR B C 1
ATOM 3393 O O . THR B 1 171 ? -9.828 -17.094 10.648 1 92.19 171 THR B O 1
ATOM 3396 N N . GLY B 1 172 ? -8.188 -18.25 11.68 1 93 172 GLY B N 1
ATOM 3397 C CA . GLY B 1 172 ? -8.367 -19.5 10.945 1 93 172 GLY B CA 1
ATOM 3398 C C . GLY B 1 172 ? -7.918 -19.406 9.5 1 93 172 GLY B C 1
ATOM 3399 O O . GLY B 1 172 ? -8.344 -20.203 8.664 1 93 172 GLY B O 1
ATOM 3400 N N . VAL B 1 173 ? -7.164 -18.453 9.172 1 94.25 173 VAL B N 1
ATOM 3401 C CA . VAL B 1 173 ? -6.73 -18.25 7.793 1 94.25 173 VAL B CA 1
ATOM 3402 C C . VAL B 1 173 ? -5.852 -19.422 7.359 1 94.25 173 VAL B C 1
ATOM 3404 O O . VAL B 1 173 ? -6.031 -19.984 6.27 1 94.25 173 VAL B O 1
ATOM 3407 N N . LEU B 1 174 ? -4.977 -19.797 8.156 1 92.62 174 LEU B N 1
ATOM 3408 C CA . LEU B 1 174 ? -4.035 -20.859 7.824 1 92.62 174 LEU B CA 1
ATOM 3409 C C . LEU B 1 174 ? -4.77 -22.188 7.578 1 92.62 174 LEU B C 1
ATOM 3411 O O . LEU B 1 174 ? -4.453 -22.906 6.629 1 92.62 174 LEU B O 1
ATOM 3415 N N . GLU B 1 175 ? -5.664 -22.438 8.461 1 93.19 175 GLU B N 1
ATOM 3416 C CA . GLU B 1 175 ? -6.441 -23.656 8.312 1 93.19 175 GLU B CA 1
ATOM 3417 C C . GLU B 1 175 ? -7.207 -23.688 6.996 1 93.19 175 GLU B C 1
ATOM 3419 O O . GLU B 1 175 ? -7.266 -24.719 6.32 1 93.19 175 GLU B O 1
ATOM 3424 N N . LYS B 1 176 ? -7.781 -22.625 6.684 1 93.25 176 LYS B N 1
ATOM 3425 C CA . LYS B 1 176 ? -8.562 -22.547 5.453 1 93.25 176 LYS B CA 1
ATOM 3426 C C . LYS B 1 176 ? -7.656 -22.609 4.227 1 93.25 176 LYS B C 1
ATOM 3428 O O . LYS B 1 176 ? -8.031 -23.172 3.201 1 93.25 176 LYS B O 1
ATOM 3433 N N . LEU B 1 177 ? -6.48 -22.016 4.309 1 92.19 177 LEU B N 1
ATOM 3434 C CA . LEU B 1 177 ? -5.504 -22.109 3.229 1 92.19 177 LEU B CA 1
ATOM 3435 C C . LEU B 1 177 ? -5.09 -23.562 2.984 1 92.19 177 LEU B C 1
ATOM 3437 O O . LEU B 1 177 ? -4.953 -23.984 1.836 1 92.19 177 LEU B O 1
ATOM 3441 N N . ARG B 1 178 ? -4.887 -24.219 4.035 1 90.88 178 ARG B N 1
ATOM 3442 C CA . ARG B 1 178 ? -4.523 -25.625 3.939 1 90.88 178 ARG B CA 1
ATOM 3443 C C . ARG B 1 178 ? -5.621 -26.438 3.258 1 90.88 178 ARG B C 1
ATOM 3445 O O . ARG B 1 178 ? -5.344 -27.266 2.398 1 90.88 178 ARG B O 1
ATOM 3452 N N . ARG B 1 179 ? -6.805 -26.156 3.652 1 89.88 179 ARG B N 1
ATOM 3453 C CA . ARG B 1 179 ? -7.945 -26.844 3.066 1 89.88 179 ARG B CA 1
ATOM 3454 C C . ARG B 1 179 ? -8.062 -26.562 1.573 1 89.88 179 ARG B C 1
ATOM 3456 O O . ARG B 1 179 ? -8.312 -27.469 0.776 1 89.88 179 ARG B O 1
ATOM 3463 N N . ARG B 1 180 ? -7.922 -25.344 1.219 1 87.75 180 ARG B N 1
ATOM 3464 C CA . ARG B 1 180 ? -7.996 -24.938 -0.183 1 87.75 180 ARG B CA 1
ATOM 3465 C C . ARG B 1 180 ? -6.914 -25.641 -1.008 1 87.75 180 ARG B C 1
ATOM 3467 O O . ARG B 1 180 ? -7.16 -26.047 -2.146 1 87.75 180 ARG B O 1
ATOM 3474 N N . LYS B 1 181 ? -5.773 -25.672 -0.474 1 85 181 LYS B N 1
ATOM 3475 C CA . LYS B 1 181 ? -4.668 -26.328 -1.162 1 85 181 LYS B CA 1
ATOM 3476 C C . LYS B 1 181 ? -4.945 -27.812 -1.366 1 85 181 LYS B C 1
ATOM 3478 O O . LYS B 1 181 ? -4.652 -28.375 -2.428 1 85 181 LYS B O 1
ATOM 3483 N N . GLN B 1 182 ? -5.492 -28.406 -0.372 1 82.62 182 GLN B N 1
ATOM 3484 C CA . GLN B 1 182 ? -5.812 -29.828 -0.441 1 82.62 182 GLN B CA 1
ATOM 3485 C C . GLN B 1 182 ? -6.871 -30.109 -1.509 1 82.62 182 GLN B C 1
ATOM 3487 O O . GLN B 1 182 ? -6.742 -31.047 -2.285 1 82.62 182 GLN B O 1
ATOM 3492 N N . ILE B 1 183 ? -7.859 -29.281 -1.53 1 80.5 183 ILE B N 1
ATOM 3493 C CA . ILE B 1 183 ? -8.938 -29.438 -2.502 1 80.5 183 ILE B CA 1
ATOM 3494 C C . ILE B 1 183 ? -8.391 -29.266 -3.916 1 80.5 183 ILE B C 1
ATOM 3496 O O . ILE B 1 183 ? -8.727 -30.031 -4.82 1 80.5 183 ILE B O 1
ATOM 3500 N N . SER B 1 184 ? -7.633 -28.25 -4.145 1 78.88 184 SER B N 1
ATOM 3501 C CA . SER B 1 184 ? -7.031 -28 -5.449 1 78.88 184 SER B CA 1
ATOM 3502 C C . SER B 1 184 ? -6.176 -29.172 -5.906 1 78.88 184 SER B C 1
ATOM 3504 O O . SER B 1 184 ? -6.203 -29.547 -7.082 1 78.88 184 SER B O 1
ATOM 3506 N N . LYS B 1 185 ? -5.43 -29.703 -5.031 1 75.38 185 LYS B N 1
ATOM 3507 C CA . LYS B 1 185 ? -4.602 -30.859 -5.344 1 75.38 185 LYS B CA 1
ATOM 3508 C C . LYS B 1 185 ? -5.457 -32.062 -5.754 1 75.38 185 LYS B C 1
ATOM 3510 O O . LYS B 1 185 ? -5.145 -32.75 -6.73 1 75.38 185 LYS B O 1
ATOM 3515 N N . LEU B 1 186 ? -6.445 -32.25 -5.008 1 68.69 186 LEU B N 1
ATOM 3516 C CA . LEU B 1 186 ? -7.34 -33.375 -5.297 1 68.69 186 LEU B CA 1
ATOM 3517 C C . LEU B 1 186 ? -7.988 -33.188 -6.668 1 68.69 186 LEU B C 1
ATOM 3519 O O . LEU B 1 186 ? -8.078 -34.156 -7.438 1 68.69 186 LEU B O 1
ATOM 3523 N N . THR B 1 187 ? -8.5 -32.031 -6.902 1 67.25 187 THR B N 1
ATOM 3524 C CA . THR B 1 187 ? -9.133 -31.734 -8.18 1 67.25 187 THR B CA 1
ATOM 3525 C C . THR B 1 187 ? -8.141 -31.906 -9.328 1 67.25 187 THR B C 1
ATOM 3527 O O . THR B 1 187 ? -8.484 -32.469 -10.375 1 67.25 187 THR B O 1
ATOM 3530 N N . TYR B 1 188 ? -6.992 -31.453 -9.109 1 66.06 188 TYR B N 1
ATOM 3531 C CA . TYR B 1 188 ? -5.945 -31.594 -10.117 1 66.06 188 TYR B CA 1
ATOM 3532 C C . TYR B 1 188 ? -5.617 -33.062 -10.352 1 66.06 188 TYR B C 1
ATOM 3534 O O . TYR B 1 188 ? -5.5 -33.5 -11.5 1 66.06 188 TYR B O 1
ATOM 3542 N N . ASP B 1 189 ? -5.496 -33.781 -9.289 1 63.69 189 ASP B N 1
ATOM 3543 C CA . ASP B 1 189 ? -5.188 -35.219 -9.375 1 63.69 189 ASP B CA 1
ATOM 3544 C C . ASP B 1 189 ? -6.285 -35.969 -10.109 1 63.69 189 ASP B C 1
ATOM 3546 O O . ASP B 1 189 ? -5.996 -36.844 -10.922 1 63.69 189 ASP B O 1
ATOM 3550 N N . VAL B 1 190 ? -7.488 -35.562 -9.805 1 58.69 190 VAL B N 1
ATOM 3551 C CA . VAL B 1 190 ? -8.625 -36.219 -10.469 1 58.69 190 VAL B CA 1
ATOM 3552 C C . VAL B 1 190 ? -8.617 -35.875 -11.953 1 58.69 190 VAL B C 1
ATOM 3554 O O . VAL B 1 190 ? -8.828 -36.75 -12.797 1 58.69 190 VAL B O 1
ATOM 3557 N N . SER B 1 191 ? -8.422 -34.625 -12.227 1 60.69 191 SER B N 1
ATOM 3558 C CA . SER B 1 191 ? -8.414 -34.188 -13.617 1 60.69 191 SER B CA 1
ATOM 3559 C C . SER B 1 191 ? -7.305 -34.844 -14.406 1 60.69 191 SER B C 1
ATOM 3561 O O . SER B 1 191 ? -7.492 -35.219 -15.578 1 60.69 191 SER B O 1
ATOM 3563 N N . VAL B 1 192 ? -6.273 -35.062 -13.727 1 60.84 192 VAL B N 1
ATOM 3564 C CA . VAL B 1 192 ? -5.141 -35.719 -14.375 1 60.84 192 VAL B CA 1
ATOM 3565 C C . VAL B 1 192 ? -5.406 -37.219 -14.484 1 60.84 192 VAL B C 1
ATOM 3567 O O . VAL B 1 192 ? -5.098 -37.812 -15.508 1 60.84 192 VAL B O 1
ATOM 3570 N N . LYS B 1 193 ? -5.938 -37.719 -13.43 1 58.38 193 LYS B N 1
ATOM 3571 C CA . LYS B 1 193 ? -6.223 -39.156 -13.414 1 58.38 193 LYS B CA 1
ATOM 3572 C C . LYS B 1 193 ? -7.309 -39.531 -14.422 1 58.38 193 LYS B C 1
ATOM 3574 O O . LYS B 1 193 ? -7.273 -40.594 -15.023 1 58.38 193 LYS B O 1
ATOM 3579 N N . ASP B 1 194 ? -8.242 -38.531 -14.523 1 61.88 194 ASP B N 1
ATOM 3580 C CA . ASP B 1 194 ? -9.375 -38.844 -15.398 1 61.88 194 ASP B CA 1
ATOM 3581 C C . ASP B 1 194 ? -8.969 -38.781 -16.875 1 61.88 194 ASP B C 1
ATOM 3583 O O . ASP B 1 194 ? -9.727 -39.188 -17.75 1 61.88 194 ASP B O 1
ATOM 3587 N N . LEU B 1 195 ? -7.797 -38.375 -17.031 1 65.94 195 LEU B N 1
ATOM 3588 C CA . LEU B 1 195 ? -7.355 -38.375 -18.422 1 65.94 195 LEU B CA 1
ATOM 3589 C C . LEU B 1 195 ? -6.715 -39.688 -18.797 1 65.94 195 LEU B C 1
ATOM 3591 O O . LEU B 1 195 ? -5.879 -40.219 -18.047 1 65.94 195 LEU B O 1
ATOM 3595 N N . PRO B 1 196 ? -7.254 -40.312 -19.688 1 69.31 196 PRO B N 1
ATOM 3596 C CA . PRO B 1 196 ? -6.688 -41.625 -20.062 1 69.31 196 PRO B CA 1
ATOM 3597 C C . PRO B 1 196 ? -5.203 -41.531 -20.406 1 69.31 196 PRO B C 1
ATOM 3599 O O . PRO B 1 196 ? -4.742 -40.5 -20.906 1 69.31 196 PRO B O 1
ATOM 3602 N N . GLU B 1 197 ? -4.52 -42.469 -19.922 1 77.25 197 GLU B N 1
ATOM 3603 C CA . GLU B 1 197 ? -3.109 -42.562 -20.297 1 77.25 197 GLU B CA 1
ATOM 3604 C C . GLU B 1 197 ? -2.943 -42.625 -21.812 1 77.25 197 GLU B C 1
ATOM 3606 O O . GLU B 1 197 ? -3.791 -43.188 -22.5 1 77.25 197 GLU B O 1
ATOM 3611 N N . LEU B 1 198 ? -1.981 -41.969 -22.297 1 80.19 198 LEU B N 1
ATOM 3612 C CA . LEU B 1 198 ? -1.718 -41.969 -23.719 1 80.19 198 LEU B CA 1
ATOM 3613 C C . LEU B 1 198 ? -0.816 -43.156 -24.094 1 80.19 198 LEU B C 1
ATOM 3615 O O . LEU B 1 198 ? 0.069 -43.531 -23.328 1 80.19 198 LEU B O 1
ATOM 3619 N N . SER B 1 199 ? -1.158 -43.812 -25.141 1 82.38 199 SER B N 1
ATOM 3620 C CA . SER B 1 199 ? -0.314 -44.844 -25.688 1 82.38 199 SER B CA 1
ATOM 3621 C C . SER B 1 199 ? 0.729 -44.281 -26.641 1 82.38 199 SER B C 1
ATOM 3623 O O . SER B 1 199 ? 0.524 -43.219 -27.234 1 82.38 199 SER B O 1
ATOM 3625 N N . ILE B 1 200 ? 1.742 -45.031 -26.656 1 83.75 200 ILE B N 1
ATOM 3626 C CA . ILE B 1 200 ? 2.787 -44.625 -27.594 1 83.75 200 ILE B CA 1
ATOM 3627 C C . ILE B 1 200 ? 2.227 -44.625 -29.016 1 83.75 200 ILE B C 1
ATOM 3629 O O . ILE B 1 200 ? 1.498 -45.531 -29.406 1 83.75 200 ILE B O 1
ATOM 3633 N N . GLU B 1 201 ? 2.586 -43.594 -29.797 1 84.56 201 GLU B N 1
ATOM 3634 C CA . GLU B 1 201 ? 2.209 -43.406 -31.188 1 84.56 201 GLU B CA 1
ATOM 3635 C C . GLU B 1 201 ? 0.76 -42.938 -31.312 1 84.56 201 GLU B C 1
ATOM 3637 O O . GLU B 1 201 ? 0.229 -42.812 -32.406 1 84.56 201 GLU B O 1
ATOM 3642 N N . GLU B 1 202 ? 0.105 -42.656 -30.172 1 86.69 202 GLU B N 1
ATOM 3643 C CA . GLU B 1 202 ? -1.253 -42.125 -30.188 1 86.69 202 GLU B CA 1
ATOM 3644 C C . GLU B 1 202 ? -1.271 -40.656 -30.656 1 86.69 202 GLU B C 1
ATOM 3646 O O . GLU B 1 202 ? -0.4 -39.875 -30.281 1 86.69 202 GLU B O 1
ATOM 3651 N N . PRO B 1 203 ? -2.195 -40.375 -31.594 1 88.44 203 PRO B N 1
ATOM 3652 C CA . PRO B 1 203 ? -2.324 -38.969 -31.984 1 88.44 203 PRO B CA 1
ATOM 3653 C C . PRO B 1 203 ? -2.822 -38.094 -30.844 1 88.44 203 PRO B C 1
ATOM 3655 O O . PRO B 1 203 ? -3.701 -38.5 -30.078 1 88.44 203 PRO B O 1
ATOM 3658 N N . ILE B 1 204 ? -2.146 -37.094 -30.656 1 87.81 204 ILE B N 1
ATOM 3659 C CA . ILE B 1 204 ? -2.502 -36.156 -29.594 1 87.81 204 ILE B CA 1
ATOM 3660 C C . ILE B 1 204 ? -2.547 -34.719 -30.156 1 87.81 204 ILE B C 1
ATOM 3662 O O . ILE B 1 204 ? -2.111 -34.469 -31.281 1 87.81 204 ILE B O 1
ATOM 3666 N N . ARG B 1 205 ? -3.264 -33.875 -29.391 1 87.5 205 ARG B N 1
ATOM 3667 C CA . ARG B 1 205 ? -3.174 -32.438 -29.625 1 87.5 205 ARG B CA 1
ATOM 3668 C C . ARG B 1 205 ? -2.492 -31.719 -28.469 1 87.5 205 ARG B C 1
ATOM 3670 O O . ARG B 1 205 ? -2.822 -31.969 -27.297 1 87.5 205 ARG B O 1
ATOM 3677 N N . MET B 1 206 ? -1.452 -31.109 -28.766 1 84.69 206 MET B N 1
ATOM 3678 C CA . MET B 1 206 ? -0.639 -30.438 -27.75 1 84.69 206 MET B CA 1
ATOM 3679 C C . MET B 1 206 ? -1.078 -28.984 -27.578 1 84.69 206 MET B C 1
ATOM 3681 O O . MET B 1 206 ? -1.288 -28.281 -28.562 1 84.69 206 MET B O 1
ATOM 3685 N N . LYS B 1 207 ? -1.284 -28.656 -26.312 1 80.62 207 LYS B N 1
ATOM 3686 C CA . LYS B 1 207 ? -1.607 -27.266 -25.969 1 80.62 207 LYS B CA 1
ATOM 3687 C C . LYS B 1 207 ? -0.51 -26.312 -26.422 1 80.62 207 LYS B C 1
ATOM 3689 O O . LYS B 1 207 ? 0.677 -26.625 -26.312 1 80.62 207 LYS B O 1
ATOM 3694 N N . PRO B 1 208 ? -0.883 -25.203 -27.047 1 76.38 208 PRO B N 1
ATOM 3695 C CA . PRO B 1 208 ? 0.121 -24.25 -27.531 1 76.38 208 PRO B CA 1
ATOM 3696 C C . PRO B 1 208 ? 1.031 -23.734 -26.406 1 76.38 208 PRO B C 1
ATOM 3698 O O . PRO B 1 208 ? 0.59 -23.594 -25.266 1 76.38 208 PRO B O 1
ATOM 3701 N N . LEU B 1 209 ? 2.377 -23.719 -26.703 1 67.44 209 LEU B N 1
ATOM 3702 C CA . LEU B 1 209 ? 3.379 -23.234 -25.75 1 67.44 209 LEU B CA 1
ATOM 3703 C C . LEU B 1 209 ? 3.111 -21.797 -25.359 1 67.44 209 LEU B C 1
ATOM 3705 O O . LEU B 1 209 ? 2.449 -21.062 -26.094 1 67.44 209 LEU B O 1
ATOM 3709 N N . PRO B 1 210 ? 3.707 -21.469 -24.234 1 60.75 210 PRO B N 1
ATOM 3710 C CA . PRO B 1 210 ? 3.574 -20.047 -23.875 1 60.75 210 PRO B CA 1
ATOM 3711 C C . PRO B 1 210 ? 4.219 -19.109 -24.891 1 60.75 210 PRO B C 1
ATOM 3713 O O . PRO B 1 210 ? 5.34 -19.359 -25.344 1 60.75 210 PRO B O 1
ATOM 3716 N N . GLY B 1 211 ? 3.314 -18.188 -25.531 1 56.72 211 GLY B N 1
ATOM 3717 C CA . GLY B 1 211 ? 3.793 -17.297 -26.578 1 56.72 211 GLY B CA 1
ATOM 3718 C C . GLY B 1 211 ? 3.16 -17.578 -27.922 1 56.72 211 GLY B C 1
ATOM 3719 O O . GLY B 1 211 ? 3.326 -16.797 -28.875 1 56.72 211 GLY B O 1
ATOM 3720 N N . ASP B 1 212 ? 2.65 -18.719 -28.016 1 59.47 212 ASP B N 1
ATOM 3721 C CA . ASP B 1 212 ? 1.968 -19.062 -29.266 1 59.47 212 ASP B CA 1
ATOM 3722 C C . ASP B 1 212 ? 0.637 -18.312 -29.375 1 59.47 212 ASP B C 1
ATOM 3724 O O . ASP B 1 212 ? -0.236 -18.469 -28.516 1 59.47 212 ASP B O 1
ATOM 3728 N N . ARG B 1 213 ? 0.511 -17.422 -30.203 1 59.5 213 ARG B N 1
ATOM 3729 C CA . ARG B 1 213 ? -0.625 -16.516 -30.375 1 59.5 213 ARG B CA 1
ATOM 3730 C C . ARG B 1 213 ? -1.729 -17.188 -31.188 1 59.5 213 ARG B C 1
ATOM 3732 O O . ARG B 1 213 ? -2.818 -16.625 -31.344 1 59.5 213 ARG B O 1
ATOM 3739 N N . THR B 1 214 ? -1.562 -18.234 -31.641 1 61.59 214 THR B N 1
ATOM 3740 C CA . THR B 1 214 ? -2.531 -18.875 -32.531 1 61.59 214 THR B CA 1
ATOM 3741 C C . THR B 1 214 ? -3.596 -19.609 -31.719 1 61.59 214 THR B C 1
ATOM 3743 O O . THR B 1 214 ? -4.723 -19.797 -32.188 1 61.59 214 THR B O 1
ATOM 3746 N N . GLY B 1 215 ? -3.215 -19.938 -30.5 1 67.94 215 GLY B N 1
ATOM 3747 C CA . GLY B 1 215 ? -4.121 -20.656 -29.625 1 67.94 215 GLY B CA 1
ATOM 3748 C C . GLY B 1 215 ? -4.539 -22.016 -30.156 1 67.94 215 GLY B C 1
ATOM 3749 O O . GLY B 1 215 ? -5.441 -22.641 -29.609 1 67.94 215 GLY B O 1
ATOM 3750 N N . ARG B 1 216 ? -3.99 -22.469 -31.203 1 74 216 ARG B N 1
ATOM 3751 C CA . ARG B 1 216 ? -4.406 -23.734 -31.812 1 74 216 ARG B CA 1
ATOM 3752 C C . ARG B 1 216 ? -3.666 -24.906 -31.203 1 74 216 ARG B C 1
ATOM 3754 O O . ARG B 1 216 ? -2.447 -24.859 -31.016 1 74 216 ARG B O 1
ATOM 3761 N N . TRP B 1 217 ? -4.402 -25.859 -30.797 1 83.06 217 TRP B N 1
ATOM 3762 C CA . TRP B 1 217 ? -3.809 -27.109 -30.344 1 83.06 217 TRP B CA 1
ATOM 3763 C C . TRP B 1 217 ? -3.238 -27.906 -31.516 1 83.06 217 TRP B C 1
ATOM 3765 O O . TRP B 1 217 ? -3.967 -28.25 -32.469 1 83.06 217 TRP B O 1
ATOM 3775 N N . ARG B 1 218 ? -1.99 -28.125 -31.578 1 85.25 218 ARG B N 1
ATOM 3776 C CA . ARG B 1 218 ? -1.298 -28.781 -32.688 1 85.25 218 ARG B CA 1
ATOM 3777 C C . ARG B 1 218 ? -1.367 -30.297 -32.562 1 85.25 218 ARG B C 1
ATOM 3779 O O . ARG B 1 218 ? -1.279 -30.844 -31.469 1 85.25 218 ARG B O 1
ATOM 3786 N N . LEU B 1 219 ? -1.566 -30.828 -33.75 1 88.5 219 LEU B N 1
ATOM 3787 C CA . LEU B 1 219 ? -1.617 -32.281 -33.812 1 88.5 219 LEU B CA 1
ATOM 3788 C C . LEU B 1 219 ? -0.218 -32.875 -33.719 1 88.5 219 LEU B C 1
ATOM 3790 O O . LEU B 1 219 ? 0.725 -32.375 -34.344 1 88.5 219 LEU B O 1
ATOM 3794 N N . GLY B 1 220 ? -0.089 -33.938 -32.906 1 88.88 220 GLY B N 1
ATOM 3795 C CA . GLY B 1 220 ? 1.158 -34.656 -32.75 1 88.88 220 GLY B CA 1
ATOM 3796 C C . GLY B 1 220 ? 0.954 -36.125 -32.344 1 88.88 220 GLY B C 1
ATOM 3797 O O . GLY B 1 220 ? -0.122 -36.688 -32.562 1 88.88 220 GLY B O 1
ATOM 3798 N N . THR B 1 221 ? 2.127 -36.719 -31.984 1 89.81 221 THR B N 1
ATOM 3799 C CA . THR B 1 221 ? 2.066 -38.094 -31.578 1 89.81 221 THR B CA 1
ATOM 3800 C C . THR B 1 221 ? 2.818 -38.312 -30.266 1 89.81 221 THR B C 1
ATOM 3802 O O . THR B 1 221 ? 3.848 -37.688 -30.031 1 89.81 221 THR B O 1
ATOM 3805 N N . CYS B 1 222 ? 2.289 -39.125 -29.438 1 92.25 222 CYS B N 1
ATOM 3806 C CA . CYS B 1 222 ? 2.975 -39.469 -28.203 1 92.25 222 CYS B CA 1
ATOM 3807 C C . CYS B 1 222 ? 4.172 -40.375 -28.484 1 92.25 222 CYS B C 1
ATOM 3809 O O . CYS B 1 222 ? 4.023 -41.438 -29.094 1 92.25 222 CYS B O 1
ATOM 3811 N N . VAL B 1 223 ? 5.344 -39.938 -28.047 1 90.25 223 VAL B N 1
ATOM 3812 C CA . VAL B 1 223 ? 6.559 -40.656 -28.359 1 90.25 223 VAL B CA 1
ATOM 3813 C C . VAL B 1 223 ? 6.93 -41.562 -27.188 1 90.25 223 VAL B C 1
ATOM 3815 O O . VAL B 1 223 ? 7.309 -42.719 -27.375 1 90.25 223 VAL B O 1
ATOM 3818 N N . GLN B 1 224 ? 6.906 -40.969 -26.016 1 88.38 224 GLN B N 1
ATOM 3819 C CA . GLN B 1 224 ? 7.355 -41.719 -24.844 1 88.38 224 GLN B CA 1
ATOM 3820 C C . GLN B 1 224 ? 6.656 -41.25 -23.578 1 88.38 224 GLN B C 1
ATOM 3822 O O . GLN B 1 224 ? 6.348 -40.062 -23.438 1 88.38 224 GLN B O 1
ATOM 3827 N N . ARG B 1 225 ? 6.289 -42.188 -22.797 1 84.94 225 ARG B N 1
ATOM 3828 C CA . ARG B 1 225 ? 5.824 -41.906 -21.438 1 84.94 225 ARG B CA 1
ATOM 3829 C C . ARG B 1 225 ? 6.984 -41.875 -20.453 1 84.94 225 ARG B C 1
ATOM 3831 O O . ARG B 1 225 ? 7.621 -42.906 -20.203 1 84.94 225 ARG B O 1
ATOM 3838 N N . VAL B 1 226 ? 7.348 -40.688 -20.031 1 80.44 226 VAL B N 1
ATOM 3839 C CA . VAL B 1 226 ? 8.508 -40.531 -19.156 1 80.44 226 VAL B CA 1
ATOM 3840 C C . VAL B 1 226 ? 8.102 -40.781 -17.703 1 80.44 226 VAL B C 1
ATOM 3842 O O . VAL B 1 226 ? 8.875 -41.344 -16.938 1 80.44 226 VAL B O 1
ATOM 3845 N N . ALA B 1 227 ? 7.035 -40.312 -17.266 1 76.06 227 ALA B N 1
ATOM 3846 C CA . ALA B 1 227 ? 6.48 -40.438 -15.922 1 76.06 227 ALA B CA 1
ATOM 3847 C C . ALA B 1 227 ? 4.957 -40.438 -15.953 1 76.06 227 ALA B C 1
ATOM 3849 O O . ALA B 1 227 ? 4.348 -40.219 -17 1 76.06 227 ALA B O 1
ATOM 3850 N N . PRO B 1 228 ? 4.5 -40.844 -14.766 1 72.12 228 PRO B N 1
ATOM 3851 C CA . PRO B 1 228 ? 3.039 -40.781 -14.734 1 72.12 228 PRO B CA 1
ATOM 3852 C C . PRO B 1 228 ? 2.523 -39.375 -15.094 1 72.12 228 PRO B C 1
ATOM 3854 O O . PRO B 1 228 ? 2.943 -38.375 -14.484 1 72.12 228 PRO B O 1
ATOM 3857 N N . HIS B 1 229 ? 1.776 -39.281 -16.172 1 76.06 229 HIS B N 1
ATOM 3858 C CA . HIS B 1 229 ? 1.11 -38.094 -16.703 1 76.06 229 HIS B CA 1
ATOM 3859 C C . HIS B 1 229 ? 2.098 -37.188 -17.438 1 76.06 229 HIS B C 1
ATOM 3861 O O . HIS B 1 229 ? 1.78 -36.031 -17.734 1 76.06 229 HIS B O 1
ATOM 3867 N N . SER B 1 230 ? 3.279 -37.656 -17.516 1 80.81 230 SER B N 1
ATOM 3868 C CA . SER B 1 230 ? 4.309 -36.906 -18.25 1 80.81 230 SER B CA 1
ATOM 3869 C C . SER B 1 230 ? 4.723 -37.656 -19.516 1 80.81 230 SER B C 1
ATOM 3871 O O . SER B 1 230 ? 5.031 -38.844 -19.484 1 80.81 230 SER B O 1
ATOM 3873 N N . TYR B 1 231 ? 4.664 -36.938 -20.609 1 85 231 TYR B N 1
ATOM 3874 C CA . TYR B 1 231 ? 4.879 -37.562 -21.906 1 85 231 TYR B CA 1
ATOM 3875 C C . TYR B 1 231 ? 5.828 -36.75 -22.766 1 85 231 TYR B C 1
ATOM 3877 O O . TYR B 1 231 ? 5.945 -35.531 -22.578 1 85 231 TYR B O 1
ATOM 3885 N N . VAL B 1 232 ? 6.605 -37.406 -23.547 1 90.5 232 VAL B N 1
ATOM 3886 C CA . VAL B 1 232 ? 7.32 -36.781 -24.656 1 90.5 232 VAL B CA 1
ATOM 3887 C C . VAL B 1 232 ? 6.52 -36.938 -25.938 1 90.5 232 VAL B C 1
ATOM 3889 O O . VAL B 1 232 ? 6.117 -38.031 -26.297 1 90.5 232 VAL B O 1
ATOM 3892 N N . VAL B 1 233 ? 6.242 -35.75 -26.484 1 89.94 233 VAL B N 1
ATOM 3893 C CA . VAL B 1 233 ? 5.406 -35.781 -27.688 1 89.94 233 VAL B CA 1
ATOM 3894 C C . VAL B 1 233 ? 6.172 -35.188 -28.859 1 89.94 233 VAL B C 1
ATOM 3896 O O . VAL B 1 233 ? 7.066 -34.344 -28.672 1 89.94 233 VAL B O 1
ATOM 3899 N N . ASP B 1 234 ? 5.902 -35.75 -30.047 1 89.06 234 ASP B N 1
ATOM 3900 C CA . ASP B 1 234 ? 6.473 -35.25 -31.281 1 89.06 234 ASP B CA 1
ATOM 3901 C C . ASP B 1 234 ? 5.457 -34.406 -32.062 1 89.06 234 ASP B C 1
ATOM 3903 O O . ASP B 1 234 ? 4.414 -34.906 -32.469 1 89.06 234 ASP B O 1
ATOM 3907 N N . VAL B 1 235 ? 5.727 -33.094 -32.125 1 88.62 235 VAL B N 1
ATOM 3908 C CA . VAL B 1 235 ? 4.891 -32.188 -32.875 1 88.62 235 VAL B CA 1
ATOM 3909 C C . VAL B 1 235 ? 5.723 -31.516 -33.969 1 88.62 235 VAL B C 1
ATOM 3911 O O . VAL B 1 235 ? 6.672 -30.781 -33.688 1 88.62 235 VAL B O 1
ATOM 3914 N N . ASP B 1 236 ? 5.371 -31.719 -35.219 1 86.44 236 ASP B N 1
ATOM 3915 C CA . ASP B 1 236 ? 6.07 -31.156 -36.375 1 86.44 236 ASP B CA 1
ATOM 3916 C C . ASP B 1 236 ? 7.562 -31.469 -36.312 1 86.44 236 ASP B C 1
ATOM 3918 O O . ASP B 1 236 ? 8.398 -30.594 -36.5 1 86.44 236 ASP B O 1
ATOM 3922 N N . ASN B 1 237 ? 7.914 -32.719 -35.969 1 84.12 237 ASN B N 1
ATOM 3923 C CA . ASN B 1 237 ? 9.273 -33.25 -35.938 1 84.12 237 ASN B CA 1
ATOM 3924 C C . ASN B 1 237 ? 10.094 -32.625 -34.812 1 84.12 237 ASN B C 1
ATOM 3926 O O . ASN B 1 237 ? 11.312 -32.5 -34.906 1 84.12 237 ASN B O 1
ATOM 3930 N N . SER B 1 238 ? 9.367 -32.094 -33.781 1 88.19 238 SER B N 1
ATOM 3931 C CA . SER B 1 238 ? 10.023 -31.578 -32.594 1 88.19 238 SER B CA 1
ATOM 3932 C C . SER B 1 238 ? 9.492 -32.25 -31.328 1 88.19 238 SER B C 1
ATOM 3934 O O . SER B 1 238 ? 8.289 -32.469 -31.203 1 88.19 238 SER B O 1
ATOM 3936 N N . LEU B 1 239 ? 10.453 -32.594 -30.438 1 87.62 239 LEU B N 1
ATOM 3937 C CA . LEU B 1 239 ? 10.062 -33.281 -29.219 1 87.62 239 LEU B CA 1
ATOM 3938 C C . LEU B 1 239 ? 9.781 -32.281 -28.094 1 87.62 239 LEU B C 1
ATOM 3940 O O . LEU B 1 239 ? 10.523 -31.328 -27.906 1 87.62 239 LEU B O 1
ATOM 3944 N N . TYR B 1 240 ? 8.594 -32.5 -27.516 1 87 240 TYR B N 1
ATOM 3945 C CA . TYR B 1 240 ? 8.203 -31.656 -26.391 1 87 240 TYR B CA 1
ATOM 3946 C C . TYR B 1 240 ? 7.887 -32.5 -25.156 1 87 240 TYR B C 1
ATOM 3948 O O . TYR B 1 240 ? 7.305 -33.594 -25.281 1 87 240 TYR B O 1
ATOM 3956 N N . HIS B 1 241 ? 8.422 -32.156 -24.078 1 85.75 241 HIS B N 1
ATOM 3957 C CA . HIS B 1 241 ? 8.008 -32.75 -22.812 1 85.75 241 HIS B CA 1
ATOM 3958 C C . HIS B 1 241 ? 6.797 -32.031 -22.219 1 85.75 241 HIS B C 1
ATOM 3960 O O . HIS B 1 241 ? 6.863 -30.828 -21.938 1 85.75 241 HIS B O 1
ATOM 3966 N N . ARG B 1 242 ? 5.637 -32.75 -22.219 1 81.88 242 ARG B N 1
ATOM 3967 C CA . ARG B 1 242 ? 4.387 -32.156 -21.781 1 81.88 242 ARG B CA 1
ATOM 3968 C C . ARG B 1 242 ? 3.654 -33.031 -20.781 1 81.88 242 ARG B C 1
ATOM 3970 O O . ARG B 1 242 ? 3.82 -34.25 -20.797 1 81.88 242 ARG B O 1
ATOM 3977 N N . ASN B 1 243 ? 2.881 -32.375 -19.953 1 78 243 ASN B N 1
ATOM 3978 C CA . ASN B 1 243 ? 2.004 -33.125 -19.047 1 78 243 ASN B CA 1
ATOM 3979 C C . ASN B 1 243 ? 0.682 -33.469 -19.719 1 78 243 ASN B C 1
ATOM 3981 O O . ASN B 1 243 ? 0.273 -32.844 -20.688 1 78 243 ASN B O 1
ATOM 3985 N N . ARG B 1 244 ? 0.128 -34.625 -19.25 1 80.5 244 ARG B N 1
ATOM 3986 C CA . ARG B 1 244 ? -1.096 -35.156 -19.844 1 80.5 244 ARG B CA 1
ATOM 3987 C C . ARG B 1 244 ? -2.158 -34.094 -19.969 1 80.5 244 ARG B C 1
ATOM 3989 O O . ARG B 1 244 ? -2.918 -34.062 -20.938 1 80.5 244 ARG B O 1
ATOM 3996 N N . VAL B 1 245 ? -2.127 -33.188 -19.078 1 75.62 245 VAL B N 1
ATOM 3997 C CA . VAL B 1 245 ? -3.174 -32.156 -19.062 1 75.62 245 VAL B CA 1
ATOM 3998 C C . VAL B 1 245 ? -3.002 -31.234 -20.25 1 75.62 245 VAL B C 1
ATOM 4000 O O . VAL B 1 245 ? -3.975 -30.641 -20.734 1 75.62 245 VAL B O 1
ATOM 4003 N N . ASP B 1 246 ? -1.891 -31.141 -20.703 1 77.69 246 ASP B N 1
ATOM 4004 C CA . ASP B 1 246 ? -1.592 -30.25 -21.828 1 77.69 246 ASP B CA 1
ATOM 4005 C C . ASP B 1 246 ? -1.674 -31 -23.156 1 77.69 246 ASP B C 1
ATOM 4007 O O . ASP B 1 246 ? -1.276 -30.469 -24.203 1 77.69 246 ASP B O 1
ATOM 4011 N N . LEU B 1 247 ? -2.094 -32.281 -23 1 81.19 247 LEU B N 1
ATOM 4012 C CA . LEU B 1 247 ? -2.168 -33.125 -24.188 1 81.19 247 LEU B CA 1
ATOM 4013 C C . LEU B 1 247 ? -3.592 -33.625 -24.406 1 81.19 247 LEU B C 1
ATOM 4015 O O . LEU B 1 247 ? -4.316 -33.875 -23.453 1 81.19 247 LEU B O 1
#

Foldseek 3Di:
DPPPDQDPAWQQEKEWEWDDDPRWIWIKIATRLLRDMDIDTFPDDALVRNLVVVVVVCVVQHDYQEYEYACDPSCVDPSNVVSCVVSPHHYHHADLVGNVRRVSNVVVVVVLNVLVVVCVVVVHDSVLVVLVQQQDDD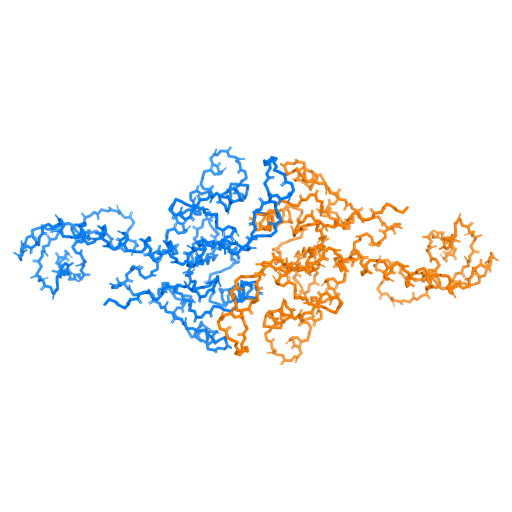PQQRGGSCCRRPQAHDDHPDDDDPVRGDGHHDPCSRVSSVVVVVVVVVVVCCLLVVQDDFDFQDWDFFQDRPPDPVRGGAIWTFHDDPDRQWTWIAGPNDTDIDGVVRD/DPPPDQDPAWQQEKEWEWDDDPRWIWIKIATRLLRDMDIDTFPDDALVRNLVVVVVVCVVQHDYQEYEYACDPSCVDPSNVVSCVVSPHHYHHADLVGNVRRVSNVVVVVVLNVLVVVCVVVVHDSVLVVLVQQQDDDPQQRGGSCCRRPQAHDDHPDDDDPVRGDGHHDPCSRVSSVVVVVVVVVVVCCLLVVQDDFDFQDKDFFQDGPPPPVRGGAIWTFHDDPDRQWTWIAGPNDTDIDGVVRD

Organism: Varanus komodoensis (NCBI:txid61221)